Protein AF-A0A6A3CJZ8-F1 (afdb_monomer)

Secondary structure (DSSP, 8-state):
------------EEEEEEEESS---HHHHHHTTS---PPP------EEEEEEEEBTB-HHHHHHHHHHHHHHHSPPPEEEEEEEEEEETTTEEEEEEEEEEEPPPEEEEEEEEES-S--S--SHHHHHHHHH--SS--------SS-GGGGG--EEE-TTS--SS--HHHHT-TT--EEE--SS--S---GGGTT--SEEE--SS--S---GGGGG-TT--EEE-TTS--S-----GGG-TT--EEE-TT---SS----TT-TT--EEEETTEEEEE-TTSSSEEEEE---TT-TTTT-SSTTHHHHHHHTTTTGGGSHHHHHHHHHHHHH-HHHHHHHHH-HHHHHHHHHHHT-S-HHHHHHHHHHHHHHTTSHHHHHHHHHTTTHHHHHHHTT-S-HHHHHHHHHHHHHHHHH-HHHHHHH--HHHHHHHHHHTT-SSHHHHHHHHHHHHHHTTSHHHHHHHHH-HHHHHHHHHHTSSS-HHHHHHHHHHHHHTT-HHHHHHHTT-----S----EEEE---GGGHHHHHHHHHHHHHHHTS-HHHH-SEEEESHHHHHHHHHHHTS---HHHHHHHHHHHHHHHHSS------

Nearest PDB structures (foldseek):
  7sqc-assembly1_D2  TM=8.679E-01  e=6.577E-05  Chlamydomonas reinhardtii
  5mfd-assembly2_C  TM=6.183E-01  e=1.817E-06  synthetic construct
  9cpc-assembly1_1A  TM=7.786E-01  e=1.263E-04  Sus scrofa
  7sqc-assembly1_J2  TM=6.124E-01  e=2.426E-04  Chlamydomonas reinhardtii
  4r11-assembly3_E  TM=5.123E-01  e=3.457E-03  Caenorhabditis elegans

Radius of gyration: 38.57 Å; Cα contacts (8 Å, |Δi|>4): 1019; chains: 1; bounding box: 85×96×121 Å

Foldseek 3Di:
DDDDPDPPAFWWKKKKKWKFFDDDDPVVVVCVVPDDDDDDDDDTPMDMDMDMDTPPPDLLVSLVVRLVVCLVPFDFFDFDKDWDWDDDPPPDIDIDIDTDRHDGAGAEMAMEIDDHPDLDDLSVSSVQSNQCDASDPDPDPDPDSGHPRQLNYQYYHSEHSQDQADDPSVLPNQNHAEYHQHHYAHQEHDLSVLRHAEYDAHEQYAHQEYHQSVLSNLRYQEDAHAQYAHADHQHDCLSNQNHQADHHENYNYPEDHQCQNNLNHAWYHDDQWTWGADRVNPDIDIDGHDDPDRPPVDDPDSCCVVLSHCLPPLSLLRLRNLSNLLVQLVPDVVVLVVLLPDLSSLLSLLVQCVHPDPSSVLSSLSSLLSSLLALSSLVSNVVSVSLVSLLVQLPDPDVSSLLSSLSNLLSNLQNDLVSLVSNDDPSLVVSLLVQCVDPDLSSVLSSLSSLQSSLLRPVSLVVQLVDPSNLVSLLVQLQDPDVSSNVSSLSSCVSSVVVVSSCVSPVHPPDPPDDQFEAEDEAPQLCCLVVLVVLVVVCVVVVDAPLVVGVAQDYPHLSRVVRCCCNVVVHRSVVSSVCSVVVSCVVVVPDPPPDD

Mean predicted aligned error: 15.35 Å

Structure (mmCIF, N/CA/C/O backbone):
data_AF-A0A6A3CJZ8-F1
#
_entry.id   AF-A0A6A3CJZ8-F1
#
loop_
_atom_site.group_PDB
_atom_site.id
_atom_site.type_symbol
_atom_site.label_atom_id
_atom_site.label_alt_id
_atom_site.label_comp_id
_atom_site.label_asym_id
_atom_site.label_entity_id
_atom_site.label_seq_id
_atom_site.pdbx_PDB_ins_code
_atom_site.Cartn_x
_atom_site.Cartn_y
_atom_site.Cartn_z
_atom_site.occupancy
_atom_site.B_iso_or_equiv
_atom_site.auth_seq_id
_atom_site.auth_comp_id
_atom_site.auth_asym_id
_atom_site.auth_atom_id
_atom_site.pdbx_PDB_model_num
ATOM 1 N N . MET A 1 1 ? -18.337 36.467 66.567 1.00 33.16 1 MET A N 1
ATOM 2 C CA . MET A 1 1 ? -18.665 36.620 65.134 1.00 33.16 1 MET A CA 1
ATOM 3 C C . MET A 1 1 ? -17.802 35.644 64.346 1.00 33.16 1 MET A C 1
ATOM 5 O O . MET A 1 1 ? -16.659 35.959 64.045 1.00 33.16 1 MET A O 1
ATOM 9 N N . SER A 1 2 ? -18.298 34.431 64.105 1.00 31.91 2 SER A N 1
ATOM 10 C CA . SER A 1 2 ? -17.677 33.464 63.196 1.00 31.91 2 SER A CA 1
ATOM 11 C C . SER A 1 2 ? -18.280 33.671 61.808 1.00 31.91 2 SER A C 1
ATOM 13 O O . SER A 1 2 ? -19.473 33.465 61.598 1.00 31.91 2 SER A O 1
ATOM 15 N N . TRP A 1 3 ? -17.469 34.139 60.865 1.00 37.47 3 TRP A N 1
ATOM 16 C CA . TRP A 1 3 ? -17.878 34.281 59.473 1.00 37.47 3 TRP A CA 1
ATOM 17 C C . TRP A 1 3 ? -17.841 32.907 58.801 1.00 37.47 3 TRP A C 1
ATOM 19 O O . TRP A 1 3 ? -16.782 32.406 58.433 1.00 37.47 3 TRP A O 1
ATOM 29 N N . GLY A 1 4 ? -19.013 32.285 58.674 1.00 41.06 4 GLY A N 1
ATOM 30 C CA . GLY A 1 4 ? -19.237 31.144 57.796 1.00 41.06 4 GLY A CA 1
ATOM 31 C C . GLY A 1 4 ? -19.351 31.616 56.350 1.00 41.06 4 GLY A C 1
ATOM 32 O O . GLY A 1 4 ? -20.422 32.017 55.909 1.00 41.06 4 GLY A O 1
ATOM 33 N N . LEU A 1 5 ? -18.248 31.563 55.605 1.00 39.88 5 LEU A N 1
ATOM 34 C CA . LEU A 1 5 ? -18.254 31.655 54.145 1.00 39.88 5 LEU A CA 1
ATOM 35 C C . LEU A 1 5 ? -18.298 30.231 53.587 1.00 39.88 5 LEU A C 1
ATOM 37 O O . LEU A 1 5 ? -17.276 29.571 53.412 1.00 39.88 5 LEU A O 1
ATOM 41 N N . GLY A 1 6 ? -19.518 29.746 53.356 1.00 38.91 6 GLY A N 1
ATOM 42 C CA . GLY A 1 6 ? -19.782 28.479 52.687 1.00 38.91 6 GLY A CA 1
ATOM 43 C C . GLY A 1 6 ? -19.407 28.557 51.212 1.00 38.91 6 GLY A C 1
ATOM 44 O O . GLY A 1 6 ? -20.241 28.881 50.371 1.00 38.91 6 GLY A O 1
ATOM 45 N N . TRP A 1 7 ? -18.162 28.218 50.887 1.00 41.66 7 TRP A N 1
ATOM 46 C CA . TRP A 1 7 ? -17.806 27.805 49.534 1.00 41.66 7 TRP A CA 1
ATOM 47 C C . TRP A 1 7 ? -18.438 26.427 49.312 1.00 41.66 7 TRP A C 1
ATOM 49 O O . TRP A 1 7 ? -17.850 25.403 49.661 1.00 41.66 7 TRP A O 1
ATOM 59 N N . LYS A 1 8 ? -19.672 26.381 48.787 1.00 43.38 8 LYS A N 1
ATOM 60 C CA . LYS A 1 8 ? -20.223 25.138 48.232 1.00 43.38 8 LYS A CA 1
ATOM 61 C C . LYS A 1 8 ? -19.286 24.716 47.106 1.00 43.38 8 LYS A C 1
ATOM 63 O O . LYS A 1 8 ? -19.250 25.361 46.060 1.00 43.38 8 LYS A O 1
ATOM 68 N N . ARG A 1 9 ? -18.486 23.674 47.350 1.00 50.28 9 ARG A N 1
ATOM 69 C CA . ARG A 1 9 ? -17.700 23.026 46.298 1.00 50.28 9 ARG A CA 1
ATOM 70 C C . ARG A 1 9 ? -18.677 22.634 45.183 1.00 50.28 9 ARG A C 1
ATOM 72 O O . ARG A 1 9 ? -19.746 22.122 45.518 1.00 50.28 9 ARG A O 1
ATOM 79 N N . PRO A 1 10 ? -18.367 22.895 43.904 1.00 53.16 10 PRO A N 1
ATOM 80 C CA . PRO A 1 10 ? -19.191 22.396 42.815 1.00 53.16 10 PRO A CA 1
ATOM 81 C C . PRO A 1 10 ? -19.225 20.873 42.932 1.00 53.16 10 PRO A C 1
ATOM 83 O O . PRO A 1 10 ? -18.200 20.206 42.815 1.00 53.16 10 PRO A O 1
ATOM 86 N N . SER A 1 11 ? -20.393 20.344 43.273 1.00 62.12 11 SER A N 1
ATOM 87 C CA . SER A 1 11 ? -20.648 18.913 43.345 1.00 62.12 11 SER A CA 1
ATOM 88 C C . SER A 1 11 ? -20.528 18.344 41.938 1.00 62.12 11 SER A C 1
ATOM 90 O O . SER A 1 11 ? -21.263 18.762 41.045 1.00 62.12 11 SER A O 1
ATOM 92 N N . GLU A 1 12 ? -19.586 17.426 41.734 1.00 77.25 12 GLU A N 1
ATOM 93 C CA . GLU A 1 12 ? -19.505 16.652 40.497 1.00 77.25 12 GLU A CA 1
ATOM 94 C C . GLU A 1 12 ? -20.768 15.780 40.414 1.00 77.25 12 GLU A C 1
ATOM 96 O O . GLU A 1 12 ? -21.138 15.134 41.396 1.00 77.25 12 GLU A O 1
ATOM 101 N N . ILE A 1 13 ? -21.459 15.790 39.276 1.00 85.00 13 ILE A N 1
ATOM 102 C CA . ILE A 1 13 ? -22.679 15.003 39.063 1.00 85.00 13 ILE A CA 1
ATOM 103 C C . ILE A 1 13 ? -22.389 13.998 37.958 1.00 85.00 13 ILE A C 1
ATOM 105 O O . ILE A 1 13 ? -21.873 14.365 36.904 1.00 85.00 13 ILE A O 1
ATOM 109 N N . PHE A 1 14 ? -22.738 12.742 38.190 1.00 87.25 14 PHE A N 1
ATOM 110 C CA . PHE A 1 14 ? -22.731 11.709 37.168 1.00 87.25 14 PHE A CA 1
ATOM 111 C C . PHE A 1 14 ? -24.154 11.441 36.708 1.00 87.25 14 PHE A C 1
ATOM 113 O O . PHE A 1 14 ? -25.066 11.375 37.534 1.00 87.25 14 PHE A O 1
ATOM 120 N N . ARG A 1 15 ? -24.314 11.276 35.397 1.00 89.12 15 ARG A N 1
ATOM 121 C CA . ARG A 1 15 ? -25.565 10.908 34.742 1.00 89.12 15 ARG A CA 1
ATOM 122 C C . ARG A 1 15 ? -25.407 9.544 34.092 1.00 89.12 15 ARG A C 1
ATOM 124 O O . ARG A 1 15 ? -24.503 9.353 33.284 1.00 89.12 15 ARG A O 1
ATOM 131 N N . LEU A 1 16 ? -26.295 8.621 34.435 1.00 90.75 16 LEU A N 1
ATOM 132 C CA . LEU A 1 16 ? -26.407 7.286 33.859 1.00 90.75 16 LEU A CA 1
ATOM 133 C C . LEU A 1 16 ? -27.705 7.193 33.056 1.00 90.75 16 LEU A C 1
ATOM 135 O O . LEU A 1 16 ? -28.793 7.263 33.621 1.00 90.75 16 LEU A O 1
ATOM 139 N N . SER A 1 17 ? -27.576 7.002 31.751 1.00 90.25 17 SER A N 1
ATOM 140 C CA . SER A 1 17 ? -28.674 6.796 30.811 1.00 90.25 17 SER A CA 1
ATOM 141 C C . SER A 1 17 ? -28.779 5.316 30.445 1.00 90.25 17 SER A C 1
ATOM 143 O O . SER A 1 17 ? -27.799 4.704 30.022 1.00 90.25 17 SER A O 1
ATOM 145 N N . LEU A 1 18 ? -29.971 4.744 30.598 1.00 90.12 18 LEU A N 1
ATOM 146 C CA . LEU A 1 18 ? -30.297 3.352 30.294 1.00 90.12 18 LEU A CA 1
ATOM 147 C C . LEU A 1 18 ? -31.322 3.306 29.160 1.00 90.12 18 LEU A C 1
ATOM 149 O O . LEU A 1 18 ? -32.457 3.748 29.345 1.00 90.12 18 LEU A O 1
ATOM 153 N N . ASN A 1 19 ? -30.937 2.755 28.011 1.00 88.06 19 ASN A N 1
ATOM 154 C CA . ASN A 1 19 ? -31.778 2.676 26.819 1.00 88.06 19 ASN A CA 1
ATOM 155 C C . ASN A 1 19 ? -32.250 1.238 26.580 1.00 88.06 19 ASN A C 1
ATOM 157 O O . ASN A 1 19 ? -31.451 0.316 26.378 1.00 88.06 19 ASN A O 1
ATOM 161 N N . TYR A 1 20 ? -33.567 1.066 26.572 1.00 85.31 20 TYR A N 1
ATOM 162 C CA . TYR A 1 20 ? -34.257 -0.195 26.331 1.00 85.31 20 TYR A CA 1
ATOM 163 C C . TYR A 1 20 ? -34.852 -0.198 24.927 1.00 85.31 20 TYR A C 1
ATOM 165 O O . TYR A 1 20 ? -35.325 0.839 24.466 1.00 85.31 20 TYR A O 1
ATOM 173 N N . GLY A 1 21 ? -34.861 -1.353 24.261 1.00 77.31 21 GLY A N 1
ATOM 174 C CA . GLY A 1 21 ? -35.442 -1.477 22.918 1.00 77.31 21 GLY A CA 1
ATOM 175 C C . GLY A 1 21 ? -34.418 -1.305 21.791 1.00 77.31 21 GLY A C 1
ATOM 176 O O . GLY A 1 21 ? -33.401 -1.991 21.805 1.00 77.31 21 GLY A O 1
ATOM 177 N N . CYS A 1 22 ? -34.711 -0.491 20.769 1.00 56.94 22 CYS A N 1
ATOM 178 C CA . CYS A 1 22 ? -33.875 -0.379 19.560 1.00 56.94 22 CYS A CA 1
ATOM 179 C C . CYS A 1 22 ? -32.528 0.324 19.829 1.00 56.94 22 CYS A C 1
ATOM 181 O O . CYS A 1 22 ? -32.466 1.275 20.610 1.00 56.94 22 CYS A O 1
ATOM 183 N N . GLU A 1 23 ? -31.453 -0.139 19.181 1.00 51.59 23 GLU A N 1
ATOM 184 C CA . GLU A 1 23 ? -30.135 0.506 19.240 1.00 51.59 23 GLU A CA 1
ATOM 185 C C . GLU A 1 23 ? -30.174 1.847 18.496 1.00 51.59 23 GLU A C 1
ATOM 187 O O . GLU A 1 23 ? -30.148 1.878 17.270 1.00 51.59 23 GLU A O 1
ATOM 192 N N . GLN A 1 24 ? -30.206 2.958 19.231 1.00 49.50 24 GLN A N 1
ATOM 193 C CA . GLN A 1 24 ? -29.818 4.257 18.674 1.00 49.50 24 GLN A CA 1
ATOM 194 C C . GLN A 1 24 ? -28.288 4.314 18.576 1.00 49.50 24 GLN A C 1
ATOM 196 O O . GLN A 1 24 ? -27.587 3.811 19.462 1.00 49.50 24 GLN A O 1
ATOM 201 N N . SER A 1 25 ? -27.763 4.870 17.482 1.00 44.75 25 SER A N 1
ATOM 202 C CA . SER A 1 25 ? -26.320 4.940 17.249 1.00 44.75 25 SER A CA 1
ATOM 203 C C . SER A 1 25 ? -25.648 5.879 18.267 1.00 44.75 25 SER A C 1
ATOM 205 O O . SER A 1 25 ? -26.261 6.821 18.765 1.00 44.75 25 SER A O 1
ATOM 207 N N . ALA A 1 26 ? -24.388 5.613 18.628 1.00 42.31 26 ALA A N 1
ATOM 208 C CA . ALA A 1 26 ? -23.654 6.459 19.576 1.00 42.31 26 ALA A CA 1
ATOM 209 C C . ALA A 1 26 ? -23.321 7.850 19.002 1.00 42.31 26 ALA A C 1
ATOM 211 O O . ALA A 1 26 ? -23.178 8.796 19.774 1.00 42.31 26 ALA A O 1
ATOM 212 N N . GLU A 1 27 ? -23.234 7.978 17.673 1.00 42.53 27 GLU A N 1
ATOM 213 C CA . GLU A 1 27 ? -23.014 9.260 16.988 1.00 42.53 27 GLU A CA 1
ATOM 214 C C . GLU A 1 27 ? -24.219 10.199 17.178 1.00 42.53 27 GLU A C 1
ATOM 216 O O . GLU A 1 27 ? -24.030 11.366 17.516 1.00 42.53 27 GLU A O 1
ATOM 221 N N . ASP A 1 28 ? -25.448 9.666 17.155 1.00 40.47 28 ASP A N 1
ATOM 222 C CA . ASP A 1 28 ? -26.671 10.439 17.431 1.00 40.47 28 ASP A CA 1
ATOM 223 C C . ASP A 1 28 ? -26.756 10.950 18.889 1.00 40.47 28 ASP A C 1
ATOM 225 O O . ASP A 1 28 ? -27.463 11.915 19.188 1.00 40.47 28 ASP A O 1
ATOM 229 N N . LEU A 1 29 ? -26.042 10.317 19.831 1.00 45.62 29 LEU A N 1
ATOM 230 C CA . LEU A 1 29 ? -26.099 10.658 21.259 1.00 45.62 29 LEU A CA 1
ATOM 231 C C . LEU A 1 29 ? -25.176 11.822 21.651 1.00 45.62 29 LEU A C 1
ATOM 233 O O . LEU A 1 29 ? -25.459 12.486 22.651 1.00 45.62 29 LEU A O 1
ATOM 237 N N . ASN A 1 30 ? -24.116 12.089 20.880 1.00 39.41 30 ASN A N 1
ATOM 238 C CA . ASN A 1 30 ? -23.230 13.236 21.111 1.00 39.41 30 ASN A CA 1
ATOM 239 C C . ASN A 1 30 ? -23.788 14.534 20.496 1.00 39.41 30 ASN A C 1
ATOM 241 O O . ASN A 1 30 ? -23.649 15.593 21.111 1.00 39.41 30 ASN A O 1
ATOM 245 N N . ASP A 1 31 ? -24.496 14.458 19.363 1.00 32.66 31 ASP A N 1
ATOM 246 C CA . ASP A 1 31 ? -25.123 15.626 18.719 1.00 32.66 31 ASP A CA 1
ATOM 247 C C . ASP A 1 31 ? -26.432 16.073 19.400 1.00 32.66 31 ASP A C 1
ATOM 249 O O . ASP A 1 31 ? -26.780 17.257 19.397 1.00 32.66 31 ASP A O 1
ATOM 253 N N . ALA A 1 32 ? -27.124 15.173 20.108 1.00 31.31 32 ALA A N 1
ATOM 254 C CA . ALA A 1 32 ? -28.346 15.502 20.850 1.00 31.31 32 ALA A CA 1
ATOM 255 C C . ALA A 1 32 ? -28.133 16.461 22.045 1.00 31.31 32 ALA A C 1
ATOM 257 O O . ALA A 1 32 ? -29.104 16.946 22.630 1.00 31.31 32 ALA A O 1
ATOM 258 N N . ALA A 1 33 ? -26.886 16.768 22.421 1.00 35.00 33 ALA A N 1
ATOM 259 C CA . ALA A 1 33 ? -26.591 17.807 23.408 1.00 35.00 33 ALA A CA 1
ATOM 260 C C . ALA A 1 33 ? -26.733 19.240 22.843 1.00 35.00 33 ALA A C 1
ATOM 262 O O . ALA A 1 33 ? -26.733 20.193 23.627 1.00 35.00 33 ALA A O 1
ATOM 263 N N . ALA A 1 34 ? -26.867 19.404 21.518 1.00 30.28 34 ALA A N 1
ATOM 264 C CA . ALA A 1 34 ? -26.824 20.704 20.846 1.00 30.28 34 ALA A CA 1
ATOM 265 C C . ALA A 1 34 ? -28.138 21.168 20.183 1.00 30.28 34 ALA A C 1
ATOM 267 O O . ALA A 1 34 ? -28.216 22.337 19.805 1.00 30.28 34 ALA A O 1
ATOM 268 N N . GLU A 1 35 ? -29.190 20.346 20.081 1.00 24.23 35 GLU A N 1
ATOM 269 C CA . GLU A 1 35 ? -30.402 20.733 19.338 1.00 24.23 35 GLU A CA 1
ATOM 270 C C . GLU A 1 35 ? -31.694 20.750 20.167 1.00 24.23 35 GLU A C 1
ATOM 272 O O . GLU A 1 35 ? -32.096 19.785 20.814 1.00 24.23 35 GLU A O 1
ATOM 277 N N . SER A 1 36 ? -32.386 21.890 20.102 1.00 29.42 36 SER A N 1
ATOM 278 C CA . SER A 1 36 ? -33.694 22.158 20.694 1.00 29.42 36 SER A CA 1
ATOM 279 C C . SER A 1 36 ? -34.799 22.102 19.632 1.00 29.42 36 SER A C 1
ATOM 281 O O . SER A 1 36 ? -35.391 23.119 19.278 1.00 29.42 36 SER A O 1
ATOM 283 N N . SER A 1 37 ? -35.128 20.916 19.114 1.00 27.66 37 SER A N 1
ATOM 284 C CA . SER A 1 37 ? -36.400 20.732 18.395 1.00 27.66 37 SER A CA 1
ATOM 285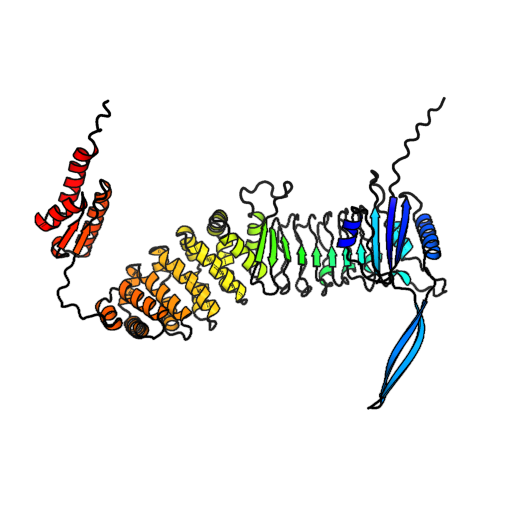 C C . SER A 1 37 ? -36.909 19.282 18.448 1.00 27.66 37 SER A C 1
ATOM 287 O O . SER A 1 37 ? -36.101 18.359 18.512 1.00 27.66 37 SER A O 1
ATOM 289 N N . PRO A 1 38 ? -38.238 19.048 18.487 1.00 30.30 38 PRO A N 1
ATOM 290 C CA . PRO A 1 38 ? -38.787 17.702 18.627 1.00 30.30 38 PRO A CA 1
ATOM 291 C C . PRO A 1 38 ? -38.918 17.018 17.255 1.00 30.30 38 PRO A C 1
ATOM 293 O O . PRO A 1 38 ? -39.427 17.647 16.322 1.00 30.30 38 PRO A O 1
ATOM 296 N N . PRO A 1 39 ? -38.570 15.726 17.109 1.00 33.97 39 PRO A N 1
ATOM 297 C CA . PRO A 1 39 ? -38.882 15.001 15.891 1.00 33.97 39 PRO A CA 1
ATOM 298 C C . PRO A 1 39 ? -40.336 14.512 15.929 1.00 33.97 39 PRO A C 1
ATOM 300 O O . PRO A 1 39 ? -40.821 13.961 16.921 1.00 33.97 39 PRO A O 1
ATOM 303 N N . GLN A 1 40 ? -41.046 14.732 14.824 1.00 31.36 40 GLN A N 1
ATOM 304 C CA . GLN A 1 40 ? -42.351 14.139 14.558 1.00 31.36 40 GLN A CA 1
ATOM 305 C C . GLN A 1 40 ? -42.212 12.739 13.941 1.00 31.36 40 GLN A C 1
ATOM 307 O O . GLN A 1 40 ? -41.362 12.503 13.089 1.00 31.36 40 GLN A O 1
ATOM 312 N N . ASN A 1 41 ? -43.198 11.906 14.289 1.00 28.92 41 ASN A N 1
ATOM 313 C CA . ASN A 1 41 ? -43.678 10.670 13.660 1.00 28.92 41 ASN A CA 1
ATOM 314 C C . ASN A 1 41 ? -43.140 9.309 14.141 1.00 28.92 41 ASN A C 1
ATOM 316 O O . ASN A 1 41 ? -41.970 8.961 14.072 1.00 28.92 41 ASN A O 1
ATOM 320 N N . HIS A 1 42 ? -44.119 8.521 14.595 1.00 34.66 42 HIS A N 1
ATOM 321 C CA . HIS A 1 42 ? -44.055 7.200 15.199 1.00 34.66 42 HIS A CA 1
ATOM 322 C C . HIS A 1 42 ? -43.414 6.118 14.321 1.00 34.66 42 HIS A C 1
ATOM 324 O O . HIS A 1 42 ? -43.975 5.743 13.291 1.00 34.66 42 HIS A O 1
ATOM 330 N N . LYS A 1 43 ? -42.361 5.494 14.852 1.00 38.06 43 LYS A N 1
ATOM 331 C CA . LYS A 1 43 ? -42.253 4.046 15.117 1.00 38.06 43 LYS A CA 1
ATOM 332 C C . LYS A 1 43 ? -40.875 3.783 15.719 1.00 38.06 43 LYS A C 1
ATOM 334 O O . LYS A 1 43 ? -39.918 3.774 14.972 1.00 38.06 43 LYS A O 1
ATOM 339 N N . GLU A 1 44 ? -40.798 3.520 17.022 1.00 42.09 44 GLU A N 1
ATOM 340 C CA . GLU A 1 44 ? -39.805 2.599 17.594 1.00 42.09 44 GLU A CA 1
ATOM 341 C C . GLU A 1 44 ? -40.125 2.349 19.071 1.00 42.09 44 GLU A C 1
ATOM 343 O O . GLU A 1 44 ? -40.302 3.272 19.861 1.00 42.09 44 GLU A O 1
ATOM 348 N N . ARG A 1 45 ? -40.314 1.074 19.420 1.00 53.25 45 ARG A N 1
ATOM 349 C CA . ARG A 1 45 ? -40.592 0.624 20.785 1.00 53.25 45 ARG A CA 1
ATOM 350 C C . ARG A 1 45 ? -39.263 0.533 21.541 1.00 53.25 45 ARG A C 1
ATOM 352 O O . ARG A 1 45 ? -38.530 -0.443 21.397 1.00 53.25 45 ARG A O 1
ATOM 359 N N . GLY A 1 46 ? -38.943 1.611 22.242 1.00 66.31 46 GLY A N 1
ATOM 360 C CA . GLY A 1 46 ? -37.839 1.720 23.184 1.00 66.31 46 GLY A CA 1
ATOM 361 C C . GLY A 1 46 ? -38.114 2.843 24.180 1.00 66.31 46 GLY A C 1
ATOM 362 O O . GLY A 1 46 ? -38.905 3.747 23.898 1.00 66.31 46 GLY A O 1
ATOM 363 N N . PHE A 1 47 ? -37.499 2.791 25.358 1.00 82.12 47 PHE A N 1
ATOM 364 C CA . PHE A 1 47 ? -37.605 3.846 26.370 1.00 82.12 47 PHE A CA 1
ATOM 365 C C . PHE A 1 47 ? -36.253 4.106 27.040 1.00 82.12 47 PHE A C 1
ATOM 367 O O . PHE A 1 47 ? -35.404 3.219 27.123 1.00 82.12 47 PHE A O 1
ATOM 374 N N . ARG A 1 48 ? -36.061 5.336 27.528 1.00 86.44 48 ARG A N 1
ATOM 375 C CA . ARG A 1 48 ? -34.830 5.806 28.176 1.00 86.44 48 ARG A CA 1
ATOM 376 C C . ARG A 1 48 ? -35.088 6.144 29.640 1.00 86.44 48 ARG A C 1
ATOM 378 O O . ARG A 1 48 ? -36.086 6.789 29.956 1.00 86.44 48 ARG A O 1
ATOM 385 N N . ILE A 1 49 ? -34.188 5.723 30.525 1.00 87.56 49 ILE A N 1
ATOM 386 C CA . ILE A 1 49 ? -34.185 6.087 31.947 1.00 87.56 49 ILE A CA 1
ATOM 387 C C . ILE A 1 49 ? -32.881 6.813 32.256 1.00 87.56 49 ILE A C 1
ATOM 389 O O . ILE A 1 49 ? -31.813 6.244 32.056 1.00 87.56 49 ILE A O 1
ATOM 393 N N . ASP A 1 50 ? -32.972 8.025 32.796 1.00 89.31 50 ASP A N 1
ATOM 394 C CA . ASP A 1 50 ? -31.816 8.798 33.246 1.00 89.31 50 ASP A CA 1
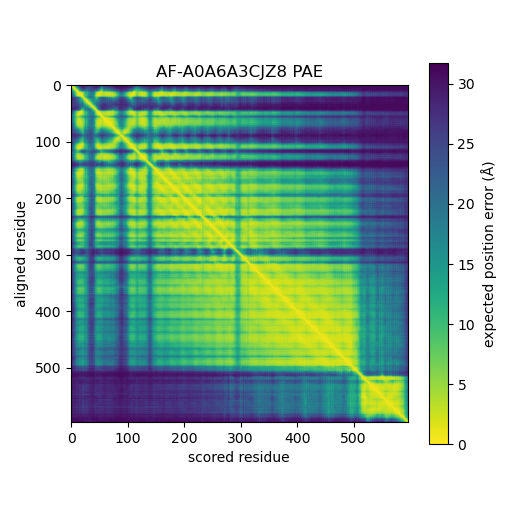ATOM 395 C C . ASP A 1 50 ? -31.761 8.839 34.779 1.00 89.31 50 ASP A C 1
ATOM 397 O O . ASP A 1 50 ? -32.759 9.093 35.461 1.00 89.31 50 ASP A O 1
ATOM 401 N N . LEU A 1 51 ? -30.582 8.568 35.328 1.00 89.88 51 LEU A N 1
ATOM 402 C CA . LEU A 1 51 ? -30.318 8.494 36.755 1.00 89.88 51 LEU A CA 1
ATOM 403 C C . LEU A 1 51 ? -29.093 9.345 37.093 1.00 89.88 51 LEU A C 1
ATOM 405 O O . LEU A 1 51 ? -28.013 9.104 36.566 1.00 89.88 51 LEU A O 1
ATOM 409 N N . ASP A 1 52 ? -29.248 10.284 38.024 1.00 90.00 52 ASP A N 1
ATOM 410 C CA . ASP A 1 52 ? -28.163 11.178 38.437 1.00 90.00 52 ASP A CA 1
ATOM 411 C C . ASP A 1 52 ? -27.738 10.906 39.895 1.00 90.00 52 ASP A C 1
ATOM 413 O O . ASP A 1 52 ? -28.589 10.685 40.772 1.00 90.00 52 ASP A O 1
ATOM 417 N N . TRP A 1 53 ? -26.432 10.968 40.174 1.00 89.12 53 TRP A N 1
ATOM 418 C CA . TRP A 1 53 ? -25.875 10.984 41.535 1.00 89.12 53 TRP A CA 1
ATOM 419 C C . TRP A 1 53 ? -24.717 11.974 41.667 1.00 89.12 53 TRP A C 1
ATOM 421 O O . TRP A 1 53 ? -24.099 12.377 40.685 1.00 89.12 53 TRP A O 1
ATOM 431 N N . VAL A 1 54 ? -24.440 12.384 42.905 1.00 84.31 54 VAL A N 1
ATOM 432 C CA . VAL A 1 54 ? -23.366 13.323 43.236 1.00 84.31 54 VAL A CA 1
ATOM 433 C C . VAL A 1 54 ? -22.120 12.550 43.657 1.00 84.31 54 VAL A C 1
ATOM 435 O O . VAL A 1 54 ? -22.207 11.585 44.418 1.00 84.31 54 VAL A O 1
ATOM 438 N N . ALA A 1 55 ? -20.954 12.981 43.185 1.00 72.25 55 ALA A N 1
ATOM 439 C CA . ALA A 1 55 ? -19.683 12.416 43.600 1.00 72.25 55 ALA A CA 1
ATOM 440 C C . ALA A 1 55 ? -19.378 12.753 45.068 1.00 72.25 55 ALA A C 1
ATOM 442 O O . ALA A 1 55 ? -19.473 13.911 45.481 1.00 72.25 55 ALA A O 1
ATOM 443 N N . GLY A 1 56 ? -18.982 11.741 45.842 1.00 68.25 56 GLY A N 1
ATOM 444 C CA . GLY A 1 56 ? -18.669 11.864 47.270 1.00 68.25 56 GLY A CA 1
ATOM 445 C C . GLY A 1 56 ? -19.764 11.363 48.213 1.00 68.25 56 GLY A C 1
ATOM 446 O O . GLY A 1 56 ? -19.499 11.242 49.408 1.00 68.25 56 GLY A O 1
ATOM 447 N N . ASP A 1 57 ? -20.954 11.031 47.700 1.00 68.00 57 ASP A N 1
ATOM 448 C CA . ASP A 1 57 ? -21.891 10.183 48.441 1.00 68.00 57 ASP A CA 1
ATOM 449 C C . ASP A 1 57 ? -21.276 8.784 48.628 1.00 68.00 57 ASP A C 1
ATOM 451 O O . ASP A 1 57 ? -20.527 8.307 47.772 1.00 68.00 57 ASP A O 1
ATOM 455 N N . ASP A 1 58 ? -21.602 8.125 49.743 1.00 82.25 58 ASP A N 1
ATOM 456 C CA . ASP A 1 58 ? -21.244 6.723 49.977 1.00 82.25 58 ASP A CA 1
ATOM 457 C C . ASP A 1 58 ? -21.704 5.875 48.777 1.00 82.25 58 ASP A C 1
ATOM 459 O O . ASP A 1 58 ? -22.876 5.922 48.382 1.00 82.25 58 ASP A O 1
ATOM 463 N N . GLU A 1 59 ? -20.768 5.143 48.165 1.00 83.62 59 GLU A N 1
ATOM 464 C CA . GLU A 1 59 ? -21.008 4.424 46.913 1.00 83.62 59 GLU A CA 1
ATOM 465 C C . GLU A 1 59 ? -22.120 3.376 47.053 1.00 83.62 59 GLU A C 1
ATOM 467 O O . GLU A 1 59 ? -22.897 3.175 46.115 1.00 83.62 59 GLU A O 1
ATOM 472 N N . ASP A 1 60 ? -22.231 2.744 48.226 1.00 81.81 60 ASP A N 1
ATOM 473 C CA . ASP A 1 60 ? -23.267 1.759 48.529 1.00 81.81 60 ASP A CA 1
ATOM 474 C C . ASP A 1 60 ? -24.630 2.446 48.660 1.00 81.81 60 ASP A C 1
ATOM 476 O O . ASP A 1 60 ? -25.620 2.014 48.062 1.00 81.81 60 ASP A O 1
ATOM 480 N N . GLN A 1 61 ? -24.692 3.579 49.365 1.00 84.81 61 GLN A N 1
ATOM 481 C CA . GLN A 1 61 ? -25.937 4.344 49.499 1.00 84.81 61 GLN A CA 1
ATOM 482 C C . GLN A 1 61 ? -26.393 4.955 48.170 1.00 84.81 61 GLN A C 1
ATOM 484 O O . GLN A 1 61 ? -27.593 5.014 47.879 1.00 84.81 61 GLN A O 1
ATOM 489 N N . ALA A 1 62 ? -25.462 5.432 47.345 1.00 85.06 62 ALA A N 1
ATOM 490 C CA . ALA A 1 62 ? -25.759 5.916 46.006 1.00 85.06 62 ALA A CA 1
ATOM 491 C C . ALA A 1 62 ? -26.300 4.788 45.121 1.00 85.06 62 ALA A C 1
ATOM 493 O O . ALA A 1 62 ? -27.375 4.956 44.542 1.00 85.06 62 ALA A O 1
ATOM 494 N N . ALA A 1 63 ? -25.641 3.627 45.099 1.00 85.12 63 ALA A N 1
ATOM 495 C CA . ALA A 1 63 ? -26.092 2.474 44.328 1.00 85.12 63 ALA A CA 1
ATOM 496 C C . ALA A 1 63 ? -27.498 2.012 44.752 1.00 85.12 63 ALA A C 1
ATOM 498 O O . ALA A 1 63 ? -28.364 1.860 43.893 1.00 85.12 63 ALA A O 1
ATOM 499 N N . ILE A 1 64 ? -27.779 1.893 46.057 1.00 85.25 64 ILE A N 1
ATOM 500 C CA . ILE A 1 64 ? -29.102 1.483 46.572 1.00 85.25 64 ILE A CA 1
ATOM 501 C C . ILE A 1 64 ? -30.195 2.501 46.208 1.00 85.25 64 ILE A C 1
ATOM 503 O O . ILE A 1 64 ? -31.309 2.120 45.828 1.00 85.25 64 ILE A O 1
ATOM 507 N N . ARG A 1 65 ? -29.904 3.807 46.290 1.00 87.75 65 ARG A N 1
ATOM 508 C CA . ARG A 1 65 ? -30.857 4.857 45.883 1.00 87.75 65 ARG A CA 1
ATOM 509 C C . ARG A 1 65 ? -31.157 4.790 44.388 1.00 87.75 65 ARG A C 1
ATOM 511 O O . ARG A 1 65 ? -32.322 4.890 44.005 1.00 87.75 65 ARG A O 1
ATOM 518 N N . LEU A 1 66 ? -30.132 4.623 43.551 1.00 86.56 66 LEU A N 1
ATOM 519 C CA . LEU A 1 66 ? -30.293 4.499 42.099 1.00 86.56 66 LEU A CA 1
ATOM 520 C C . LEU A 1 66 ? -31.051 3.218 41.739 1.00 86.56 66 LEU A C 1
ATOM 522 O O . LEU A 1 66 ? -31.967 3.274 40.926 1.00 86.56 66 LEU A O 1
ATOM 526 N N . GLN A 1 67 ? -30.751 2.102 42.407 1.00 84.94 67 GLN A N 1
ATOM 527 C CA . GLN A 1 67 ? -31.471 0.839 42.258 1.00 84.94 67 GLN A CA 1
ATOM 528 C C . GLN A 1 67 ? -32.957 1.007 42.600 1.00 84.94 67 GLN A C 1
ATOM 530 O O . GLN A 1 67 ? -33.821 0.600 41.826 1.00 84.94 67 GLN A O 1
ATOM 535 N N . SER A 1 68 ? -33.268 1.669 43.717 1.00 85.56 68 SER A N 1
ATOM 536 C CA . SER A 1 68 ? -34.651 1.930 44.136 1.00 85.56 68 SER A CA 1
ATOM 537 C C . SER A 1 68 ? -35.393 2.808 43.123 1.00 85.56 68 SER A C 1
ATOM 539 O O . SER A 1 68 ? -36.520 2.494 42.746 1.00 85.56 68 SER A O 1
ATOM 541 N N . LYS A 1 69 ? -34.751 3.875 42.621 1.00 86.44 69 LYS A N 1
ATOM 542 C CA . LYS A 1 69 ? -35.311 4.719 41.551 1.00 86.44 69 LYS A CA 1
ATOM 543 C C . LYS A 1 69 ? -35.560 3.915 40.278 1.00 86.44 69 LYS A C 1
ATOM 545 O O . LYS A 1 69 ? -36.634 4.020 39.694 1.00 86.44 69 LYS A O 1
ATOM 550 N N . LEU A 1 70 ? -34.601 3.084 39.877 1.00 85.50 70 LEU A N 1
ATOM 551 C CA . LEU A 1 70 ? -34.718 2.241 38.694 1.00 85.50 70 LEU A CA 1
ATOM 552 C C . LEU A 1 70 ? -35.898 1.268 38.816 1.00 85.50 70 LEU A C 1
ATOM 554 O O . LEU A 1 70 ? -36.684 1.148 37.883 1.00 85.50 70 LEU A O 1
ATOM 558 N N . MET A 1 71 ? -36.085 0.632 39.976 1.00 82.44 71 MET A N 1
ATOM 559 C CA . MET A 1 71 ? -37.218 -0.271 40.217 1.00 82.44 71 MET A CA 1
ATOM 560 C C . MET A 1 71 ? -38.583 0.425 40.138 1.00 82.44 71 MET A C 1
ATOM 562 O O . MET A 1 71 ? -39.553 -0.216 39.742 1.00 82.44 71 MET A O 1
ATOM 566 N N . VAL A 1 72 ? -38.661 1.712 40.490 1.00 83.12 72 VAL A N 1
ATOM 567 C CA . VAL A 1 72 ? -39.897 2.509 40.399 1.00 83.12 72 VAL A CA 1
ATOM 568 C C . VAL A 1 72 ? -40.192 2.934 38.960 1.00 83.12 72 VAL A C 1
ATOM 570 O O . VAL A 1 72 ? -41.351 2.955 38.556 1.00 83.12 72 VAL A O 1
ATOM 573 N N . VAL A 1 73 ? -39.159 3.281 38.189 1.00 82.50 73 VAL A N 1
ATOM 574 C CA . VAL A 1 73 ? -39.308 3.804 36.819 1.00 82.50 73 VAL A CA 1
ATOM 575 C C . VAL A 1 73 ? -39.447 2.680 35.782 1.00 82.50 73 VAL A C 1
ATOM 577 O O . VAL A 1 73 ? -40.001 2.898 34.707 1.00 82.50 73 VAL A O 1
ATOM 580 N N . LEU A 1 74 ? -38.982 1.466 36.094 1.00 81.06 74 LEU A N 1
ATOM 581 C CA . LEU A 1 74 ? -39.067 0.316 35.194 1.00 81.06 74 LEU A CA 1
ATOM 582 C C . LEU A 1 74 ? -40.526 -0.065 34.872 1.00 81.06 74 LEU A C 1
ATOM 584 O O . LEU A 1 74 ? -41.283 -0.416 35.782 1.00 81.06 74 LEU A O 1
ATOM 588 N N . PRO A 1 75 ? -40.912 -0.118 33.582 1.00 72.75 75 PRO A N 1
ATOM 589 C CA . PRO A 1 75 ? -42.240 -0.560 33.178 1.00 72.75 75 PRO A CA 1
ATOM 590 C C . PRO A 1 75 ? -42.567 -1.987 33.640 1.00 72.75 75 PRO A C 1
ATOM 592 O O . PRO A 1 75 ? -41.698 -2.861 33.801 1.00 72.75 75 PRO A O 1
ATOM 595 N N . VAL A 1 76 ? -43.862 -2.247 33.823 1.00 70.19 76 VAL A N 1
ATOM 596 C CA . VAL A 1 76 ? -44.379 -3.590 34.112 1.00 70.19 76 VAL A CA 1
ATOM 597 C C . VAL A 1 76 ? -44.059 -4.511 32.918 1.00 70.19 76 VAL A C 1
ATOM 599 O O . VAL A 1 76 ? -44.195 -4.067 31.776 1.00 70.19 76 VAL A O 1
ATOM 602 N N . PRO A 1 77 ? -43.608 -5.764 33.138 1.00 72.31 77 PRO A N 1
ATOM 603 C CA . PRO A 1 77 ? -43.373 -6.713 32.049 1.00 72.31 77 PRO A CA 1
ATOM 604 C C . PRO A 1 77 ? -44.632 -6.877 31.192 1.00 72.31 77 PRO A C 1
ATOM 606 O O . PRO A 1 77 ? -45.725 -7.006 31.745 1.00 72.31 77 PRO A O 1
ATOM 609 N N . GLN A 1 78 ? -44.480 -6.880 29.868 1.00 69.50 78 GLN A N 1
ATOM 610 C CA . GLN A 1 78 ? -45.598 -7.085 28.948 1.00 69.50 78 GLN A CA 1
ATOM 611 C C . GLN A 1 78 ? -45.739 -8.572 28.617 1.00 69.50 78 GLN A C 1
ATOM 613 O O . GLN A 1 78 ? -44.750 -9.309 28.593 1.00 69.50 78 GLN A O 1
ATOM 618 N N . ASP A 1 79 ? -46.970 -9.004 28.353 1.00 75.06 79 ASP A N 1
ATOM 619 C CA . ASP A 1 79 ? -47.237 -10.347 27.848 1.00 75.06 79 ASP A CA 1
ATOM 620 C C . ASP A 1 79 ? -46.776 -10.418 26.382 1.00 75.06 79 ASP A C 1
ATOM 622 O O . ASP A 1 79 ? -47.310 -9.749 25.497 1.00 75.06 79 ASP A O 1
ATOM 626 N N . THR A 1 80 ? -45.745 -11.216 26.132 1.00 66.44 80 THR A N 1
ATOM 627 C CA . THR A 1 80 ? -45.172 -11.491 24.811 1.00 66.44 80 THR A CA 1
ATOM 628 C C . THR A 1 80 ? -45.386 -12.955 24.465 1.00 66.44 80 THR A C 1
ATOM 630 O O . THR A 1 80 ? -45.183 -13.822 25.304 1.00 66.44 80 THR A O 1
ATOM 633 N N . VAL A 1 81 ? -45.800 -13.261 23.238 1.00 72.69 81 VAL A N 1
ATOM 634 C CA . VAL A 1 81 ? -45.992 -14.652 22.808 1.00 72.69 81 VAL A CA 1
ATOM 635 C C . VAL A 1 81 ? -44.690 -15.152 22.181 1.00 72.69 81 VAL A C 1
ATOM 637 O O . VAL A 1 81 ? -44.294 -14.656 21.128 1.00 72.69 81 VAL A O 1
ATOM 640 N N . SER A 1 82 ? -44.009 -16.100 22.827 1.00 72.75 82 SER A N 1
ATOM 641 C CA . SER A 1 82 ? -42.926 -16.871 22.218 1.00 72.75 82 SER A CA 1
ATOM 642 C C . SER A 1 82 ? -43.530 -17.992 21.370 1.00 72.75 82 SER A C 1
ATOM 644 O O . SER A 1 82 ? -44.481 -18.659 21.779 1.00 72.75 82 SER A O 1
ATOM 646 N N . VAL A 1 83 ? -43.019 -18.163 20.152 1.00 74.75 83 VAL A N 1
ATOM 647 C CA . VAL A 1 83 ? -43.459 -19.207 19.221 1.00 74.75 83 VAL A CA 1
ATOM 648 C C . VAL A 1 83 ? -42.243 -20.062 18.884 1.00 74.75 83 VAL A C 1
ATOM 650 O O . VAL A 1 83 ? -41.340 -19.600 18.190 1.00 74.75 83 VAL A O 1
ATOM 653 N N . GLU A 1 84 ? -42.202 -21.287 19.399 1.00 77.44 84 GLU A N 1
ATOM 654 C CA . GLU A 1 84 ? -41.193 -22.286 19.047 1.00 77.44 84 GLU A CA 1
ATOM 655 C C . GLU A 1 84 ? -41.735 -23.189 17.939 1.00 77.44 84 GLU A C 1
ATOM 657 O O . GLU A 1 84 ? -42.807 -23.784 18.060 1.00 77.44 84 GLU A O 1
ATOM 662 N N . LEU A 1 85 ? -40.980 -23.301 16.849 1.00 77.94 85 LEU A N 1
ATOM 663 C CA . LEU A 1 85 ? -41.261 -24.240 15.770 1.00 77.94 85 LEU A CA 1
ATOM 664 C C . LEU A 1 85 ? -40.467 -25.522 16.042 1.00 77.94 85 LEU A C 1
ATOM 666 O O . LEU A 1 85 ? -39.240 -25.484 16.109 1.00 77.94 85 LEU A O 1
ATOM 670 N N . ARG A 1 86 ? -41.159 -26.648 16.211 1.00 75.88 86 ARG A N 1
ATOM 671 C CA . ARG A 1 86 ? -40.565 -27.988 16.284 1.00 75.88 86 ARG A CA 1
ATOM 672 C C . ARG A 1 86 ? -40.868 -28.739 14.996 1.00 75.88 86 ARG A C 1
ATOM 674 O O . ARG A 1 86 ? -42.002 -28.727 14.525 1.00 75.88 86 ARG A O 1
ATOM 681 N N . GLU A 1 87 ? -39.870 -29.409 14.434 1.00 63.53 87 GLU A N 1
ATOM 682 C CA . GLU A 1 87 ? -40.103 -30.344 13.331 1.00 63.53 87 GLU A CA 1
ATOM 683 C C . GLU A 1 87 ? -40.964 -31.510 13.836 1.00 63.53 87 GLU A C 1
ATOM 685 O O . GLU A 1 87 ? -40.644 -32.127 14.853 1.00 63.53 87 GLU A O 1
ATOM 690 N N . ALA A 1 88 ? -42.084 -31.773 13.162 1.00 60.91 88 ALA A N 1
ATOM 691 C CA . ALA A 1 88 ? -43.002 -32.853 13.499 1.00 60.91 88 ALA A CA 1
ATOM 692 C C . ALA A 1 88 ? -43.281 -33.693 12.243 1.00 60.91 88 ALA A C 1
ATOM 694 O O . ALA A 1 88 ? -44.130 -33.335 11.437 1.00 60.91 88 ALA A O 1
ATOM 695 N N . ASP A 1 89 ? -42.585 -34.821 12.095 1.00 65.00 89 ASP A N 1
ATOM 696 C CA . ASP A 1 89 ? -42.636 -35.739 10.941 1.00 65.00 89 ASP A CA 1
ATOM 697 C C . ASP A 1 89 ? -42.463 -35.074 9.550 1.00 65.00 89 ASP A C 1
ATOM 699 O O . ASP A 1 89 ? -42.482 -33.856 9.390 1.00 65.00 89 ASP A O 1
ATOM 703 N N . GLU A 1 90 ? -42.254 -35.884 8.504 1.00 61.66 90 GLU A N 1
ATOM 704 C CA . GLU A 1 90 ? -41.745 -35.453 7.182 1.00 61.66 90 GLU A CA 1
ATOM 705 C C . GLU A 1 90 ? -42.583 -34.384 6.439 1.00 61.66 90 GLU A C 1
ATOM 707 O O . GLU A 1 90 ? -42.153 -33.911 5.392 1.00 61.66 90 GLU A O 1
ATOM 712 N N . ASN A 1 91 ? -43.752 -33.969 6.948 1.00 60.19 91 ASN A N 1
ATOM 713 C CA . ASN A 1 91 ? -44.607 -32.948 6.327 1.00 60.19 91 ASN A CA 1
ATOM 714 C C . ASN A 1 91 ? -45.378 -32.040 7.312 1.00 60.19 91 ASN A C 1
ATOM 716 O O . ASN A 1 91 ? -46.345 -31.394 6.897 1.00 60.19 91 ASN A O 1
ATOM 720 N N . SER A 1 92 ? -45.001 -31.947 8.596 1.00 58.94 92 SER A N 1
ATOM 721 C CA . SER A 1 92 ? -45.640 -30.975 9.498 1.00 58.94 92 SER A CA 1
ATOM 722 C C . SER A 1 92 ? -44.667 -30.231 10.416 1.00 58.94 92 SER A C 1
ATOM 724 O O . SER A 1 92 ? -43.626 -30.728 10.830 1.00 58.94 92 SER A O 1
ATOM 726 N N . VAL A 1 93 ? -44.987 -28.972 10.713 1.00 72.06 93 VAL A N 1
ATOM 727 C CA . VAL A 1 93 ? -44.238 -28.161 11.678 1.00 72.06 93 VAL A CA 1
ATOM 728 C C . VAL A 1 93 ? -45.140 -27.972 12.885 1.00 72.06 93 VAL A C 1
ATOM 730 O O . VAL A 1 93 ? -46.199 -27.350 12.788 1.00 72.06 93 VAL A O 1
ATOM 733 N N . GLY A 1 94 ? -44.738 -28.541 14.017 1.00 74.81 94 GLY A N 1
ATOM 734 C CA . GLY A 1 94 ? -45.384 -28.307 15.298 1.00 74.81 94 GLY A CA 1
ATOM 735 C C . GLY A 1 94 ? -45.083 -26.888 15.765 1.00 74.81 94 GLY A C 1
ATOM 736 O O . GLY A 1 94 ? -43.926 -26.489 15.850 1.00 74.81 94 GLY A O 1
ATOM 737 N N . VAL A 1 95 ? -46.119 -26.114 16.069 1.00 78.06 95 VAL A N 1
ATOM 738 C CA . VAL A 1 95 ? -45.978 -24.745 16.573 1.00 78.06 95 VAL A CA 1
ATOM 739 C C . VAL A 1 95 ? -46.365 -24.737 18.049 1.00 78.06 95 VAL A C 1
ATOM 741 O O . VAL A 1 95 ? -47.540 -24.885 18.378 1.00 78.06 95 VAL A O 1
ATOM 744 N N . GLU A 1 96 ? -45.394 -24.577 18.947 1.00 79.75 96 GLU A N 1
ATOM 745 C CA . GLU A 1 96 ? -45.649 -24.367 20.374 1.00 79.75 96 GLU A CA 1
ATOM 746 C C . GLU A 1 96 ? -45.679 -22.859 20.647 1.00 79.75 96 GLU A C 1
ATOM 748 O O . GLU A 1 96 ? -44.689 -22.159 20.449 1.00 79.75 96 GLU A O 1
ATOM 753 N N . MET A 1 97 ? -46.830 -22.340 21.081 1.00 79.62 97 MET A N 1
ATOM 754 C CA . MET A 1 97 ? -46.986 -20.935 21.464 1.00 79.62 97 MET A CA 1
ATOM 755 C C . MET A 1 97 ? -47.067 -20.818 22.985 1.00 79.62 97 MET A C 1
ATOM 757 O O . MET A 1 97 ? -47.934 -21.430 23.612 1.00 79.62 97 MET A O 1
ATOM 761 N N . LYS A 1 98 ? -46.198 -20.001 23.582 1.00 80.81 98 LYS A N 1
ATOM 762 C CA . LYS A 1 98 ? -46.155 -19.727 25.021 1.00 80.81 98 LYS A CA 1
ATOM 763 C C . LYS A 1 98 ? -46.301 -18.234 25.271 1.00 80.81 98 LYS A C 1
ATOM 765 O O . LYS A 1 98 ? -45.643 -17.421 24.638 1.00 80.81 98 LYS A O 1
ATOM 770 N N . VAL A 1 99 ? -47.164 -17.854 26.209 1.00 73.50 99 VAL A N 1
ATOM 771 C CA . VAL A 1 99 ? -47.252 -16.460 26.663 1.00 73.50 99 VAL A CA 1
ATOM 772 C C . VAL A 1 99 ? -46.216 -16.262 27.767 1.00 73.50 99 VAL A C 1
ATOM 774 O O . VAL A 1 99 ? -46.337 -16.820 28.855 1.00 73.50 99 VAL A O 1
ATOM 777 N N . GLU A 1 100 ? -45.182 -15.484 27.478 1.00 71.69 100 GLU A N 1
ATOM 778 C CA . GLU A 1 100 ? -44.103 -15.126 28.389 1.00 71.69 100 GLU A CA 1
ATOM 779 C C . GLU A 1 100 ? -44.184 -13.651 28.769 1.00 71.69 100 GLU A C 1
ATOM 781 O O . GLU A 1 100 ? -44.335 -12.775 27.920 1.00 71.69 100 GLU A O 1
ATOM 786 N N . LYS A 1 101 ? -43.996 -13.347 30.051 1.00 66.75 101 LYS A N 1
ATOM 787 C CA . LYS A 1 101 ? -43.832 -11.966 30.508 1.00 66.75 101 LYS A CA 1
ATOM 788 C C . LYS A 1 101 ? -42.398 -11.517 30.268 1.00 66.75 101 LYS A C 1
ATOM 790 O O . LYS A 1 101 ? -41.506 -11.922 31.013 1.00 66.75 101 LYS A O 1
ATOM 795 N N . ARG A 1 102 ? -42.165 -10.665 29.267 1.00 66.06 102 ARG A N 1
ATOM 796 C CA . ARG A 1 102 ? -40.838 -10.089 28.995 1.00 66.06 102 ARG A CA 1
ATOM 797 C C . ARG A 1 102 ? -40.868 -8.566 29.061 1.00 66.06 102 ARG A C 1
ATOM 799 O O . ARG A 1 102 ? -41.837 -7.910 28.684 1.00 66.06 102 ARG A O 1
ATOM 806 N N . ARG A 1 103 ? -39.780 -7.999 29.580 1.00 74.00 103 ARG A N 1
ATOM 807 C CA . ARG A 1 103 ? -39.461 -6.576 29.426 1.00 74.00 103 ARG A CA 1
ATOM 808 C C . ARG A 1 103 ? -38.640 -6.400 28.156 1.00 74.00 103 ARG A C 1
ATOM 810 O O . ARG A 1 103 ? -37.939 -7.328 27.749 1.00 74.00 103 ARG A O 1
ATOM 817 N N . GLU A 1 104 ? -38.703 -5.213 27.566 1.00 78.00 104 GLU A N 1
ATOM 818 C CA . GLU A 1 104 ? -37.731 -4.849 26.539 1.00 78.00 104 GLU A CA 1
ATOM 819 C C . GLU A 1 104 ? -36.316 -4.962 27.126 1.00 78.00 104 GLU A C 1
ATOM 821 O O . GLU A 1 104 ? -36.100 -4.564 28.277 1.00 78.00 104 GLU A O 1
ATOM 826 N N . PRO A 1 105 ? -35.367 -5.563 26.393 1.00 81.75 105 PRO A N 1
ATOM 827 C CA . PRO A 1 105 ? -34.010 -5.735 26.882 1.00 81.75 105 PRO A CA 1
ATOM 828 C C . PRO A 1 105 ? -33.307 -4.380 26.979 1.00 81.75 105 PRO A C 1
ATOM 830 O O . PRO A 1 105 ? -33.470 -3.521 26.109 1.00 81.75 105 PRO A O 1
ATOM 833 N N . LEU A 1 106 ? -32.489 -4.214 28.019 1.00 85.81 106 LEU A N 1
ATOM 834 C CA . LEU A 1 106 ? -31.544 -3.106 28.114 1.00 85.81 106 LEU A CA 1
ATOM 835 C C . LEU A 1 106 ? -30.469 -3.314 27.046 1.00 85.81 106 LEU A C 1
ATOM 837 O O . LEU A 1 106 ? -29.787 -4.338 27.090 1.00 85.81 106 LEU A O 1
ATOM 841 N N . ARG A 1 107 ? -30.333 -2.388 26.094 1.00 88.31 107 ARG A N 1
ATOM 842 C CA . ARG A 1 107 ? -29.347 -2.494 25.005 1.00 88.31 107 ARG A CA 1
ATOM 843 C C . ARG A 1 107 ? -28.146 -1.595 25.215 1.00 88.31 107 ARG A C 1
ATOM 845 O O . ARG A 1 107 ? -27.023 -2.064 25.077 1.00 88.31 107 ARG A O 1
ATOM 852 N N . ALA A 1 108 ? -28.376 -0.337 25.578 1.00 89.81 108 ALA A N 1
ATOM 853 C CA . ALA A 1 108 ? -27.307 0.643 25.706 1.00 89.81 108 ALA A CA 1
ATOM 854 C C . ALA A 1 108 ? -27.280 1.277 27.099 1.00 89.81 108 ALA A C 1
ATOM 856 O O . ALA A 1 108 ? -28.320 1.637 27.657 1.00 89.81 108 ALA A O 1
ATOM 857 N N . VAL A 1 109 ? -26.073 1.417 27.641 1.00 91.75 109 VAL A N 1
ATOM 858 C CA . VAL A 1 109 ? -25.794 2.096 28.906 1.00 91.75 109 VAL A CA 1
ATOM 859 C C . VAL A 1 109 ? -24.745 3.167 28.661 1.00 91.75 109 VAL A C 1
ATOM 861 O O . VAL A 1 109 ? -23.654 2.866 28.180 1.00 91.75 109 VAL A O 1
ATOM 864 N N . THR A 1 110 ? -25.065 4.405 29.026 1.00 91.06 110 THR A N 1
ATOM 865 C CA . THR A 1 110 ? -24.158 5.544 28.878 1.00 91.06 110 THR A CA 1
ATOM 866 C C . THR A 1 110 ? -23.983 6.231 30.221 1.00 91.06 110 THR A C 1
ATOM 868 O O . THR A 1 110 ? -24.964 6.653 30.829 1.00 91.06 110 THR A O 1
ATOM 871 N N . MET A 1 111 ? -22.743 6.369 30.677 1.00 90.38 111 MET A N 1
ATOM 872 C CA . MET A 1 111 ? -22.386 7.176 31.839 1.00 90.38 111 MET A CA 1
ATOM 873 C C . MET A 1 111 ? -21.601 8.396 31.372 1.00 90.38 111 MET A C 1
ATOM 875 O O . MET A 1 111 ? -20.626 8.257 30.640 1.00 90.38 111 MET A O 1
ATOM 879 N N . VAL A 1 112 ? -22.015 9.585 31.809 1.00 87.62 112 VAL A N 1
ATOM 880 C CA . VAL A 1 112 ? -21.303 10.838 31.536 1.00 87.62 112 VAL A CA 1
ATOM 881 C C . VAL A 1 112 ? -21.115 11.599 32.837 1.00 87.62 112 VAL A C 1
ATOM 883 O O . VAL A 1 112 ? -22.028 11.710 33.662 1.00 87.62 112 VAL A O 1
ATOM 886 N N . LYS A 1 113 ? -19.926 12.168 33.009 1.00 85.56 113 LYS A N 1
ATOM 887 C CA . LYS A 1 113 ? -19.641 13.115 34.082 1.00 85.56 113 LYS A CA 1
ATOM 888 C C . LYS A 1 113 ? -20.047 14.521 33.640 1.00 85.56 113 LYS A C 1
ATOM 890 O O . LYS A 1 113 ? -19.500 15.058 32.680 1.00 85.56 113 LYS A O 1
ATOM 895 N N . ALA A 1 114 ? -21.002 15.136 34.333 1.00 79.38 114 ALA A N 1
ATOM 896 C CA . ALA A 1 114 ? -21.378 16.522 34.080 1.00 79.38 114 ALA A CA 1
ATOM 897 C C . ALA A 1 114 ? -20.224 17.461 34.474 1.00 79.38 114 ALA A C 1
ATOM 899 O O . ALA A 1 114 ? -19.574 17.263 35.503 1.00 79.38 114 ALA A O 1
ATOM 900 N N . ALA A 1 115 ? -19.975 18.489 33.657 1.00 59.91 115 ALA A N 1
ATOM 901 C CA . ALA A 1 115 ? -18.849 19.402 33.831 1.00 59.91 115 ALA A CA 1
ATOM 902 C C . ALA A 1 115 ? -18.857 20.073 35.222 1.00 59.91 115 ALA A C 1
ATOM 904 O O . ALA A 1 115 ? -19.700 20.915 35.530 1.00 59.91 115 ALA A O 1
ATOM 905 N N . GLY A 1 116 ? -17.879 19.705 36.051 1.00 56.53 116 GLY A N 1
ATOM 906 C CA . GLY A 1 116 ? -17.592 20.277 37.364 1.00 56.53 116 GLY A CA 1
ATOM 907 C C . GLY A 1 116 ? -16.092 20.170 37.648 1.00 56.53 116 GLY A C 1
ATOM 908 O O . GLY A 1 116 ? -15.449 19.207 37.245 1.00 56.53 116 GLY A O 1
ATOM 909 N N . SER A 1 117 ? -15.507 21.172 38.308 1.00 49.00 117 SER A N 1
ATOM 910 C CA . SER A 1 117 ? -14.048 21.341 38.462 1.00 49.00 117 SER A CA 1
ATOM 911 C C . SER A 1 117 ? -13.364 20.370 39.437 1.00 49.00 117 SER A C 1
ATOM 913 O O . SER A 1 117 ? -12.179 20.528 39.737 1.00 49.00 117 SER A O 1
ATOM 915 N N . GLY A 1 118 ? -14.088 19.379 39.954 1.00 54.91 118 GLY A N 1
ATOM 916 C CA . GLY A 1 118 ? -13.549 18.392 40.875 1.00 54.91 118 GLY A CA 1
ATOM 917 C C . GLY A 1 118 ? -12.932 17.192 40.139 1.00 54.91 118 GLY A C 1
ATOM 918 O O . GLY A 1 118 ? -13.491 16.641 39.188 1.00 54.91 118 GLY A O 1
ATOM 919 N N . GLN A 1 119 ? -11.731 16.806 40.567 1.00 55.00 119 GLN A N 1
ATOM 920 C CA . GLN A 1 119 ? -10.928 15.728 39.980 1.00 55.00 119 GLN A CA 1
ATOM 921 C C . GLN A 1 119 ? -10.882 14.463 40.857 1.00 55.00 119 GLN A C 1
ATOM 923 O O . GLN A 1 119 ? -9.975 13.655 40.670 1.00 55.00 119 GLN A O 1
ATOM 928 N N . GLN A 1 120 ? -11.788 14.284 41.829 1.00 61.81 120 GLN A N 1
ATOM 929 C CA . GLN A 1 120 ? -11.567 13.283 42.889 1.00 61.81 120 GLN A CA 1
ATOM 930 C C . GLN A 1 120 ? -12.285 11.938 42.721 1.00 61.81 120 GLN A C 1
ATOM 932 O O . GLN A 1 120 ? -11.814 10.967 43.304 1.00 61.81 120 GLN A O 1
ATOM 937 N N . SER A 1 121 ? -13.364 11.835 41.941 1.00 72.69 121 SER A N 1
ATOM 938 C CA . SER A 1 121 ? -14.094 10.569 41.757 1.00 72.69 121 SER A CA 1
ATOM 939 C C . SER A 1 121 ? -14.391 10.301 40.281 1.00 72.69 121 SER A C 1
ATOM 941 O O . SER A 1 121 ? -14.625 11.235 39.506 1.00 72.69 121 SER A O 1
ATOM 943 N N . ASP A 1 122 ? -14.364 9.023 39.902 1.00 74.06 122 ASP A N 1
ATOM 944 C CA . ASP A 1 122 ? -14.677 8.519 38.561 1.00 74.06 122 ASP A CA 1
ATOM 945 C C . ASP A 1 122 ? -16.089 7.900 38.466 1.00 74.06 122 ASP A C 1
ATOM 947 O O . ASP A 1 122 ? -16.526 7.520 37.383 1.00 74.06 122 ASP A O 1
ATOM 951 N N . GLY A 1 123 ? -16.834 7.834 39.581 1.00 78.62 123 GLY A N 1
ATOM 952 C CA . GLY A 1 123 ? -18.226 7.358 39.637 1.00 78.62 123 GLY A CA 1
ATOM 953 C C . GLY A 1 123 ? -18.405 5.853 39.400 1.00 78.62 123 GLY A C 1
ATOM 954 O O . GLY A 1 123 ? -19.500 5.315 39.581 1.00 78.62 123 GLY A O 1
ATOM 955 N N . VAL A 1 124 ? -17.331 5.147 39.056 1.00 81.62 124 VAL A N 1
ATOM 956 C CA . VAL A 1 124 ? -17.354 3.751 38.615 1.00 81.62 124 VAL A CA 1
ATOM 957 C C . VAL A 1 124 ? -17.769 2.805 39.725 1.00 81.62 124 VAL A C 1
ATOM 959 O O . VAL A 1 124 ? -18.495 1.847 39.473 1.00 81.62 124 VAL A O 1
ATOM 962 N N . GLY A 1 125 ? -17.352 3.072 40.965 1.00 82.69 125 GLY A N 1
ATOM 963 C CA . GLY A 1 125 ? -17.688 2.227 42.110 1.00 82.69 125 GLY A CA 1
ATOM 964 C C . GLY A 1 125 ? -19.197 2.117 42.346 1.00 82.69 125 GLY A C 1
ATOM 965 O O . GLY A 1 125 ? -19.684 1.044 42.714 1.00 82.69 125 GLY A O 1
ATOM 966 N N . VAL A 1 126 ? -19.952 3.186 42.067 1.00 84.69 126 VAL A N 1
ATOM 967 C CA . VAL A 1 126 ? -21.425 3.186 42.110 1.00 84.69 126 VAL A CA 1
ATOM 968 C C . VAL A 1 126 ? -21.992 2.333 40.977 1.00 84.69 126 VAL A C 1
ATOM 970 O O . VAL A 1 126 ? -22.881 1.513 41.208 1.00 84.69 126 VAL A O 1
ATOM 973 N N . MET A 1 127 ? -21.447 2.470 39.766 1.00 84.94 127 MET A N 1
ATOM 974 C CA . MET A 1 127 ? -21.874 1.692 38.603 1.00 84.94 127 MET A CA 1
ATOM 975 C C . MET A 1 127 ? -21.601 0.192 38.768 1.00 84.94 127 MET A C 1
ATOM 977 O O . MET A 1 127 ? -22.498 -0.615 38.540 1.00 84.94 127 MET A O 1
ATOM 981 N N . VAL A 1 128 ? -20.405 -0.203 39.212 1.00 84.56 128 VAL A N 1
ATOM 982 C CA . VAL A 1 128 ? -20.049 -1.614 39.447 1.00 84.56 128 VAL A CA 1
ATOM 983 C C . VAL A 1 128 ? -20.972 -2.238 40.494 1.00 84.56 128 VAL A C 1
ATOM 985 O O . VAL A 1 128 ? -21.455 -3.356 40.311 1.00 84.56 128 VAL A O 1
ATOM 988 N N . ARG A 1 129 ? -21.293 -1.511 41.571 1.00 84.94 129 ARG A N 1
ATOM 989 C CA . ARG A 1 129 ? -22.268 -1.970 42.575 1.00 84.94 129 ARG A CA 1
ATOM 990 C C . ARG A 1 129 ? -23.673 -2.107 42.002 1.00 84.94 129 ARG A C 1
ATOM 992 O O . ARG A 1 129 ? -24.350 -3.094 42.282 1.00 84.94 129 ARG A O 1
ATOM 999 N N . LEU A 1 130 ? -24.094 -1.160 41.167 1.00 83.69 130 LEU A N 1
ATOM 1000 C CA . LEU A 1 130 ? -25.381 -1.220 40.483 1.00 83.69 130 LEU A CA 1
ATOM 1001 C C . LEU A 1 130 ? -25.458 -2.431 39.531 1.00 83.69 130 LEU A C 1
ATOM 1003 O O . LEU A 1 130 ? -26.473 -3.128 39.520 1.00 83.69 130 LEU A O 1
ATOM 1007 N N . LEU A 1 131 ? -24.374 -2.747 38.818 1.00 81.44 131 LEU A N 1
ATOM 1008 C CA . LEU A 1 131 ? -24.268 -3.920 37.940 1.00 81.44 131 LEU A CA 1
ATOM 1009 C C . LEU A 1 131 ? -24.300 -5.249 38.705 1.00 81.44 131 LEU A C 1
ATOM 1011 O O . LEU A 1 131 ? -24.882 -6.222 38.223 1.00 81.44 131 LEU A O 1
ATOM 1015 N N . ARG A 1 132 ? -23.724 -5.297 39.913 1.00 77.75 132 ARG A N 1
ATOM 1016 C CA . ARG A 1 132 ? -23.817 -6.465 40.809 1.00 77.75 132 ARG A CA 1
ATOM 1017 C C . ARG A 1 132 ? -25.223 -6.655 41.385 1.00 77.75 132 ARG A C 1
ATOM 1019 O O . ARG A 1 132 ? -25.573 -7.760 41.794 1.00 77.75 132 ARG A O 1
ATOM 1026 N N . SER A 1 133 ? -26.037 -5.601 41.438 1.00 71.38 133 SER A N 1
ATOM 1027 C CA . SER A 1 133 ? -27.375 -5.675 42.022 1.00 71.38 133 SER A CA 1
ATOM 1028 C C . SER A 1 133 ? -28.356 -6.446 41.122 1.00 71.38 133 SER A C 1
ATOM 1030 O O . SER A 1 133 ? -28.526 -6.155 39.935 1.00 71.38 133 SER A O 1
ATOM 1032 N N . ASN A 1 134 ? -29.036 -7.442 41.697 1.00 61.47 134 ASN A N 1
ATOM 1033 C CA . ASN A 1 134 ? -30.158 -8.118 41.051 1.00 61.47 134 ASN A CA 1
ATOM 1034 C C . ASN A 1 134 ? -31.436 -7.301 41.288 1.00 61.47 134 ASN A C 1
ATOM 1036 O O . ASN A 1 134 ? -31.929 -7.199 42.407 1.00 61.47 134 ASN A O 1
ATOM 1040 N N . LEU A 1 135 ? -32.000 -6.730 40.222 1.00 58.34 135 LEU A N 1
ATOM 1041 C CA . LEU A 1 135 ? -33.256 -5.960 40.245 1.00 58.34 135 LEU A CA 1
ATOM 1042 C C . LEU A 1 135 ? -34.518 -6.843 40.386 1.00 58.34 135 LEU A C 1
ATOM 1044 O O . LEU A 1 135 ? -35.636 -6.342 40.260 1.00 58.34 135 LEU A O 1
ATOM 1048 N N . VAL A 1 136 ? -34.354 -8.154 40.611 1.00 47.94 136 VAL A N 1
ATOM 1049 C CA . VAL A 1 136 ? -35.436 -9.140 40.759 1.00 47.94 136 VAL A CA 1
ATOM 1050 C C . VAL A 1 136 ? -35.335 -9.802 42.139 1.00 47.94 136 VAL A C 1
ATOM 1052 O O . VAL A 1 136 ? -34.270 -10.326 42.471 1.00 47.94 136 VAL A O 1
ATOM 1055 N N . PRO A 1 137 ? -36.419 -9.841 42.936 1.00 39.16 137 PRO A N 1
ATOM 1056 C CA . PRO A 1 137 ? -36.467 -10.629 44.156 1.00 39.16 137 PRO A CA 1
ATOM 1057 C C . PRO A 1 137 ? -36.789 -12.081 43.785 1.00 39.16 137 PRO A C 1
ATOM 1059 O O . PRO A 1 137 ? -37.942 -12.502 43.788 1.00 39.16 137 PRO A O 1
ATOM 1062 N N . SER A 1 138 ? -35.778 -12.859 43.421 1.00 37.94 138 SER A N 1
ATOM 1063 C CA . SER A 1 138 ? -35.910 -14.312 43.286 1.00 37.94 138 SER A CA 1
ATOM 1064 C C . SER A 1 138 ? -34.711 -14.960 43.956 1.00 37.94 138 SER A C 1
ATOM 1066 O O . SER A 1 138 ? -33.574 -14.656 43.603 1.00 37.94 138 SER A O 1
ATOM 1068 N N . GLY A 1 139 ? -34.987 -15.789 44.964 1.00 38.12 139 GLY A N 1
ATOM 1069 C CA . GLY A 1 139 ? -34.034 -16.339 45.929 1.00 38.12 139 GLY A CA 1
ATOM 1070 C C . GLY A 1 139 ? -33.056 -17.378 45.388 1.00 38.12 139 GLY A C 1
ATOM 1071 O O . GLY A 1 139 ? -32.831 -18.377 46.062 1.00 38.12 139 GLY A O 1
ATOM 1072 N N . ASP A 1 140 ? -32.465 -17.148 44.219 1.00 35.50 140 ASP A N 1
ATOM 1073 C CA . ASP A 1 140 ? -31.345 -17.954 43.750 1.00 35.50 140 ASP A CA 1
ATOM 1074 C C . ASP A 1 140 ? -30.034 -17.212 44.030 1.00 35.50 140 ASP A C 1
ATOM 1076 O O . ASP A 1 140 ? -29.579 -16.341 43.284 1.00 35.50 140 ASP A O 1
ATOM 1080 N N . SER A 1 141 ? -29.475 -17.514 45.200 1.00 37.22 141 SER A N 1
ATOM 1081 C CA . SER A 1 141 ? -28.168 -17.051 45.653 1.00 37.22 141 SER A CA 1
ATOM 1082 C C . SER A 1 141 ? -27.070 -17.853 44.945 1.00 37.22 141 SER A C 1
ATOM 1084 O O . SER A 1 141 ? -26.371 -18.648 45.570 1.00 37.22 141 SER A O 1
ATOM 1086 N N . GLY A 1 142 ? -26.920 -17.657 43.636 1.00 35.81 142 GLY A N 1
ATOM 1087 C CA . GLY A 1 142 ? -25.773 -18.134 42.865 1.00 35.81 142 GLY A CA 1
ATOM 1088 C C . GLY A 1 142 ? -24.784 -17.000 42.592 1.00 35.81 142 GLY A C 1
ATOM 1089 O O . GLY A 1 142 ? -25.194 -15.897 42.240 1.00 35.81 142 GLY A O 1
ATOM 1090 N N . LEU A 1 143 ? -23.486 -17.279 42.748 1.00 38.69 143 LEU A N 1
ATOM 1091 C CA . LEU A 1 143 ? -22.332 -16.416 42.445 1.00 38.69 143 LEU A CA 1
ATOM 1092 C C . LEU A 1 143 ? -22.330 -15.928 40.984 1.00 38.69 143 LEU A C 1
ATOM 1094 O O . LEU A 1 143 ? -21.598 -16.438 40.140 1.00 38.69 143 LEU A O 1
ATOM 1098 N N . VAL A 1 144 ? -23.149 -14.931 40.668 1.00 45.19 144 VAL A N 1
ATOM 1099 C CA . VAL A 1 144 ? -23.144 -14.261 39.371 1.00 45.19 144 VAL A CA 1
ATOM 1100 C C . VAL A 1 144 ? -22.614 -12.845 39.565 1.00 45.19 144 VAL A C 1
ATOM 1102 O O . VAL A 1 144 ? -23.214 -12.052 40.282 1.00 45.19 144 VAL A O 1
ATOM 1105 N N . ALA A 1 145 ? -21.506 -12.517 38.898 1.00 53.78 145 ALA A N 1
ATOM 1106 C CA . ALA A 1 145 ? -20.855 -11.210 38.998 1.00 53.78 145 ALA A CA 1
ATOM 1107 C C . ALA A 1 145 ? -21.686 -10.036 38.430 1.00 53.78 145 ALA A C 1
ATOM 1109 O O . ALA A 1 145 ? -21.474 -8.894 38.833 1.00 53.78 145 ALA A O 1
ATOM 1110 N N . CYS A 1 146 ? -22.646 -10.298 37.533 1.00 58.62 146 CYS A N 1
ATOM 1111 C CA . CYS A 1 146 ? -23.498 -9.286 36.903 1.00 58.62 146 CYS A CA 1
ATOM 1112 C C . CYS A 1 146 ? -24.982 -9.690 36.933 1.00 58.62 146 CYS A C 1
ATOM 1114 O O . CYS A 1 146 ? -25.348 -10.791 36.500 1.00 58.62 146 CYS A O 1
ATOM 1116 N N . GLY A 1 147 ? -25.845 -8.807 37.441 1.00 65.38 147 GLY A N 1
ATOM 1117 C CA . GLY A 1 147 ? -27.267 -9.092 37.611 1.00 65.38 147 GLY A CA 1
ATOM 1118 C C . GLY A 1 147 ? -27.987 -9.362 36.285 1.00 65.38 147 GLY A C 1
ATOM 1119 O O . GLY A 1 147 ? -27.630 -8.806 35.248 1.00 65.38 147 GLY A O 1
ATOM 1120 N N . VAL A 1 148 ? -29.029 -10.206 36.303 1.00 72.19 148 VAL A N 1
ATOM 1121 C CA . VAL A 1 148 ? -29.719 -10.713 35.087 1.00 72.19 148 VAL A CA 1
ATOM 1122 C C . VAL A 1 148 ? -30.156 -9.593 34.133 1.00 72.19 148 VAL A C 1
ATOM 1124 O O . VAL A 1 148 ? -30.107 -9.756 32.918 1.00 72.19 148 VAL A O 1
ATOM 1127 N N . HIS A 1 149 ? -30.539 -8.445 34.686 1.00 77.69 149 HIS A N 1
ATOM 1128 C CA . HIS A 1 149 ? -30.962 -7.262 33.943 1.00 77.69 149 HIS A CA 1
ATOM 1129 C C . HIS A 1 149 ? -29.890 -6.684 33.006 1.00 77.69 149 HIS A C 1
ATOM 1131 O O . HIS A 1 149 ? -30.205 -6.230 31.912 1.00 77.69 149 HIS A O 1
ATOM 1137 N N . TRP A 1 150 ? -28.628 -6.718 33.429 1.00 81.69 150 TRP A N 1
ATOM 1138 C CA . TRP A 1 150 ? -27.504 -6.089 32.735 1.00 81.69 150 TRP A CA 1
ATOM 1139 C C . TRP A 1 150 ? -26.879 -7.011 31.679 1.00 81.69 150 TRP A C 1
ATOM 1141 O O . TRP A 1 150 ? -26.064 -6.583 30.870 1.00 81.69 150 TRP A O 1
ATOM 1151 N N . ARG A 1 151 ? -27.287 -8.285 31.634 1.00 82.44 151 ARG A N 1
ATOM 1152 C CA . ARG A 1 151 ? -26.735 -9.278 30.701 1.00 82.44 151 ARG A CA 1
ATOM 1153 C C . ARG A 1 151 ? -27.125 -9.058 29.240 1.00 82.44 151 ARG A C 1
ATOM 1155 O O . ARG A 1 151 ? -26.567 -9.734 28.386 1.00 82.44 151 ARG A O 1
ATOM 1162 N N . SER A 1 152 ? -28.089 -8.183 28.946 1.00 86.00 152 SER A N 1
ATOM 1163 C CA . SER A 1 152 ? -28.539 -7.903 27.575 1.00 86.00 152 SER A CA 1
ATOM 1164 C C . SER A 1 152 ? -27.847 -6.706 26.913 1.00 86.00 152 SER A C 1
ATOM 1166 O O . SER A 1 152 ? -28.169 -6.408 25.762 1.00 86.00 152 SER A O 1
ATOM 1168 N N . ILE A 1 153 ? -26.938 -6.027 27.628 1.00 88.62 153 ILE A N 1
ATOM 1169 C CA . ILE A 1 153 ? -26.251 -4.821 27.148 1.00 88.62 153 ILE A CA 1
ATOM 1170 C C . ILE A 1 153 ? -25.365 -5.171 25.956 1.00 88.62 153 ILE A C 1
ATOM 1172 O O . ILE A 1 153 ? -24.467 -6.003 26.070 1.00 88.62 153 ILE A O 1
ATOM 1176 N N . THR A 1 154 ? -25.597 -4.487 24.842 1.00 88.75 154 THR A N 1
ATOM 1177 C CA . THR A 1 154 ? -24.793 -4.565 23.619 1.00 88.75 154 THR A CA 1
ATOM 1178 C C . THR A 1 154 ? -23.872 -3.356 23.465 1.00 88.75 154 THR A C 1
ATOM 1180 O O . THR A 1 154 ? -22.803 -3.485 22.873 1.00 88.75 154 THR A O 1
ATOM 1183 N N . LEU A 1 155 ? -24.224 -2.201 24.045 1.00 90.88 155 LEU A N 1
ATOM 1184 C CA . LEU A 1 155 ? -23.430 -0.971 23.990 1.00 90.88 155 LEU A CA 1
ATOM 1185 C C . LEU A 1 155 ? -23.171 -0.407 25.388 1.00 90.88 155 LEU A C 1
ATOM 1187 O O . LEU A 1 155 ? -24.106 -0.132 26.142 1.00 90.88 155 LEU A O 1
ATOM 1191 N N . LEU A 1 156 ? -21.901 -0.162 25.703 1.00 91.62 156 LEU A N 1
ATOM 1192 C CA . LEU A 1 156 ? -21.477 0.530 26.916 1.00 91.62 156 LEU A CA 1
ATOM 1193 C C . LEU A 1 156 ? -20.620 1.752 26.556 1.00 91.62 156 LEU A C 1
ATOM 1195 O O . LEU A 1 156 ? -19.598 1.620 25.888 1.00 91.62 156 LEU A O 1
ATOM 1199 N N . SER A 1 157 ? -21.029 2.936 27.007 1.00 92.62 157 SER A N 1
ATOM 1200 C CA . SER A 1 157 ? -20.286 4.188 26.842 1.00 92.62 157 SER A CA 1
ATOM 1201 C C . SER A 1 157 ? -19.950 4.791 28.203 1.00 92.62 157 SER A C 1
ATOM 1203 O O . SER A 1 157 ? -20.847 5.056 29.002 1.00 92.62 157 SER A O 1
ATOM 1205 N N . LEU A 1 158 ? -18.659 4.993 28.470 1.00 91.06 158 LEU A N 1
ATOM 1206 C CA . LEU A 1 158 ? -18.128 5.621 29.686 1.00 91.06 158 LEU A CA 1
ATOM 1207 C C . LEU A 1 158 ? -17.188 6.788 29.344 1.00 91.06 158 LEU A C 1
ATOM 1209 O O . LEU A 1 158 ? -16.166 6.997 30.007 1.00 91.06 158 LEU A O 1
ATOM 1213 N N . CYS A 1 159 ? -17.488 7.523 28.274 1.00 90.06 159 CYS A N 1
ATOM 1214 C CA . CYS A 1 159 ? -16.635 8.612 27.810 1.00 90.06 159 CYS A CA 1
ATOM 1215 C C . CYS A 1 159 ? -16.593 9.776 28.816 1.00 90.06 159 CYS A C 1
ATOM 1217 O O . CYS A 1 159 ? -17.590 10.088 29.474 1.00 90.06 159 CYS A O 1
ATOM 1219 N N . GLY A 1 160 ? -15.437 10.428 28.955 1.00 86.94 160 GLY A N 1
ATOM 1220 C CA . GLY A 1 160 ? -15.305 11.644 29.768 1.00 86.94 160 GLY A CA 1
ATOM 1221 C C . GLY A 1 160 ? -15.512 11.453 31.277 1.00 86.94 160 GLY A C 1
ATOM 1222 O O . GLY A 1 160 ? -15.713 12.428 32.002 1.00 86.94 160 GLY A O 1
ATOM 1223 N N . CYS A 1 161 ? -15.487 10.217 31.784 1.00 86.75 161 CYS A N 1
ATOM 1224 C CA . CYS A 1 161 ? -15.745 9.919 33.197 1.00 86.75 161 CYS A CA 1
ATOM 1225 C C . CYS A 1 161 ? -14.512 10.109 34.098 1.00 86.75 161 CYS A C 1
ATOM 1227 O O . CYS A 1 161 ? -14.622 10.084 35.324 1.00 86.75 161 CYS A O 1
ATOM 1229 N N . GLY A 1 162 ? -13.338 10.348 33.507 1.00 85.56 162 GLY A N 1
ATOM 1230 C CA . GLY A 1 162 ? -12.077 10.483 34.233 1.00 85.56 162 GLY A CA 1
ATOM 1231 C C . GLY A 1 162 ? -11.548 9.155 34.779 1.00 85.56 162 GLY A C 1
ATOM 1232 O O . GLY A 1 162 ? -10.795 9.173 35.753 1.00 85.56 162 GLY A O 1
ATOM 1233 N N . LEU A 1 163 ? -11.930 8.033 34.158 1.00 87.50 163 LEU A N 1
ATOM 1234 C CA . LEU A 1 163 ? -11.545 6.678 34.559 1.00 87.50 163 LEU A CA 1
ATOM 1235 C C . LEU A 1 163 ? -10.025 6.534 34.606 1.00 87.50 163 LEU A C 1
ATOM 1237 O O . LEU A 1 163 ? -9.347 6.864 33.635 1.00 87.50 163 LEU A O 1
ATOM 1241 N N . THR A 1 164 ? -9.493 5.996 35.701 1.00 88.62 164 THR A N 1
ATOM 1242 C CA . THR A 1 164 ? -8.064 5.630 35.794 1.00 88.62 164 THR A CA 1
ATOM 1243 C C . THR A 1 164 ? -7.823 4.153 35.497 1.00 88.62 164 THR A C 1
ATOM 1245 O O . THR A 1 164 ? -6.771 3.788 34.975 1.00 88.62 164 THR A O 1
ATOM 1248 N N . THR A 1 165 ? -8.816 3.310 35.783 1.00 87.50 165 THR A N 1
ATOM 1249 C CA . THR A 1 165 ? -8.823 1.874 35.496 1.00 87.50 165 THR A CA 1
ATOM 1250 C C . THR A 1 165 ? -10.204 1.461 34.993 1.00 87.50 165 THR A C 1
ATOM 1252 O O . THR A 1 165 ? -11.206 2.081 35.353 1.00 87.50 165 THR A O 1
ATOM 1255 N N . LEU A 1 166 ? -10.259 0.432 34.144 1.00 87.94 166 LEU A N 1
ATOM 1256 C CA . LEU A 1 166 ? -11.514 -0.200 33.742 1.00 87.94 166 LEU A CA 1
ATOM 1257 C C . LEU A 1 166 ? -11.765 -1.416 34.656 1.00 87.94 166 LEU A C 1
ATOM 1259 O O . LEU A 1 166 ? -10.917 -2.311 34.683 1.00 87.94 166 LEU A O 1
ATOM 1263 N N . PRO A 1 167 ? -12.884 -1.476 35.399 1.00 84.25 167 PRO A N 1
ATOM 1264 C CA . PRO A 1 167 ? -13.222 -2.628 36.231 1.00 84.25 167 PRO A CA 1
ATOM 1265 C C . PRO A 1 167 ? -13.375 -3.901 35.407 1.00 84.25 167 PRO A C 1
ATOM 1267 O O . PRO A 1 167 ? -14.044 -3.900 34.371 1.00 84.25 167 PRO A O 1
ATOM 1270 N N . VAL A 1 168 ? -12.837 -5.004 35.924 1.00 81.06 168 VAL A N 1
ATOM 1271 C CA . VAL A 1 168 ? -12.947 -6.329 35.297 1.00 81.06 168 VAL A CA 1
ATOM 1272 C C . VAL A 1 168 ? -14.400 -6.808 35.208 1.00 81.06 168 VAL A C 1
ATOM 1274 O O . VAL A 1 168 ? -14.765 -7.565 34.321 1.00 81.06 168 VAL A O 1
ATOM 1277 N N . GLU A 1 169 ? -15.288 -6.336 36.081 1.00 80.75 169 GLU A N 1
ATOM 1278 C CA . GLU A 1 169 ? -16.707 -6.692 36.036 1.00 80.75 169 GLU A CA 1
ATOM 1279 C C . GLU A 1 169 ? -17.401 -6.193 34.762 1.00 80.75 169 GLU A C 1
ATOM 1281 O O . GLU A 1 169 ? -18.370 -6.805 34.316 1.00 80.75 169 GLU A O 1
ATOM 1286 N N . LEU A 1 170 ? -16.908 -5.105 34.157 1.00 80.38 170 LEU A N 1
ATOM 1287 C CA . LEU A 1 170 ? -17.467 -4.561 32.917 1.00 80.38 170 LEU A CA 1
ATOM 1288 C C . LEU A 1 170 ? -17.100 -5.397 31.692 1.00 80.38 170 LEU A C 1
ATOM 1290 O O . LEU A 1 170 ? -17.827 -5.369 30.700 1.00 80.38 170 LEU A O 1
ATOM 1294 N N . THR A 1 171 ? -16.004 -6.155 31.758 1.00 75.94 171 THR A N 1
ATOM 1295 C CA . THR A 1 171 ? -15.584 -7.035 30.662 1.00 75.94 171 THR A CA 1
ATOM 1296 C C . THR A 1 171 ? -16.349 -8.359 30.650 1.00 75.94 171 THR A C 1
ATOM 1298 O O . THR A 1 171 ? -16.316 -9.066 29.653 1.00 75.94 171 THR A O 1
ATOM 1301 N N . GLN A 1 172 ? -17.094 -8.678 31.716 1.00 77.31 172 GLN A N 1
ATOM 1302 C CA . GLN A 1 172 ? -17.890 -9.909 31.843 1.00 77.31 172 GLN A CA 1
ATOM 1303 C C . GLN A 1 172 ? -19.321 -9.786 31.284 1.00 77.31 172 GLN A C 1
ATOM 1305 O O . GLN A 1 172 ? -20.172 -10.643 31.541 1.00 77.31 172 GLN A O 1
ATOM 1310 N N . LEU A 1 173 ? -19.626 -8.715 30.545 1.00 83.12 173 LEU A N 1
ATOM 1311 C CA . LEU A 1 173 ? -20.920 -8.534 29.888 1.00 83.12 173 LEU A CA 1
ATOM 1312 C C . LEU A 1 173 ? -21.008 -9.451 28.646 1.00 83.12 173 LEU A C 1
ATOM 1314 O O . LEU A 1 173 ? -20.331 -9.200 27.652 1.00 83.12 173 LEU A O 1
ATOM 1318 N N . PRO A 1 174 ? -21.863 -10.494 28.652 1.00 79.19 174 PRO A N 1
ATOM 1319 C CA . PRO A 1 174 ? -21.748 -11.638 27.731 1.00 79.19 174 PRO A CA 1
ATOM 1320 C C . PRO A 1 174 ? -22.114 -11.332 26.270 1.00 79.19 174 PRO A C 1
ATOM 1322 O O . PRO A 1 174 ? -21.811 -12.106 25.356 1.00 79.19 174 PRO A O 1
ATOM 1325 N N . VAL A 1 175 ? -22.829 -10.233 26.038 1.00 85.75 175 VAL A N 1
ATOM 1326 C CA . VAL A 1 175 ? -23.295 -9.816 24.708 1.00 85.75 175 VAL A CA 1
ATOM 1327 C C . VAL A 1 175 ? -22.826 -8.410 24.351 1.00 85.75 175 VAL A C 1
ATOM 1329 O O . VAL A 1 175 ? -23.372 -7.819 23.427 1.00 85.75 175 VAL A O 1
ATOM 1332 N N . LEU A 1 176 ? -21.820 -7.885 25.059 1.00 87.62 176 LEU A N 1
ATOM 1333 C CA . LEU A 1 176 ? -21.275 -6.569 24.758 1.00 87.62 176 LEU A CA 1
ATOM 1334 C C . LEU A 1 176 ? -20.607 -6.587 23.380 1.00 87.62 176 LEU A C 1
ATOM 1336 O O . LEU A 1 176 ? -19.730 -7.400 23.084 1.00 87.62 176 LEU A O 1
ATOM 1340 N N . GLU A 1 177 ? -21.053 -5.677 22.529 1.00 88.62 177 GLU A N 1
ATOM 1341 C CA . GLU A 1 177 ? -20.606 -5.541 21.150 1.00 88.62 177 GLU A CA 1
ATOM 1342 C C . GLU A 1 177 ? -19.744 -4.284 20.997 1.00 88.62 177 GLU A C 1
ATOM 1344 O O . GLU A 1 177 ? -18.630 -4.364 20.476 1.00 88.62 177 GLU A O 1
ATOM 1349 N N . LYS A 1 178 ? -20.233 -3.151 21.519 1.00 90.62 178 LYS A N 1
ATOM 1350 C CA . LYS A 1 178 ? -19.636 -1.818 21.374 1.00 90.62 178 LYS A CA 1
ATOM 1351 C C . LYS A 1 178 ? -19.215 -1.264 22.736 1.00 90.62 178 LYS A C 1
ATOM 1353 O O . LYS A 1 178 ? -20.054 -1.121 23.628 1.00 90.62 178 LYS A O 1
ATOM 1358 N N . LEU A 1 179 ? -17.942 -0.903 22.881 1.00 92.81 179 LEU A N 1
ATOM 1359 C CA . LEU A 1 179 ? -17.400 -0.280 24.090 1.00 92.81 179 LEU A CA 1
ATOM 1360 C C . LEU A 1 179 ? -16.697 1.044 23.763 1.00 92.81 179 LEU A C 1
ATOM 1362 O O . LEU A 1 179 ? -15.714 1.056 23.024 1.00 92.81 179 LEU A O 1
ATOM 1366 N N . TYR A 1 180 ? -17.182 2.137 24.356 1.00 93.19 180 TYR A N 1
ATOM 1367 C CA . TYR A 1 180 ? -16.614 3.481 24.221 1.00 93.19 180 TYR A CA 1
ATOM 1368 C C . TYR A 1 180 ? -16.035 3.962 25.554 1.00 93.19 180 TYR A C 1
ATOM 1370 O O . TYR A 1 180 ? -16.741 4.024 26.563 1.00 93.19 180 TYR A O 1
ATOM 1378 N N . LEU A 1 181 ? -14.748 4.305 25.557 1.00 93.25 181 LEU A N 1
ATOM 1379 C CA . LEU A 1 181 ? -13.965 4.711 26.730 1.00 93.25 181 LEU A CA 1
ATOM 1380 C C . LEU A 1 181 ? -13.173 6.002 26.477 1.00 93.25 181 LEU A C 1
ATOM 1382 O O . LEU A 1 181 ? -12.167 6.251 27.150 1.00 93.25 181 LEU A O 1
ATOM 1386 N N . ASP A 1 182 ? -13.605 6.813 25.517 1.00 93.31 182 ASP A N 1
ATOM 1387 C CA . ASP A 1 182 ? -12.873 8.004 25.087 1.00 93.31 182 ASP A CA 1
ATOM 1388 C C . ASP A 1 182 ? -12.757 9.060 26.198 1.00 93.31 182 ASP A C 1
ATOM 1390 O O . ASP A 1 182 ? -13.578 9.118 27.118 1.00 93.31 182 ASP A O 1
ATOM 1394 N N . ASP A 1 183 ? -11.741 9.918 26.109 1.00 92.19 183 ASP A N 1
ATOM 1395 C CA . ASP A 1 183 ? -11.544 11.069 27.007 1.00 92.19 183 ASP A CA 1
ATOM 1396 C C . ASP A 1 183 ? -11.460 10.678 28.493 1.00 92.19 183 ASP A C 1
ATOM 1398 O O . ASP A 1 183 ? -12.038 11.306 29.386 1.00 92.19 183 ASP A O 1
ATOM 1402 N N . ASN A 1 184 ? -10.719 9.609 28.774 1.00 92.12 184 ASN A N 1
ATOM 1403 C CA . ASN A 1 184 ? -10.457 9.128 30.125 1.00 92.12 184 ASN A CA 1
ATOM 1404 C C . ASN A 1 184 ? -8.959 9.230 30.469 1.00 92.12 184 ASN A C 1
ATOM 1406 O O . ASN A 1 184 ? -8.167 9.876 29.787 1.00 92.12 184 ASN A O 1
ATOM 1410 N N . LYS A 1 185 ? -8.556 8.659 31.606 1.00 91.88 185 LYS A N 1
ATOM 1411 C CA . LYS A 1 185 ? -7.166 8.642 32.090 1.00 91.88 185 LYS A CA 1
ATOM 1412 C C . LYS A 1 185 ? -6.644 7.209 32.216 1.00 91.88 185 LYS A C 1
ATOM 1414 O O . LYS A 1 185 ? -5.796 6.942 33.068 1.00 91.88 185 LYS A O 1
ATOM 1419 N N . LEU A 1 186 ? -7.162 6.291 31.398 1.00 92.44 186 LEU A N 1
ATOM 1420 C CA . LEU A 1 186 ? -6.791 4.881 31.442 1.00 92.44 186 LEU A CA 1
ATOM 1421 C C . LEU A 1 186 ? -5.319 4.731 31.065 1.00 92.44 186 LEU A C 1
ATOM 1423 O O . LEU A 1 186 ? -4.882 5.224 30.025 1.00 92.44 186 LEU A O 1
ATOM 1427 N N . SER A 1 187 ? -4.558 4.047 31.914 1.00 90.88 187 SER A N 1
ATOM 1428 C CA . SER A 1 187 ? -3.153 3.708 31.655 1.00 90.88 187 SER A CA 1
ATOM 1429 C C . SER A 1 187 ? -2.975 2.281 31.131 1.00 90.88 187 SER A C 1
ATOM 1431 O O . SER A 1 187 ? -1.994 2.000 30.440 1.00 90.88 187 SER A O 1
ATOM 1433 N N . VAL A 1 188 ? -3.933 1.395 31.429 1.00 89.38 188 VAL A N 1
ATOM 1434 C CA . VAL A 1 188 ? -3.949 -0.023 31.049 1.00 89.38 188 VAL A CA 1
ATOM 1435 C C . VAL A 1 188 ? -5.390 -0.456 30.751 1.00 89.38 188 VAL A C 1
ATOM 1437 O O . VAL A 1 188 ? -6.326 0.016 31.398 1.00 89.38 188 VAL A O 1
ATOM 1440 N N . LEU A 1 189 ? -5.559 -1.373 29.794 1.00 89.12 189 LEU A N 1
ATOM 1441 C CA . LEU A 1 189 ? -6.808 -2.107 29.569 1.00 89.12 189 LEU A CA 1
ATOM 1442 C C . LEU A 1 189 ? -6.724 -3.507 30.208 1.00 89.12 189 LEU A C 1
ATOM 1444 O O . LEU A 1 189 ? -5.662 -4.130 30.130 1.00 89.12 189 LEU A O 1
ATOM 1448 N N . PRO A 1 190 ? -7.808 -4.013 30.820 1.00 87.00 190 PRO A N 1
ATOM 1449 C CA . PRO A 1 190 ? -7.829 -5.334 31.445 1.00 87.00 190 PRO A CA 1
ATOM 1450 C C . PRO A 1 190 ? -7.655 -6.458 30.404 1.00 87.00 190 PRO A C 1
ATOM 1452 O O . PRO A 1 190 ? -8.196 -6.348 29.299 1.00 87.00 190 PRO A O 1
ATOM 1455 N N . PRO A 1 191 ? -6.928 -7.545 30.729 1.00 83.25 191 PRO A N 1
ATOM 1456 C CA . PRO A 1 191 ? -6.733 -8.677 29.820 1.00 83.25 191 PRO A CA 1
ATOM 1457 C C . PRO A 1 191 ? -8.039 -9.422 29.499 1.00 83.25 191 PRO A C 1
ATOM 1459 O O . PRO A 1 191 ? -8.168 -10.029 28.442 1.00 83.25 191 PRO A O 1
ATOM 1462 N N . GLU A 1 192 ? -9.053 -9.329 30.357 1.00 82.31 192 GLU A N 1
ATOM 1463 C CA . GLU A 1 192 ? -10.358 -9.976 30.188 1.00 82.31 192 GLU A CA 1
ATOM 1464 C C . GLU A 1 192 ? -11.234 -9.333 29.095 1.00 82.31 192 GLU A C 1
ATOM 1466 O O . GLU A 1 192 ? -12.363 -9.764 28.881 1.00 82.31 192 GLU A O 1
ATOM 1471 N N . LEU A 1 193 ? -10.741 -8.313 28.382 1.00 80.56 193 LEU A N 1
ATOM 1472 C CA . LEU A 1 193 ? -11.460 -7.652 27.286 1.00 80.56 193 LEU A CA 1
ATOM 1473 C C . LEU A 1 193 ? -11.578 -8.517 26.010 1.00 80.56 193 LEU A C 1
ATOM 1475 O O . LEU A 1 193 ? -12.255 -8.124 25.061 1.00 80.56 193 LEU A O 1
ATOM 1479 N N . GLY A 1 194 ? -10.936 -9.690 25.991 1.00 67.81 194 GLY A N 1
ATOM 1480 C CA . GLY A 1 194 ? -10.784 -10.591 24.842 1.00 67.81 194 GLY A CA 1
ATOM 1481 C C . GLY A 1 194 ? -12.064 -11.160 24.204 1.00 67.81 194 GLY A C 1
ATOM 1482 O O . GLY A 1 194 ? -11.955 -11.918 23.246 1.00 67.81 194 GLY A O 1
ATOM 1483 N N . GLU A 1 195 ? -13.263 -10.822 24.688 1.00 73.06 195 GLU A N 1
ATOM 1484 C CA . GLU A 1 195 ? -14.544 -11.332 24.162 1.00 73.06 195 GLU A CA 1
ATOM 1485 C C . GLU A 1 195 ? -15.378 -10.296 23.382 1.00 73.06 195 GLU A C 1
ATOM 1487 O O . GLU A 1 195 ? -16.468 -10.618 22.897 1.00 73.06 195 GLU A O 1
ATOM 1492 N N . LEU A 1 196 ? -14.885 -9.060 23.220 1.00 80.31 196 LEU A N 1
ATOM 1493 C CA . LEU A 1 196 ? -15.592 -8.014 22.472 1.00 80.31 196 LEU A CA 1
ATOM 1494 C C . LEU A 1 196 ? -15.756 -8.371 20.991 1.00 80.31 196 LEU A C 1
ATOM 1496 O O . LEU A 1 196 ? -14.830 -8.845 20.326 1.00 80.31 196 LEU A O 1
ATOM 1500 N N . LYS A 1 197 ? -16.957 -8.108 20.464 1.00 77.50 197 LYS A N 1
ATOM 1501 C CA . LYS A 1 197 ? -17.364 -8.625 19.153 1.00 77.50 197 LYS A CA 1
ATOM 1502 C C . LYS A 1 197 ? -17.336 -7.631 18.009 1.00 77.50 197 LYS A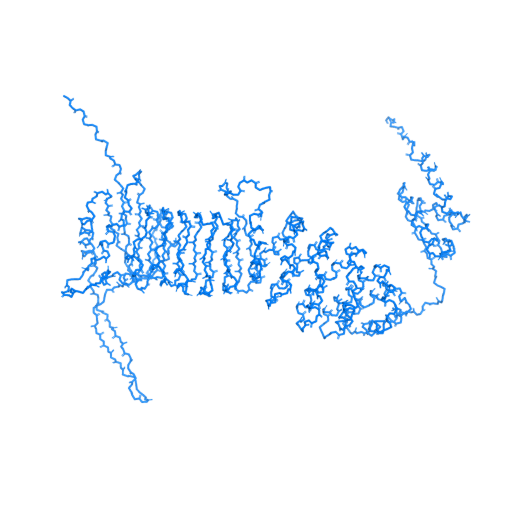 C 1
ATOM 1504 O O . LYS A 1 197 ? -17.198 -8.112 16.897 1.00 77.50 197 LYS A O 1
ATOM 1509 N N . THR A 1 198 ? -17.516 -6.324 18.210 1.00 83.50 198 THR A N 1
ATOM 1510 C CA . THR A 1 198 ? -17.651 -5.405 17.062 1.00 83.50 198 THR A CA 1
ATOM 1511 C C . THR A 1 198 ? -16.791 -4.157 17.167 1.00 83.50 198 THR A C 1
ATOM 1513 O O . THR A 1 198 ? -16.028 -3.911 16.235 1.00 83.50 198 THR A O 1
ATOM 1516 N N . LEU A 1 199 ? -16.855 -3.396 18.263 1.00 89.50 199 LEU A N 1
ATOM 1517 C CA . LEU A 1 199 ? -16.187 -2.093 18.336 1.00 89.50 199 LEU A CA 1
ATOM 1518 C C . LEU A 1 199 ? -15.570 -1.808 19.705 1.00 89.50 199 LEU A C 1
ATOM 1520 O O . LEU A 1 199 ? -16.222 -1.955 20.741 1.00 89.50 199 LEU A O 1
ATOM 1524 N N . LEU A 1 200 ? -14.334 -1.308 19.686 1.00 92.44 200 LEU A N 1
ATOM 1525 C CA . LEU A 1 200 ? -13.648 -0.767 20.853 1.00 92.44 200 LEU A CA 1
ATOM 1526 C C . LEU A 1 200 ? -13.035 0.606 20.538 1.00 92.44 200 LEU A C 1
ATOM 1528 O O . LEU A 1 200 ? -12.123 0.707 19.715 1.00 92.44 200 LEU A O 1
ATOM 1532 N N . ARG A 1 201 ? -13.501 1.647 21.237 1.00 94.12 201 ARG A N 1
ATOM 1533 C CA . ARG A 1 201 ? -12.973 3.020 21.165 1.00 94.12 201 ARG A CA 1
ATOM 1534 C C . ARG A 1 201 ? -12.365 3.416 22.507 1.00 94.12 201 ARG A C 1
ATOM 1536 O O . ARG A 1 201 ? -13.054 3.377 23.526 1.00 94.12 201 ARG A O 1
ATOM 1543 N N . VAL A 1 202 ? -11.075 3.742 22.521 1.00 93.38 202 VAL A N 1
ATOM 1544 C CA . VAL A 1 202 ? -10.335 4.175 23.720 1.00 93.38 202 VAL A CA 1
ATOM 1545 C C . VAL A 1 202 ? -9.444 5.370 23.371 1.00 93.38 202 VAL A C 1
ATOM 1547 O O . VAL A 1 202 ? -8.252 5.406 23.691 1.00 93.38 202 VAL A O 1
ATOM 1550 N N . ASP A 1 203 ? -10.008 6.345 22.665 1.00 93.50 203 ASP A N 1
ATOM 1551 C CA . ASP A 1 203 ? -9.270 7.523 22.216 1.00 93.50 203 ASP A CA 1
ATOM 1552 C C . ASP A 1 203 ? -8.998 8.482 23.391 1.00 93.50 203 ASP A C 1
ATOM 1554 O O . ASP A 1 203 ? -9.679 8.439 24.418 1.00 93.50 203 ASP A O 1
ATOM 1558 N N . ASN A 1 204 ? -7.994 9.357 23.267 1.00 92.81 204 ASN A N 1
ATOM 1559 C CA . ASN A 1 204 ? -7.664 10.391 24.264 1.00 92.81 204 ASN A CA 1
ATOM 1560 C C . ASN A 1 204 ? -7.478 9.831 25.687 1.00 92.81 204 ASN A C 1
ATOM 1562 O O . ASN A 1 204 ? -8.086 10.295 26.653 1.00 92.81 204 ASN A O 1
ATOM 1566 N N . ASN A 1 205 ? -6.635 8.809 25.812 1.00 94.31 205 ASN A N 1
ATOM 1567 C CA . ASN A 1 205 ? -6.287 8.172 27.080 1.00 94.31 205 ASN A CA 1
ATOM 1568 C C . ASN A 1 205 ? -4.760 8.201 27.303 1.00 94.31 205 ASN A C 1
ATOM 1570 O O . ASN A 1 205 ? -4.007 8.875 26.597 1.00 94.31 205 ASN A O 1
ATOM 1574 N N . MET A 1 206 ? -4.273 7.505 28.332 1.00 93.12 206 MET A N 1
ATOM 1575 C CA . MET A 1 206 ? -2.854 7.461 28.705 1.00 93.12 206 MET A CA 1
ATOM 1576 C C . MET A 1 206 ? -2.252 6.061 28.516 1.00 93.12 206 MET A C 1
ATOM 1578 O O . MET A 1 206 ? -1.291 5.708 29.204 1.00 93.12 206 MET A O 1
ATOM 1582 N N . LEU A 1 207 ? -2.802 5.257 27.595 1.00 91.44 207 LEU A N 1
ATOM 1583 C CA . LEU A 1 207 ? -2.367 3.877 27.380 1.00 91.44 207 LEU A CA 1
ATOM 1584 C C . LEU A 1 207 ? -0.929 3.831 26.862 1.00 91.44 207 LEU A C 1
ATOM 1586 O O . LEU A 1 207 ? -0.610 4.433 25.837 1.00 91.44 207 LEU A O 1
ATOM 1590 N N . VAL A 1 208 ? -0.070 3.080 27.552 1.00 89.06 208 VAL A N 1
ATOM 1591 C CA . VAL A 1 208 ? 1.325 2.837 27.130 1.00 89.06 208 VAL A CA 1
ATOM 1592 C C . VAL A 1 208 ? 1.442 1.544 26.313 1.00 89.06 208 VAL A C 1
ATOM 1594 O O . VAL A 1 208 ? 2.294 1.428 25.429 1.00 89.06 208 VAL A O 1
ATOM 1597 N N . SER A 1 209 ? 0.552 0.586 26.572 1.00 86.62 209 SER A N 1
ATOM 1598 C CA . SER A 1 209 ? 0.434 -0.683 25.857 1.00 86.62 209 SER A CA 1
ATOM 1599 C C . SER A 1 209 ? -1.019 -1.165 25.835 1.00 86.62 209 SER A C 1
ATOM 1601 O O . SER A 1 209 ? -1.875 -0.652 26.554 1.00 86.62 209 SER A O 1
ATOM 1603 N N . VAL A 1 210 ? -1.280 -2.171 25.002 1.00 86.31 210 VAL A N 1
ATOM 1604 C CA . VAL A 1 210 ? -2.561 -2.883 24.906 1.00 86.31 210 VAL A CA 1
ATOM 1605 C C . VAL A 1 210 ? -2.329 -4.328 25.376 1.00 86.31 210 VAL A C 1
ATOM 1607 O O . VAL A 1 210 ? -1.256 -4.865 25.079 1.00 86.31 210 VAL A O 1
ATOM 1610 N N . PRO A 1 211 ? -3.255 -4.958 26.126 1.00 85.69 211 PRO A N 1
ATOM 1611 C CA . PRO A 1 211 ? -3.114 -6.346 26.569 1.00 85.69 211 PRO A CA 1
ATOM 1612 C C . PRO A 1 211 ? -3.008 -7.311 25.382 1.00 85.69 211 PRO A C 1
ATOM 1614 O O . PRO A 1 211 ? -3.668 -7.131 24.356 1.00 85.69 211 PRO A O 1
ATOM 1617 N N . ALA A 1 212 ? -2.191 -8.358 25.527 1.00 83.06 212 ALA A N 1
ATOM 1618 C CA . ALA A 1 212 ? -1.972 -9.351 24.472 1.00 83.06 212 ALA A CA 1
ATOM 1619 C C . ALA A 1 212 ? -3.248 -10.151 24.164 1.00 83.06 212 ALA A C 1
ATOM 1621 O O . ALA A 1 212 ? -3.435 -10.645 23.055 1.00 83.06 212 ALA A O 1
ATOM 1622 N N . GLU A 1 213 ? -4.135 -10.259 25.146 1.00 85.56 213 GLU A N 1
ATOM 1623 C CA . GLU A 1 213 ? -5.424 -10.932 25.102 1.00 85.56 213 GLU A CA 1
ATOM 1624 C C . GLU A 1 213 ? -6.413 -10.257 24.151 1.00 85.56 213 GLU A C 1
ATOM 1626 O O . GLU A 1 213 ? -7.319 -10.927 23.670 1.00 85.56 213 GLU A O 1
ATOM 1631 N N . LEU A 1 214 ? -6.203 -8.991 23.768 1.00 84.56 214 LEU A N 1
ATOM 1632 C CA . LEU A 1 214 ? -7.065 -8.313 22.793 1.00 84.56 214 LEU A CA 1
ATOM 1633 C C . LEU A 1 214 ? -7.042 -8.995 21.409 1.00 84.56 214 LEU A C 1
ATOM 1635 O O . LEU A 1 214 ? -7.985 -8.861 20.637 1.00 84.56 214 LEU A O 1
ATOM 1639 N N . ARG A 1 215 ? -6.034 -9.840 21.133 1.00 80.62 215 ARG A N 1
ATOM 1640 C CA . ARG A 1 215 ? -6.023 -10.758 19.978 1.00 80.62 215 ARG A CA 1
ATOM 1641 C C . ARG A 1 215 ? -7.184 -11.763 19.965 1.00 80.62 215 ARG A C 1
ATOM 1643 O O . ARG A 1 215 ? -7.458 -12.349 18.925 1.00 80.62 215 ARG A O 1
ATOM 1650 N N . GLN A 1 216 ? -7.826 -12.014 21.107 1.00 83.62 216 GLN A N 1
ATOM 1651 C CA . GLN A 1 216 ? -8.973 -12.921 21.226 1.00 83.62 216 GLN A CA 1
ATOM 1652 C C . GLN A 1 216 ? -10.269 -12.298 20.690 1.00 83.62 216 GLN A C 1
ATOM 1654 O O . GLN A 1 216 ? -11.203 -13.037 20.377 1.00 83.62 216 GLN A O 1
ATOM 1659 N N . CYS A 1 217 ? -10.305 -10.976 20.478 1.00 84.88 217 CYS A N 1
ATOM 1660 C CA . CYS A 1 217 ? -11.417 -10.265 19.851 1.00 84.88 217 CYS A CA 1
ATOM 1661 C C . CYS A 1 217 ? -11.453 -10.519 18.329 1.00 84.88 217 CYS A C 1
ATOM 1663 O O . CYS A 1 217 ? -11.369 -9.600 17.520 1.00 84.88 217 CYS A O 1
ATOM 1665 N N . VAL A 1 218 ? -11.571 -11.785 17.916 1.00 85.00 218 VAL A N 1
ATOM 1666 C CA . VAL A 1 218 ? -11.479 -12.252 16.516 1.00 85.00 218 VAL A CA 1
ATOM 1667 C C . VAL A 1 218 ? -12.523 -11.600 15.602 1.00 85.00 218 VAL A C 1
ATOM 1669 O O . VAL A 1 218 ? -12.319 -11.497 14.395 1.00 85.00 218 VAL A O 1
ATOM 1672 N N . ARG A 1 219 ? -13.651 -11.163 16.173 1.00 86.75 219 ARG A N 1
ATOM 1673 C CA . ARG A 1 219 ? -14.766 -10.547 15.439 1.00 86.75 219 ARG A CA 1
ATOM 1674 C C . ARG A 1 219 ? -14.703 -9.021 15.381 1.00 86.75 219 ARG A C 1
ATOM 1676 O O . ARG A 1 219 ? -15.550 -8.434 14.717 1.00 86.75 219 ARG A O 1
ATOM 1683 N N . LEU A 1 220 ? -13.743 -8.398 16.068 1.00 90.38 220 LEU A N 1
ATOM 1684 C CA . LEU A 1 220 ? -13.640 -6.946 16.158 1.00 90.38 220 LEU A CA 1
ATOM 1685 C C . LEU A 1 220 ? -13.502 -6.334 14.758 1.00 90.38 220 LEU A C 1
ATOM 1687 O O . LEU A 1 220 ? -12.602 -6.702 14.008 1.00 90.38 220 LEU A O 1
ATOM 1691 N N . VAL A 1 221 ? -14.391 -5.395 14.438 1.00 92.69 221 VAL A N 1
ATOM 1692 C CA . VAL A 1 221 ? -14.444 -4.684 13.152 1.00 92.69 221 VAL A CA 1
ATOM 1693 C C . VAL A 1 221 ? -13.731 -3.339 13.261 1.00 92.69 221 VAL A C 1
ATOM 1695 O O . VAL A 1 221 ? -13.018 -2.934 12.342 1.00 92.69 221 VAL A O 1
ATOM 1698 N N . GLU A 1 222 ? -13.868 -2.669 14.407 1.00 93.81 222 GLU A N 1
ATOM 1699 C CA . GLU A 1 222 ? -13.281 -1.356 14.656 1.00 93.81 222 GLU A CA 1
ATOM 1700 C C . GLU A 1 222 ? -12.498 -1.308 15.973 1.00 93.81 222 GLU A C 1
ATOM 1702 O O . GLU A 1 222 ? -13.022 -1.608 17.049 1.00 93.81 222 GLU A O 1
ATOM 1707 N N . LEU A 1 223 ? -11.240 -0.874 15.874 1.00 93.19 223 LEU A N 1
ATOM 1708 C CA . LEU A 1 223 ? -10.359 -0.583 16.999 1.00 93.19 223 LEU A CA 1
ATOM 1709 C C . LEU A 1 223 ? -9.814 0.840 16.872 1.00 93.19 223 LEU A C 1
ATOM 1711 O O . LEU A 1 223 ? -9.045 1.139 15.956 1.00 93.19 223 LEU A O 1
ATOM 1715 N N . SER A 1 224 ? -10.165 1.700 17.824 1.00 93.62 224 SER A N 1
ATOM 1716 C CA . SER A 1 224 ? -9.660 3.070 17.911 1.00 93.62 224 SER A CA 1
ATOM 1717 C C . SER A 1 224 ? -8.882 3.277 19.203 1.00 93.62 224 SER A C 1
ATOM 1719 O O . SER A 1 224 ? -9.391 3.019 20.294 1.00 93.62 224 SER A O 1
ATOM 1721 N N . LEU A 1 225 ? -7.629 3.702 19.063 1.00 92.38 225 LEU A N 1
ATOM 1722 C CA . LEU A 1 225 ? -6.692 3.986 20.149 1.00 92.38 225 LEU A CA 1
ATOM 1723 C C . LEU A 1 225 ? -5.986 5.331 19.902 1.00 92.38 225 LEU A C 1
ATOM 1725 O O . LEU A 1 225 ? -4.805 5.484 20.230 1.00 92.38 225 LEU A O 1
ATOM 1729 N N . GLU A 1 226 ? -6.662 6.298 19.276 1.00 91.06 226 GLU A N 1
ATOM 1730 C CA . GLU A 1 226 ? -6.065 7.592 18.929 1.00 91.06 226 GLU A CA 1
ATOM 1731 C C . GLU A 1 226 ? -5.642 8.369 20.188 1.00 91.06 226 GLU A C 1
ATOM 1733 O O . GLU A 1 226 ? -6.210 8.209 21.267 1.00 91.06 226 GLU A O 1
ATOM 1738 N N . HIS A 1 227 ? -4.607 9.203 20.065 1.00 90.19 227 HIS A N 1
ATOM 1739 C CA . HIS A 1 227 ? -4.117 10.086 21.132 1.00 90.19 227 HIS A CA 1
ATOM 1740 C C . HIS A 1 227 ? -3.808 9.384 22.464 1.00 90.19 227 HIS A C 1
ATOM 1742 O O . HIS A 1 227 ? -4.128 9.883 23.542 1.00 90.19 227 HIS A O 1
ATOM 1748 N N . ASN A 1 228 ? -3.135 8.238 22.390 1.00 91.38 228 ASN A N 1
ATOM 1749 C CA . ASN A 1 228 ? -2.585 7.536 23.547 1.00 91.38 228 ASN A CA 1
ATOM 1750 C C . ASN A 1 228 ? -1.051 7.712 23.627 1.00 91.38 228 ASN A C 1
ATOM 1752 O O . ASN A 1 228 ? -0.456 8.586 22.988 1.00 91.38 228 ASN A O 1
ATOM 1756 N N . LYS A 1 229 ? -0.379 6.914 24.463 1.00 90.12 229 LYS A N 1
ATOM 1757 C CA . LYS A 1 229 ? 1.085 6.899 24.642 1.00 90.12 229 LYS A CA 1
ATOM 1758 C C . LYS A 1 229 ? 1.703 5.589 24.145 1.00 90.12 229 LYS A C 1
ATOM 1760 O O . LYS A 1 229 ? 2.722 5.147 24.676 1.00 90.12 229 LYS A O 1
ATOM 1765 N N . LEU A 1 230 ? 1.106 4.975 23.121 1.00 87.44 230 LEU A N 1
ATOM 1766 C CA . LEU A 1 230 ? 1.569 3.704 22.570 1.00 87.44 230 LEU A CA 1
ATOM 1767 C C . LEU A 1 230 ? 2.907 3.896 21.844 1.00 87.44 230 LEU A C 1
ATOM 1769 O O . LEU A 1 230 ? 2.989 4.638 20.867 1.00 87.44 230 LEU A O 1
ATOM 1773 N N . VAL A 1 231 ? 3.948 3.203 22.312 1.00 82.69 231 VAL A N 1
ATOM 1774 C CA . VAL A 1 231 ? 5.288 3.209 21.686 1.00 82.69 231 VAL A CA 1
ATOM 1775 C C . VAL A 1 231 ? 5.519 1.940 20.866 1.00 82.69 231 VAL A C 1
ATOM 1777 O O . VAL A 1 231 ? 6.006 1.988 19.736 1.00 82.69 231 VAL A O 1
ATOM 1780 N N . ARG A 1 232 ? 5.140 0.790 21.436 1.00 73.62 232 ARG A N 1
ATOM 1781 C CA . ARG A 1 232 ? 5.192 -0.534 20.807 1.00 73.62 232 ARG A CA 1
ATOM 1782 C C . ARG A 1 232 ? 3.842 -1.214 21.002 1.00 73.62 232 ARG A C 1
ATOM 1784 O O . ARG A 1 232 ? 3.662 -1.881 22.022 1.00 73.62 232 ARG A O 1
ATOM 1791 N N . PRO A 1 233 ? 2.884 -1.051 20.078 1.00 60.38 233 PRO A N 1
ATOM 1792 C CA . PRO A 1 233 ? 1.684 -1.867 20.097 1.00 60.38 233 PRO A CA 1
ATOM 1793 C C . PRO A 1 233 ? 2.111 -3.291 19.722 1.00 60.38 233 PRO A C 1
ATOM 1795 O O . PRO A 1 233 ? 2.124 -3.661 18.553 1.00 60.38 233 PRO A O 1
ATOM 1798 N N . LEU A 1 234 ? 2.539 -4.079 20.713 1.00 58.94 234 LEU A N 1
ATOM 1799 C CA . LEU A 1 234 ? 2.835 -5.508 20.578 1.00 58.94 234 LEU A CA 1
ATOM 1800 C C . LEU A 1 234 ? 1.522 -6.290 20.455 1.00 58.94 234 LEU A C 1
ATOM 1802 O O . LEU A 1 234 ? 1.238 -7.184 21.247 1.00 58.94 234 LEU A O 1
ATOM 1806 N N . LEU A 1 235 ? 0.695 -5.899 19.490 1.00 66.62 235 LEU A N 1
ATOM 1807 C CA . LEU A 1 235 ? -0.554 -6.563 19.197 1.00 66.62 235 LEU A CA 1
ATOM 1808 C C . LEU A 1 235 ? -0.356 -7.428 17.957 1.00 66.62 235 LEU A C 1
ATOM 1810 O O . LEU A 1 235 ? -0.045 -6.926 16.877 1.00 66.62 235 LEU A O 1
ATOM 1814 N N . ASP A 1 236 ? -0.502 -8.736 18.141 1.00 69.56 236 ASP A N 1
ATOM 1815 C CA . ASP A 1 236 ? -0.540 -9.685 17.037 1.00 69.56 236 ASP A CA 1
ATOM 1816 C C . ASP A 1 236 ? -1.938 -9.641 16.410 1.00 69.56 236 ASP A C 1
ATOM 1818 O O . ASP A 1 236 ? -2.909 -10.164 16.962 1.00 69.56 236 ASP A O 1
ATOM 1822 N N . PHE A 1 237 ? -2.040 -8.973 15.262 1.00 76.62 237 PHE A N 1
ATOM 1823 C CA . PHE A 1 237 ? -3.284 -8.812 14.515 1.00 76.62 237 PHE A CA 1
ATOM 1824 C C . PHE A 1 237 ? -3.663 -10.047 13.688 1.00 76.62 237 PHE A C 1
ATOM 1826 O O . PHE A 1 237 ? -4.727 -10.056 13.072 1.00 76.62 237 PHE A O 1
ATOM 1833 N N . ARG A 1 238 ? -2.862 -11.124 13.699 1.00 77.81 238 ARG A N 1
ATOM 1834 C CA . ARG A 1 238 ? -3.138 -12.351 12.930 1.00 77.81 238 ARG A CA 1
ATOM 1835 C C . ARG A 1 238 ? -4.505 -12.965 13.224 1.00 77.81 238 ARG A C 1
ATOM 1837 O O . ARG A 1 238 ? -5.111 -13.549 12.333 1.00 77.81 238 ARG A O 1
ATOM 1844 N N . ALA A 1 239 ? -4.983 -12.842 14.460 1.00 79.25 239 ALA A N 1
ATOM 1845 C CA . ALA A 1 239 ? -6.272 -13.381 14.884 1.00 79.25 239 ALA A CA 1
ATOM 1846 C C . ALA A 1 239 ? -7.463 -12.437 14.611 1.00 79.25 239 ALA A C 1
ATOM 1848 O O . ALA A 1 239 ? -8.603 -12.879 14.677 1.00 79.25 239 ALA A O 1
ATOM 1849 N N . MET A 1 240 ? -7.227 -11.166 14.272 1.00 85.19 240 MET A N 1
ATOM 1850 C CA . MET A 1 240 ? -8.261 -10.136 14.084 1.00 85.19 240 MET A CA 1
ATOM 1851 C C . MET A 1 240 ? -8.619 -9.955 12.600 1.00 85.19 240 MET A C 1
ATOM 1853 O O . MET A 1 240 ? -8.598 -8.850 12.069 1.00 85.19 240 MET A O 1
ATOM 1857 N N . ALA A 1 241 ? -8.930 -11.052 11.904 1.00 84.50 241 ALA A N 1
ATOM 1858 C CA . ALA A 1 241 ? -9.150 -11.051 10.451 1.00 84.50 241 ALA A CA 1
ATOM 1859 C C . ALA A 1 241 ? -10.350 -10.196 9.986 1.00 84.50 241 ALA A C 1
ATOM 1861 O O . ALA A 1 241 ? -10.415 -9.819 8.815 1.00 84.50 241 ALA A O 1
ATOM 1862 N N . GLU A 1 242 ? -11.285 -9.893 10.891 1.00 90.25 242 GLU A N 1
ATOM 1863 C CA . GLU A 1 242 ? -12.479 -9.080 10.630 1.00 90.25 242 GLU A CA 1
ATOM 1864 C C . GLU A 1 242 ? -12.248 -7.569 10.786 1.00 90.25 242 GLU A C 1
ATOM 1866 O O . GLU A 1 242 ? -13.159 -6.793 10.514 1.00 90.25 242 GLU A O 1
ATOM 1871 N N . LEU A 1 243 ? -11.046 -7.135 11.187 1.00 91.81 243 LEU A N 1
ATOM 1872 C CA . LEU A 1 243 ? -10.775 -5.723 11.443 1.00 91.81 243 LEU A CA 1
ATOM 1873 C C . LEU A 1 243 ? -10.772 -4.911 10.138 1.00 91.81 243 LEU A C 1
ATOM 1875 O O . LEU A 1 243 ? -9.923 -5.099 9.263 1.00 91.81 243 LEU A O 1
ATOM 1879 N N . GLU A 1 244 ? -11.700 -3.965 10.038 1.00 93.25 244 GLU A N 1
ATOM 1880 C CA . GLU A 1 244 ? -11.859 -3.053 8.902 1.00 93.25 244 GLU A CA 1
ATOM 1881 C C . GLU A 1 244 ? -11.296 -1.660 9.205 1.00 93.25 244 GLU A C 1
ATOM 1883 O O . GLU A 1 244 ? -10.806 -0.971 8.300 1.00 93.25 244 GLU A O 1
ATOM 1888 N N . ILE A 1 245 ? -11.332 -1.257 10.479 1.00 93.56 245 ILE A N 1
ATOM 1889 C CA . ILE A 1 245 ? -10.953 0.077 10.943 1.00 93.56 245 ILE A CA 1
ATOM 1890 C C . ILE A 1 245 ? -9.943 -0.039 12.086 1.00 93.56 245 ILE A C 1
ATOM 1892 O O . ILE A 1 245 ? -10.259 -0.538 13.164 1.00 93.56 245 ILE A O 1
ATOM 1896 N N . LEU A 1 246 ? -8.732 0.475 11.862 1.00 92.81 246 LEU A N 1
ATOM 1897 C CA . LEU A 1 246 ? -7.683 0.588 12.874 1.00 92.81 246 LEU A CA 1
ATOM 1898 C C . LEU A 1 246 ? -7.220 2.038 12.982 1.00 92.81 246 LEU A C 1
ATOM 1900 O O . LEU A 1 246 ? -6.597 2.573 12.064 1.00 92.81 246 LEU A O 1
ATOM 1904 N N . ARG A 1 247 ? -7.482 2.679 14.118 1.00 92.00 247 ARG A N 1
ATOM 1905 C CA . ARG A 1 247 ? -7.078 4.065 14.351 1.00 92.00 247 ARG A CA 1
ATOM 1906 C C . ARG A 1 247 ? -6.017 4.172 15.442 1.00 92.00 247 ARG A C 1
ATOM 1908 O O . ARG A 1 247 ? -6.246 3.779 16.580 1.00 92.00 247 ARG A O 1
ATOM 1915 N N . LEU A 1 248 ? -4.841 4.687 15.084 1.00 89.81 248 LEU A N 1
ATOM 1916 C CA . LEU A 1 248 ? -3.653 4.819 15.940 1.00 89.81 248 LEU A CA 1
ATOM 1917 C C . LEU A 1 248 ? -3.021 6.222 15.870 1.00 89.81 248 LEU A C 1
ATOM 1919 O O . LEU A 1 248 ? -1.912 6.427 16.374 1.00 89.81 248 LEU A O 1
ATOM 1923 N N . PHE A 1 249 ? -3.681 7.189 15.229 1.00 87.75 249 PHE A N 1
ATOM 1924 C CA . PHE A 1 249 ? -3.217 8.578 15.138 1.00 87.75 249 PHE A CA 1
ATOM 1925 C C . PHE A 1 249 ? -2.891 9.177 16.519 1.00 87.75 249 PHE A C 1
ATOM 1927 O O . PHE A 1 249 ? -3.454 8.780 17.534 1.00 87.75 249 PHE A O 1
ATOM 1934 N N . GLY A 1 250 ? -1.925 10.098 16.585 1.00 83.69 250 GLY A N 1
ATOM 1935 C CA . GLY A 1 250 ? -1.570 10.775 17.841 1.00 83.69 250 GLY A CA 1
ATOM 1936 C C . GLY A 1 250 ? -0.767 9.939 18.851 1.00 83.69 250 GLY A C 1
ATOM 1937 O O . GLY A 1 250 ? -0.528 10.408 19.962 1.00 83.69 250 GLY A O 1
ATOM 1938 N N . ASN A 1 251 ? -0.309 8.737 18.480 1.00 86.00 251 ASN A N 1
ATOM 1939 C CA . ASN A 1 251 ? 0.563 7.900 19.312 1.00 86.00 251 ASN A CA 1
ATOM 1940 C C . ASN A 1 251 ? 2.055 8.059 18.951 1.00 86.00 251 ASN A C 1
ATOM 1942 O O . ASN A 1 251 ? 2.389 8.140 17.764 1.00 86.00 251 ASN A O 1
ATOM 1946 N N . PRO A 1 252 ? 2.978 8.036 19.934 1.00 84.38 252 PRO A N 1
ATOM 1947 C CA . PRO A 1 252 ? 4.426 8.070 19.708 1.00 84.38 252 PRO A CA 1
ATOM 1948 C C . PRO A 1 252 ? 4.974 6.698 19.267 1.00 84.38 252 PRO A C 1
ATOM 1950 O O . PRO A 1 252 ? 5.903 6.164 19.871 1.00 84.38 252 PRO A O 1
ATOM 1953 N N . LEU A 1 253 ? 4.387 6.119 18.215 1.00 82.94 253 LEU A N 1
ATOM 1954 C CA . LEU A 1 253 ? 4.767 4.808 17.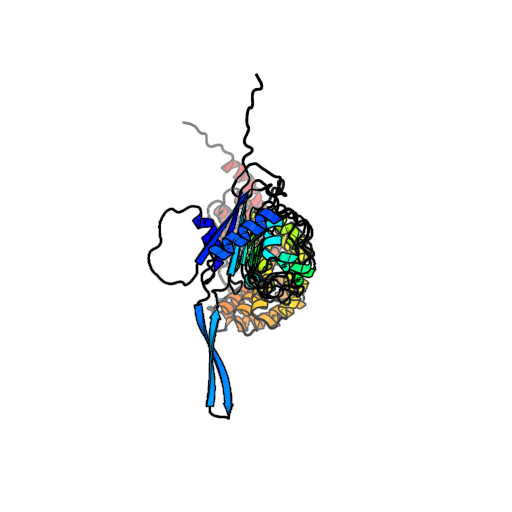695 1.00 82.94 253 LEU A CA 1
ATOM 1955 C C . LEU A 1 253 ? 6.224 4.826 17.216 1.00 82.94 253 LEU A C 1
ATOM 1957 O O . LEU A 1 253 ? 6.598 5.637 16.371 1.00 82.94 253 LEU A O 1
ATOM 1961 N N . GLU A 1 254 ? 7.033 3.894 17.716 1.00 79.50 254 GLU A N 1
ATOM 1962 C CA . GLU A 1 254 ? 8.364 3.603 17.165 1.00 79.50 254 GLU A CA 1
ATOM 1963 C C . GLU A 1 254 ? 8.297 2.527 16.067 1.00 79.50 254 GLU A C 1
ATOM 1965 O O . GLU A 1 254 ? 9.176 2.454 15.206 1.00 79.50 254 GLU A O 1
ATOM 1970 N N . PHE A 1 255 ? 7.260 1.684 16.108 1.00 77.50 255 PHE A N 1
ATOM 1971 C CA . PHE A 1 255 ? 7.071 0.539 15.221 1.00 77.50 255 PHE A CA 1
ATOM 1972 C C . PHE A 1 255 ? 5.607 0.440 14.798 1.00 77.50 255 PHE A C 1
ATOM 1974 O O . PHE A 1 255 ? 4.702 0.647 15.611 1.00 77.50 255 PHE A O 1
ATOM 1981 N N . LEU A 1 256 ? 5.384 0.091 13.532 1.00 78.44 256 LEU A N 1
ATOM 1982 C CA . LEU A 1 256 ? 4.058 -0.270 13.054 1.00 78.44 256 LEU A CA 1
ATOM 1983 C C . LEU A 1 256 ? 3.723 -1.703 13.505 1.00 78.44 256 LEU A C 1
ATOM 1985 O O . LEU A 1 256 ? 4.600 -2.567 13.417 1.00 78.44 256 LEU A O 1
ATOM 1989 N N . PRO A 1 257 ? 2.488 -1.984 13.955 1.00 77.38 257 PRO A N 1
ATOM 1990 C CA . PRO A 1 257 ? 2.070 -3.361 14.185 1.00 77.38 257 PRO A CA 1
ATOM 1991 C C . PRO A 1 257 ? 2.061 -4.202 12.896 1.00 77.38 257 PRO A C 1
ATOM 1993 O O . PRO A 1 257 ? 1.988 -3.671 11.784 1.00 77.38 257 PRO A O 1
ATOM 1996 N N . GLU A 1 258 ? 2.109 -5.530 13.041 1.00 80.00 258 GLU A N 1
ATOM 1997 C CA . GLU A 1 258 ? 2.032 -6.469 11.915 1.00 80.00 258 GLU A CA 1
ATOM 1998 C C . GLU A 1 258 ? 0.606 -6.503 11.348 1.00 80.00 258 GLU A C 1
ATOM 2000 O O . GLU A 1 258 ? -0.223 -7.311 11.749 1.00 80.00 258 GLU A O 1
ATOM 2005 N N . ILE A 1 259 ? 0.312 -5.602 10.409 1.00 84.94 259 ILE A N 1
ATOM 2006 C CA . ILE A 1 259 ? -1.009 -5.505 9.771 1.00 84.94 259 ILE A CA 1
ATOM 2007 C C . ILE A 1 259 ? -1.165 -6.405 8.539 1.00 84.94 259 ILE A C 1
ATOM 2009 O O . ILE A 1 259 ? -2.240 -6.442 7.958 1.00 84.94 259 ILE A O 1
ATOM 2013 N N . LEU A 1 260 ? -0.117 -7.124 8.113 1.00 83.62 260 LEU A N 1
ATOM 2014 C CA . LEU A 1 260 ? -0.165 -7.994 6.925 1.00 83.62 260 LEU A CA 1
ATOM 2015 C C . LEU A 1 260 ? -1.336 -8.997 6.920 1.00 83.62 260 LEU A C 1
ATOM 2017 O O . LEU A 1 260 ? -1.919 -9.184 5.853 1.00 83.62 260 LEU A O 1
ATOM 2021 N N . PRO A 1 261 ? -1.729 -9.601 8.060 1.00 84.56 261 PRO A N 1
ATOM 2022 C CA . PRO A 1 261 ? -2.876 -10.510 8.107 1.00 84.56 261 PRO A CA 1
ATOM 2023 C C . PRO A 1 261 ? -4.252 -9.833 7.958 1.00 84.56 261 PRO A C 1
ATOM 2025 O O . PRO A 1 261 ? -5.257 -10.525 7.803 1.00 84.56 261 PRO A O 1
ATOM 2028 N N . LEU A 1 262 ? -4.336 -8.501 8.039 1.00 87.00 262 LEU A N 1
ATOM 2029 C CA . LEU A 1 262 ? -5.599 -7.759 8.080 1.00 87.00 262 LEU A CA 1
ATOM 2030 C C . LEU A 1 262 ? -6.169 -7.491 6.679 1.00 87.00 262 LEU A C 1
ATOM 2032 O O . LEU A 1 262 ? -6.288 -6.352 6.236 1.00 87.00 262 LEU A O 1
ATOM 2036 N N . HIS A 1 263 ? -6.577 -8.544 5.975 1.00 86.06 263 HIS A N 1
ATOM 2037 C CA . HIS A 1 263 ? -7.039 -8.446 4.582 1.00 86.06 263 HIS A CA 1
ATOM 2038 C C . HIS A 1 263 ? -8.300 -7.584 4.373 1.00 86.06 263 HIS A C 1
ATOM 2040 O O . HIS A 1 263 ? -8.554 -7.131 3.254 1.00 86.06 263 HIS A O 1
ATOM 2046 N N . LYS A 1 264 ? -9.093 -7.356 5.428 1.00 90.31 264 LYS A N 1
ATOM 2047 C CA . LYS A 1 264 ? -10.301 -6.519 5.396 1.00 90.31 264 LYS A CA 1
ATOM 2048 C C . LYS A 1 264 ? -10.049 -5.057 5.766 1.00 90.31 264 LYS A C 1
ATOM 2050 O O . LYS A 1 264 ? -10.961 -4.252 5.615 1.00 90.31 264 LYS A O 1
ATOM 2055 N N . LEU A 1 265 ? -8.835 -4.685 6.175 1.00 91.56 265 LEU A N 1
ATOM 2056 C CA . LEU A 1 265 ? -8.533 -3.335 6.645 1.00 91.56 265 LEU A CA 1
ATOM 2057 C C . LEU A 1 265 ? -8.707 -2.294 5.529 1.00 91.56 265 LEU A C 1
ATOM 2059 O O . LEU A 1 265 ? -8.014 -2.333 4.508 1.00 91.56 265 LEU A O 1
ATOM 2063 N N . ARG A 1 266 ? -9.605 -1.327 5.747 1.00 92.44 266 ARG A N 1
ATOM 2064 C CA . ARG A 1 266 ? -9.908 -0.227 4.810 1.00 92.44 266 ARG A CA 1
ATOM 2065 C C . ARG A 1 266 ? -9.588 1.144 5.377 1.00 92.44 266 ARG A C 1
ATOM 2067 O O . ARG A 1 266 ? -9.223 2.039 4.616 1.00 92.44 266 ARG A O 1
ATOM 2074 N N . HIS A 1 267 ? -9.696 1.299 6.692 1.00 93.56 267 HIS A N 1
ATOM 2075 C CA . HIS A 1 267 ? -9.429 2.554 7.379 1.00 93.56 267 HIS A CA 1
ATOM 2076 C C . HIS A 1 267 ? -8.244 2.373 8.316 1.00 93.56 267 HIS A C 1
ATOM 2078 O O . HIS A 1 267 ? -8.277 1.548 9.227 1.00 93.56 267 HIS A O 1
ATOM 2084 N N . LEU A 1 268 ? -7.197 3.159 8.092 1.00 92.19 268 LEU A N 1
ATOM 2085 C CA . LEU A 1 268 ? -5.995 3.126 8.906 1.00 92.19 268 LEU A CA 1
ATOM 2086 C C . LEU A 1 268 ? -5.551 4.547 9.236 1.00 92.19 268 LEU A C 1
ATOM 2088 O O . LEU A 1 268 ? -5.211 5.310 8.331 1.00 92.19 268 LEU A O 1
ATOM 2092 N N . SER A 1 269 ? -5.522 4.900 10.520 1.00 89.62 269 SER A N 1
ATOM 2093 C CA . SER A 1 269 ? -4.887 6.139 10.980 1.00 89.62 269 SER A CA 1
ATOM 2094 C C . SER A 1 269 ? -3.589 5.821 11.715 1.00 89.62 269 SER A C 1
ATOM 2096 O O . SER A 1 269 ? -3.560 4.969 12.598 1.00 89.62 269 SER A O 1
ATOM 2098 N N . LEU A 1 270 ? -2.484 6.460 11.330 1.00 85.81 270 LEU A N 1
ATOM 2099 C CA . LEU A 1 270 ? -1.190 6.285 11.993 1.00 85.81 270 LEU A CA 1
ATOM 2100 C C . LEU A 1 270 ? -0.299 7.510 11.807 1.00 85.81 270 LEU A C 1
ATOM 2102 O O . LEU A 1 270 ? -0.334 8.168 10.766 1.00 85.81 270 LEU A O 1
ATOM 2106 N N . ALA A 1 271 ? 0.530 7.789 12.816 1.00 79.38 271 ALA A N 1
ATOM 2107 C CA . ALA A 1 271 ? 1.343 9.000 12.900 1.00 79.38 271 ALA A CA 1
ATOM 2108 C C . ALA A 1 271 ? 0.492 10.260 12.681 1.00 79.38 271 ALA A C 1
ATOM 2110 O O . ALA A 1 271 ? -0.216 10.667 13.597 1.00 79.38 271 ALA A O 1
ATOM 2111 N N . ASN A 1 272 ? 0.549 10.844 11.482 1.00 78.81 272 ASN A N 1
ATOM 2112 C CA . ASN A 1 272 ? -0.225 12.012 11.085 1.00 78.81 272 ASN A CA 1
ATOM 2113 C C . ASN A 1 272 ? -1.024 11.827 9.784 1.00 78.81 272 ASN A C 1
ATOM 2115 O O . ASN A 1 272 ? -1.333 12.799 9.092 1.00 78.81 272 ASN A O 1
ATOM 2119 N N . ILE A 1 273 ? -1.311 10.577 9.424 1.00 84.62 273 ILE A N 1
ATOM 2120 C CA . ILE A 1 273 ? -1.999 10.230 8.185 1.00 84.62 273 ILE A CA 1
ATOM 2121 C C . ILE A 1 273 ? -3.234 9.397 8.489 1.00 84.62 273 ILE A C 1
ATOM 2123 O O . ILE A 1 273 ? -3.175 8.440 9.262 1.00 84.62 273 ILE A O 1
ATOM 2127 N N . ARG A 1 274 ? -4.329 9.731 7.808 1.00 88.31 274 ARG A N 1
ATOM 2128 C CA . ARG A 1 274 ? -5.524 8.899 7.689 1.00 88.31 274 ARG A CA 1
ATOM 2129 C C . ARG A 1 274 ? -5.609 8.342 6.275 1.00 88.31 274 ARG A C 1
ATOM 2131 O O . ARG A 1 274 ? -5.573 9.086 5.294 1.00 88.31 274 ARG A O 1
ATOM 2138 N N . ILE A 1 275 ? -5.690 7.024 6.184 1.00 91.62 275 ILE A N 1
ATOM 2139 C CA . ILE A 1 275 ? -5.797 6.271 4.941 1.00 91.62 275 ILE A CA 1
ATOM 2140 C C . ILE A 1 275 ? -7.184 5.648 4.912 1.00 91.62 275 ILE A C 1
ATOM 2142 O O . ILE A 1 275 ? -7.563 4.937 5.841 1.00 91.62 275 ILE A O 1
ATOM 2146 N N . VAL A 1 276 ? -7.924 5.913 3.842 1.00 91.75 276 VAL A N 1
ATOM 2147 C CA . VAL A 1 276 ? -9.249 5.337 3.609 1.00 91.75 276 VAL A CA 1
ATOM 2148 C C . VAL A 1 276 ? -9.278 4.737 2.215 1.00 91.75 276 VAL A C 1
ATOM 2150 O O . VAL A 1 276 ? -8.985 5.429 1.238 1.00 91.75 276 VAL A O 1
ATOM 2153 N N . ALA A 1 277 ? -9.620 3.458 2.122 1.00 91.44 277 ALA A N 1
ATOM 2154 C CA . ALA A 1 277 ? -9.784 2.740 0.866 1.00 91.44 277 ALA A CA 1
ATOM 2155 C C . ALA A 1 277 ? -11.233 2.305 0.641 1.00 91.44 277 ALA A C 1
ATOM 2157 O O . ALA A 1 277 ? -11.997 2.130 1.585 1.00 91.44 277 ALA A O 1
ATOM 2158 N N . ASP A 1 278 ? -11.591 2.100 -0.624 1.00 88.38 278 ASP A N 1
ATOM 2159 C CA . ASP A 1 278 ? -12.821 1.405 -1.001 1.00 88.38 278 ASP A CA 1
ATOM 2160 C C . ASP A 1 278 ? -12.716 -0.111 -0.736 1.00 88.38 278 ASP A C 1
ATOM 2162 O O . ASP A 1 278 ? -11.637 -0.648 -0.467 1.00 88.38 278 ASP A O 1
ATOM 2166 N N . GLU A 1 279 ? -13.837 -0.827 -0.877 1.00 81.00 279 GLU A N 1
ATOM 2167 C CA . GLU A 1 279 ? -13.938 -2.278 -0.636 1.00 81.00 279 GLU A CA 1
ATOM 2168 C C . GLU A 1 279 ? -12.915 -3.118 -1.422 1.00 81.00 279 GLU A C 1
ATOM 2170 O O . GLU A 1 279 ? -12.568 -4.221 -1.009 1.00 81.00 279 GLU A O 1
ATOM 2175 N N . ASN A 1 280 ? -12.403 -2.609 -2.547 1.00 80.12 280 ASN A N 1
ATOM 2176 C CA . ASN A 1 280 ? -11.449 -3.319 -3.399 1.00 80.12 280 ASN A CA 1
ATOM 2177 C C . ASN A 1 280 ? -10.035 -2.706 -3.402 1.00 80.12 280 ASN A C 1
ATOM 2179 O O . ASN A 1 280 ? -9.207 -3.147 -4.197 1.00 80.12 280 ASN A O 1
ATOM 2183 N N . ILE A 1 281 ? -9.747 -1.693 -2.571 1.00 83.38 281 ILE A N 1
ATOM 2184 C CA . ILE A 1 281 ? -8.475 -0.927 -2.564 1.00 83.38 281 ILE A CA 1
ATOM 2185 C C . ILE A 1 281 ? -8.103 -0.409 -3.975 1.00 83.38 281 ILE A C 1
ATOM 2187 O O . ILE A 1 281 ? -6.941 -0.222 -4.329 1.00 83.38 281 ILE A O 1
ATOM 2191 N N . ARG A 1 282 ? -9.099 -0.127 -4.820 1.00 77.75 282 ARG A N 1
ATOM 2192 C CA . ARG A 1 282 ? -8.886 0.505 -6.132 1.00 77.75 282 ARG A CA 1
ATOM 2193 C C . ARG A 1 282 ? -8.665 2.000 -5.988 1.00 77.75 282 ARG A C 1
ATOM 2195 O O . ARG A 1 282 ? -7.910 2.591 -6.758 1.00 77.75 282 ARG A O 1
ATOM 2202 N N . SER A 1 283 ? -9.327 2.617 -5.014 1.00 82.75 283 SER A N 1
ATOM 2203 C CA . SER A 1 283 ? -9.167 4.030 -4.701 1.00 82.75 283 SER A CA 1
ATOM 2204 C C . SER A 1 283 ? -8.756 4.192 -3.251 1.00 82.75 283 SER A C 1
ATOM 2206 O O . SER A 1 283 ? -9.479 3.781 -2.348 1.00 82.75 283 SER A O 1
ATOM 2208 N N . VAL A 1 284 ? -7.612 4.839 -3.039 1.00 88.31 284 VAL A N 1
ATOM 2209 C CA . VAL A 1 284 ? -7.118 5.178 -1.706 1.00 88.31 284 VAL A CA 1
ATOM 2210 C C . VAL A 1 284 ? -7.045 6.689 -1.562 1.00 88.31 284 VAL A C 1
ATOM 2212 O O . VAL A 1 284 ? -6.407 7.384 -2.363 1.00 88.31 284 VAL A O 1
ATOM 2215 N N . ASN A 1 285 ? -7.724 7.188 -0.536 1.00 87.25 285 ASN A N 1
ATOM 2216 C CA . ASN A 1 285 ? -7.636 8.560 -0.084 1.00 87.25 285 ASN A CA 1
ATOM 2217 C C . ASN A 1 285 ? -6.644 8.640 1.076 1.00 87.25 285 ASN A C 1
ATOM 2219 O O . ASN A 1 285 ? -6.696 7.843 2.011 1.00 87.25 285 ASN A O 1
ATOM 2223 N N . VAL A 1 286 ? -5.737 9.605 0.992 1.00 86.94 286 VAL A N 1
ATOM 2224 C CA . VAL A 1 286 ? -4.713 9.851 2.002 1.00 86.94 286 VAL A CA 1
ATOM 2225 C C . VAL A 1 286 ? -4.877 11.290 2.456 1.00 86.94 286 VAL A C 1
ATOM 2227 O O . VAL A 1 286 ? -4.669 12.220 1.675 1.00 86.94 286 VAL A O 1
ATOM 2230 N N . GLN A 1 287 ? -5.268 11.462 3.712 1.00 84.19 287 GLN A N 1
ATOM 2231 C CA . GLN A 1 287 ? -5.412 12.758 4.358 1.00 84.19 287 GLN A CA 1
ATOM 2232 C C . GLN A 1 287 ? -4.271 12.939 5.354 1.00 84.19 287 GLN A C 1
ATOM 2234 O O . GLN A 1 287 ? -3.994 12.053 6.160 1.00 84.19 287 GLN A O 1
ATOM 2239 N N . ILE A 1 288 ? -3.590 14.081 5.276 1.00 79.75 288 ILE A N 1
ATOM 2240 C CA . ILE A 1 288 ? -2.518 14.441 6.205 1.00 79.75 288 ILE A CA 1
ATOM 2241 C C . ILE A 1 288 ? -3.112 15.408 7.218 1.00 79.75 288 ILE A C 1
ATOM 2243 O O . ILE A 1 288 ? -3.492 16.524 6.858 1.00 79.75 288 ILE A O 1
ATOM 2247 N N . GLU A 1 289 ? -3.172 14.990 8.475 1.00 70.94 289 GLU A N 1
ATOM 2248 C CA . GLU A 1 289 ? -3.663 15.833 9.556 1.00 70.94 289 GLU A CA 1
ATOM 2249 C C . GLU A 1 289 ? -2.509 16.638 10.146 1.00 70.94 289 GLU A C 1
ATOM 2251 O O . GLU A 1 289 ? -1.446 16.114 10.485 1.00 70.94 289 GLU A O 1
ATOM 2256 N N . MET A 1 290 ? -2.701 17.954 10.211 1.00 59.78 290 MET A N 1
ATOM 2257 C CA . MET A 1 290 ? -1.746 18.878 10.808 1.00 59.78 290 MET A CA 1
ATOM 2258 C C . MET A 1 290 ? -2.285 19.299 12.168 1.00 59.78 290 MET A C 1
ATOM 2260 O O . MET A 1 290 ? -3.017 20.278 12.270 1.00 59.78 290 MET A O 1
ATOM 2264 N N . GLU A 1 291 ? -1.914 18.567 13.212 1.00 54.06 291 GLU A N 1
ATOM 2265 C CA . GLU A 1 291 ? -2.077 19.064 14.573 1.00 54.06 291 GLU A CA 1
ATOM 2266 C C . GLU A 1 291 ? -0.845 19.850 15.023 1.00 54.06 291 GLU A C 1
ATOM 2268 O O . GLU A 1 291 ? 0.300 19.415 14.863 1.00 54.06 291 GLU A O 1
ATOM 2273 N N . ASN A 1 292 ? -1.097 20.992 15.667 1.00 45.28 292 ASN A N 1
ATOM 2274 C CA . ASN A 1 292 ? -0.083 21.854 16.284 1.00 45.28 292 ASN A CA 1
ATOM 2275 C C . ASN A 1 292 ? 0.667 21.174 17.453 1.00 45.28 292 ASN A C 1
ATOM 2277 O O . ASN A 1 292 ? 1.668 21.703 17.930 1.00 45.28 292 ASN A O 1
ATOM 2281 N N . SER A 1 293 ? 0.196 20.010 17.905 1.00 43.72 293 SER A N 1
ATOM 2282 C CA . SER A 1 293 ? 0.677 19.241 19.060 1.00 43.72 293 SER A CA 1
ATOM 2283 C C . SER A 1 293 ? 1.283 17.885 18.687 1.00 43.72 293 SER A C 1
ATOM 2285 O O . SER A 1 293 ? 1.335 16.982 19.522 1.00 43.72 293 SER A O 1
ATOM 2287 N N . SER A 1 294 ? 1.746 17.696 17.447 1.00 46.19 294 SER A N 1
ATOM 2288 C CA . SER A 1 294 ? 2.432 16.446 17.103 1.00 46.19 294 SER A CA 1
ATOM 2289 C C . SER A 1 294 ? 3.707 16.271 17.950 1.00 46.19 294 SER A C 1
ATOM 2291 O O . SER A 1 294 ? 4.542 17.173 18.042 1.00 46.19 294 SER A O 1
ATOM 2293 N N . TYR A 1 295 ? 3.897 15.081 18.532 1.00 47.41 295 TYR A N 1
ATOM 2294 C CA . TYR A 1 295 ? 5.150 14.674 19.199 1.00 47.41 295 TYR A CA 1
ATOM 2295 C C . TYR A 1 295 ? 6.381 14.795 18.280 1.00 47.41 295 TYR A C 1
ATOM 2297 O O . TYR A 1 295 ? 7.516 14.849 18.748 1.00 47.41 295 TYR A O 1
ATOM 2305 N N . PHE A 1 296 ? 6.156 14.867 16.966 1.00 47.97 296 PHE A N 1
ATOM 2306 C CA . PHE A 1 296 ? 7.162 15.004 15.917 1.00 47.97 296 PHE A CA 1
ATOM 2307 C C . PHE A 1 296 ? 7.385 16.469 15.494 1.00 47.97 296 PHE A C 1
ATOM 2309 O O . PHE A 1 296 ? 7.663 16.743 14.327 1.00 47.97 296 PHE A O 1
ATOM 2316 N N . GLY A 1 297 ? 7.289 17.414 16.435 1.00 42.59 297 GLY A N 1
ATOM 2317 C CA . GLY A 1 297 ? 7.364 18.869 16.225 1.00 42.59 297 GLY A CA 1
ATOM 2318 C C . GLY A 1 297 ? 8.688 19.450 15.697 1.00 42.59 297 GLY A C 1
ATOM 2319 O O . GLY A 1 297 ? 9.001 20.599 15.991 1.00 42.59 297 GLY A O 1
ATOM 2320 N N . ALA A 1 298 ? 9.486 18.710 14.924 1.00 40.53 298 ALA A N 1
ATOM 2321 C CA . ALA A 1 298 ? 10.758 19.207 14.394 1.00 40.53 298 ALA A CA 1
ATOM 2322 C C . ALA A 1 298 ? 11.149 18.682 13.001 1.00 40.53 298 ALA A C 1
ATOM 2324 O O . ALA A 1 298 ? 12.256 18.971 12.538 1.00 40.53 298 ALA A O 1
ATOM 2325 N N . SER A 1 299 ? 10.303 17.922 12.296 1.00 48.50 299 SER A N 1
ATOM 2326 C CA . SER A 1 299 ? 10.655 17.504 10.936 1.00 48.50 299 SER A CA 1
ATOM 2327 C C . SER A 1 299 ? 10.284 18.578 9.909 1.00 48.50 299 SER A C 1
ATOM 2329 O O . SER A 1 299 ? 9.137 18.997 9.787 1.00 48.50 299 SER A O 1
ATOM 2331 N N . ARG A 1 300 ? 11.259 18.996 9.087 1.00 47.94 300 ARG A N 1
ATOM 2332 C CA . ARG A 1 300 ? 11.019 19.856 7.904 1.00 47.94 300 ARG A CA 1
ATOM 2333 C C . ARG A 1 300 ? 10.037 19.245 6.892 1.00 47.94 300 ARG A C 1
ATOM 2335 O O . ARG A 1 300 ? 9.580 19.954 6.002 1.00 47.94 300 ARG A O 1
ATOM 2342 N N . TYR A 1 301 ? 9.739 17.951 7.008 1.00 59.53 301 TYR A N 1
ATOM 2343 C CA . TYR A 1 301 ? 8.903 17.202 6.078 1.00 59.53 301 TYR A CA 1
ATOM 2344 C C . TYR A 1 301 ? 7.706 16.600 6.808 1.00 59.53 301 TYR A C 1
ATOM 2346 O O . TYR A 1 301 ? 7.871 15.822 7.750 1.00 59.53 301 TYR A O 1
ATOM 2354 N N . LYS A 1 302 ? 6.503 16.922 6.318 1.00 64.75 302 LYS A N 1
ATOM 2355 C CA . LYS A 1 302 ? 5.210 16.531 6.905 1.00 64.75 302 LYS A CA 1
ATOM 2356 C C . LYS A 1 302 ? 5.000 15.015 6.988 1.00 64.75 302 LYS A C 1
ATOM 2358 O O . LYS A 1 302 ? 4.116 14.576 7.700 1.00 64.75 302 LYS A O 1
ATOM 2363 N N . LEU A 1 303 ? 5.788 14.217 6.269 1.00 70.88 303 LEU A N 1
ATOM 2364 C CA . LEU A 1 303 ? 5.601 12.769 6.123 1.00 70.88 303 LEU A CA 1
ATOM 2365 C C . LEU A 1 303 ? 6.741 11.937 6.715 1.00 70.88 303 LEU A C 1
ATOM 2367 O O . LEU A 1 303 ? 6.731 10.715 6.599 1.00 70.88 303 LEU A O 1
ATOM 2371 N N . SER A 1 304 ? 7.737 12.565 7.349 1.00 71.12 304 SER A N 1
ATOM 2372 C CA . SER A 1 304 ? 8.919 11.836 7.822 1.00 71.12 304 SER A CA 1
ATOM 2373 C C . SER A 1 304 ? 8.578 10.766 8.857 1.00 71.12 304 SER A C 1
ATOM 2375 O O . SER A 1 304 ? 9.163 9.692 8.808 1.00 71.12 304 SER A O 1
ATOM 2377 N N . ALA A 1 305 ? 7.624 11.031 9.757 1.00 72.31 305 ALA A N 1
ATOM 2378 C CA . ALA A 1 305 ? 7.191 10.060 10.760 1.00 72.31 305 ALA A CA 1
ATOM 2379 C C . ALA A 1 305 ? 6.580 8.816 10.092 1.00 72.31 305 ALA A C 1
ATOM 2381 O O . ALA A 1 305 ? 7.031 7.699 10.334 1.00 72.31 305 ALA A O 1
ATOM 2382 N N . PHE A 1 306 ? 5.644 9.017 9.163 1.00 80.88 306 PHE A N 1
ATOM 2383 C CA . PHE A 1 306 ? 5.019 7.944 8.390 1.00 80.88 306 PHE A CA 1
ATOM 2384 C C . PHE A 1 306 ? 6.031 7.118 7.582 1.00 80.88 306 PHE A C 1
ATOM 2386 O O . PHE A 1 306 ? 6.071 5.895 7.705 1.00 80.88 306 PHE A O 1
ATOM 2393 N N . LEU A 1 307 ? 6.890 7.779 6.796 1.00 78.56 307 LEU A N 1
ATOM 2394 C CA . LEU A 1 307 ? 7.900 7.093 5.983 1.00 78.56 307 LEU A CA 1
ATOM 2395 C C . LEU A 1 307 ? 8.898 6.329 6.867 1.00 78.56 307 LEU A C 1
ATOM 2397 O O . LEU A 1 307 ? 9.258 5.197 6.550 1.00 78.56 307 LEU A O 1
ATOM 2401 N N . SER A 1 308 ? 9.290 6.904 8.009 1.00 77.75 308 SER A N 1
ATOM 2402 C CA . SER A 1 308 ? 10.191 6.240 8.956 1.00 77.75 308 SER A CA 1
ATOM 2403 C C . SER A 1 308 ? 9.590 4.980 9.577 1.00 77.75 308 SER A C 1
ATOM 2405 O O . SER A 1 308 ? 10.323 4.023 9.811 1.00 77.75 308 SER A O 1
ATOM 2407 N N . LEU A 1 309 ? 8.272 4.955 9.806 1.00 78.25 309 LEU A N 1
ATOM 2408 C CA . LEU A 1 309 ? 7.573 3.787 10.341 1.00 78.25 309 LEU A CA 1
ATOM 2409 C C . LEU A 1 309 ? 7.491 2.667 9.305 1.00 78.25 309 LEU A C 1
ATOM 2411 O O . LEU A 1 309 ? 7.786 1.514 9.608 1.00 78.25 309 LEU A O 1
ATOM 2415 N N . ILE A 1 310 ? 7.123 3.012 8.074 1.00 80.56 310 ILE A N 1
ATOM 2416 C CA . ILE A 1 310 ? 6.837 2.027 7.029 1.00 80.56 310 ILE A CA 1
ATOM 2417 C C . ILE A 1 310 ? 8.112 1.383 6.477 1.00 80.56 310 ILE A C 1
ATOM 2419 O O . ILE A 1 310 ? 8.133 0.175 6.242 1.00 80.56 310 ILE A O 1
ATOM 2423 N N . PHE A 1 311 ? 9.202 2.141 6.332 1.00 76.75 311 PHE A N 1
ATOM 2424 C CA . PHE A 1 311 ? 10.430 1.624 5.719 1.00 76.75 311 PHE A CA 1
ATOM 2425 C C . PHE A 1 311 ? 11.361 0.848 6.658 1.00 76.75 311 PHE A C 1
ATOM 2427 O O . PHE A 1 311 ? 12.358 0.287 6.202 1.00 76.75 311 PHE A O 1
ATOM 2434 N N . ARG A 1 312 ? 11.065 0.782 7.961 1.00 71.00 312 ARG A N 1
ATOM 2435 C CA . ARG A 1 312 ? 11.974 0.174 8.943 1.00 71.00 312 ARG A CA 1
ATOM 2436 C C . ARG A 1 312 ? 11.893 -1.361 8.995 1.00 71.00 312 ARG A C 1
ATOM 2438 O O . ARG A 1 312 ? 12.909 -1.979 9.293 1.00 71.00 312 ARG A O 1
ATOM 2445 N N . PHE A 1 313 ? 10.737 -1.972 8.683 1.00 61.75 313 PHE A N 1
ATOM 2446 C CA . PHE A 1 313 ? 10.494 -3.420 8.878 1.00 61.75 313 PHE A CA 1
ATOM 2447 C C . PHE A 1 313 ? 9.540 -4.076 7.858 1.00 61.75 313 PHE A C 1
ATOM 2449 O O . PHE A 1 313 ? 8.739 -4.935 8.224 1.00 61.75 313 PHE A O 1
ATOM 2456 N N . SER A 1 314 ? 9.605 -3.724 6.568 1.00 61.59 314 SER A N 1
ATOM 2457 C CA . SER A 1 314 ? 8.831 -4.409 5.502 1.00 61.59 314 SER A CA 1
ATOM 2458 C C . SER A 1 314 ? 7.301 -4.394 5.660 1.00 61.59 314 SER A C 1
ATOM 2460 O O . SER A 1 314 ? 6.584 -5.157 5.017 1.00 61.59 314 SER A O 1
ATOM 2462 N N . SER A 1 315 ? 6.758 -3.457 6.437 1.00 67.56 315 SER A N 1
ATOM 2463 C CA . SER A 1 315 ? 5.308 -3.290 6.582 1.00 67.56 315 SER A CA 1
ATOM 2464 C C . SER A 1 315 ? 4.620 -2.804 5.295 1.00 67.56 315 SER A C 1
ATOM 2466 O O . SER A 1 315 ? 3.399 -2.868 5.185 1.00 67.56 315 SER A O 1
ATOM 2468 N N . CYS A 1 316 ? 5.388 -2.356 4.293 1.00 71.06 316 CYS A N 1
ATOM 2469 C CA . CYS A 1 316 ? 4.894 -1.897 2.990 1.00 71.06 316 CYS A CA 1
ATOM 2470 C C . CYS A 1 316 ? 4.161 -2.975 2.180 1.00 71.06 316 CYS A C 1
ATOM 2472 O O . CYS A 1 316 ? 3.481 -2.644 1.213 1.00 71.06 316 CYS A O 1
ATOM 2474 N N . HIS A 1 317 ? 4.320 -4.251 2.540 1.00 82.94 317 HIS A N 1
ATOM 2475 C CA . HIS A 1 317 ? 3.710 -5.366 1.818 1.00 82.94 317 HIS A CA 1
ATOM 2476 C C . HIS A 1 317 ? 2.188 -5.448 2.019 1.00 82.94 317 HIS A C 1
ATOM 2478 O O . HIS A 1 317 ? 1.531 -6.226 1.339 1.00 82.94 317 HIS A O 1
ATOM 2484 N N . HIS A 1 318 ? 1.599 -4.643 2.912 1.00 88.56 318 HIS A N 1
ATOM 2485 C CA . HIS A 1 318 ? 0.146 -4.576 3.033 1.00 88.56 318 HIS A CA 1
ATOM 2486 C C . HIS A 1 318 ? -0.459 -3.737 1.882 1.00 88.56 318 HIS A C 1
ATOM 2488 O O . HIS A 1 318 ? -0.060 -2.576 1.720 1.00 88.56 318 HIS A O 1
ATOM 2494 N N . PRO A 1 319 ? -1.463 -4.238 1.130 1.00 89.88 319 PRO A N 1
ATOM 2495 C CA . PRO A 1 319 ? -2.045 -3.549 -0.032 1.00 89.88 319 PRO A CA 1
ATOM 2496 C C . PRO A 1 319 ? -2.515 -2.110 0.236 1.00 89.88 319 PRO A C 1
ATOM 2498 O O . PRO A 1 319 ? -2.318 -1.218 -0.597 1.00 89.88 319 PRO A O 1
ATOM 2501 N N . LEU A 1 320 ? -3.085 -1.852 1.420 1.00 91.00 320 LEU A N 1
ATOM 2502 C CA . LEU A 1 320 ? -3.523 -0.511 1.834 1.00 91.00 320 LEU A CA 1
ATOM 2503 C C . LEU A 1 320 ? -2.345 0.471 1.946 1.00 91.00 320 LEU A C 1
ATOM 2505 O O . LEU A 1 320 ? -2.424 1.597 1.455 1.00 91.00 320 LEU A O 1
ATOM 2509 N N . LEU A 1 321 ? -1.235 0.035 2.554 1.00 89.81 321 LEU A N 1
ATOM 2510 C CA . LEU A 1 321 ? -0.043 0.867 2.728 1.00 89.81 321 LEU A CA 1
ATOM 2511 C C . LEU A 1 321 ? 0.702 1.064 1.413 1.00 89.81 321 LEU A C 1
ATOM 2513 O O . LEU A 1 321 ? 1.140 2.179 1.138 1.00 89.81 321 LEU A O 1
ATOM 2517 N N . ALA A 1 322 ? 0.797 0.020 0.586 1.00 90.38 322 ALA A N 1
ATOM 2518 C CA . ALA A 1 322 ? 1.373 0.107 -0.753 1.00 90.38 322 ALA A CA 1
ATOM 2519 C C . ALA A 1 322 ? 0.664 1.185 -1.591 1.00 90.38 322 ALA A C 1
ATOM 2521 O O . ALA A 1 322 ? 1.302 2.066 -2.168 1.00 90.38 322 ALA A O 1
ATOM 2522 N N . SER A 1 323 ? -0.669 1.168 -1.581 1.00 90.69 323 SER A N 1
ATOM 2523 C CA . SER A 1 323 ? -1.501 2.129 -2.312 1.00 90.69 323 SER A CA 1
ATOM 2524 C C . SER A 1 323 ? -1.383 3.549 -1.758 1.00 90.69 323 SER A C 1
ATOM 2526 O O . SER A 1 323 ? -1.264 4.514 -2.518 1.00 90.69 323 SER A O 1
ATOM 2528 N N . ALA A 1 324 ? -1.373 3.693 -0.429 1.00 89.25 324 ALA A N 1
ATOM 2529 C CA . ALA A 1 324 ? -1.175 4.985 0.218 1.00 89.25 324 ALA A CA 1
ATOM 2530 C C . ALA A 1 324 ? 0.204 5.577 -0.112 1.00 89.25 324 ALA A C 1
ATOM 2532 O O . ALA A 1 324 ? 0.308 6.761 -0.430 1.00 89.25 324 ALA A O 1
ATOM 2533 N N . LEU A 1 325 ? 1.252 4.749 -0.107 1.00 88.50 325 LEU A N 1
ATOM 2534 C CA . LEU A 1 325 ? 2.613 5.160 -0.440 1.00 88.50 325 LEU A CA 1
ATOM 2535 C C . LEU A 1 325 ? 2.712 5.683 -1.877 1.00 88.50 325 LEU A C 1
ATOM 2537 O O . LEU A 1 325 ? 3.256 6.766 -2.094 1.00 88.50 325 LEU A O 1
ATOM 2541 N N . VAL A 1 326 ? 2.141 4.969 -2.854 1.00 86.06 326 VAL A N 1
ATOM 2542 C CA . VAL A 1 326 ? 2.089 5.435 -4.252 1.00 86.06 326 VAL A CA 1
ATOM 2543 C C . VAL A 1 326 ? 1.364 6.768 -4.346 1.00 86.06 326 VAL A C 1
ATOM 2545 O O . VAL A 1 326 ? 1.864 7.696 -4.981 1.00 86.06 326 VAL A O 1
ATOM 2548 N N . LYS A 1 327 ? 0.214 6.905 -3.676 1.00 87.44 327 LYS A N 1
ATOM 2549 C CA . LYS A 1 327 ? -0.557 8.150 -3.685 1.00 87.44 327 LYS A CA 1
ATOM 2550 C C . LYS A 1 327 ? 0.267 9.328 -3.160 1.00 87.44 327 LYS A C 1
ATOM 2552 O O . LYS A 1 327 ? 0.289 10.379 -3.801 1.00 87.44 327 LYS A O 1
ATOM 2557 N N . ILE A 1 328 ? 0.996 9.126 -2.063 1.00 84.19 328 ILE A N 1
ATOM 2558 C CA . ILE A 1 328 ? 1.888 10.123 -1.456 1.00 84.19 328 ILE A CA 1
ATOM 2559 C C . ILE A 1 328 ? 3.033 10.514 -2.404 1.00 84.19 328 ILE A C 1
ATOM 2561 O O . ILE A 1 328 ? 3.340 11.700 -2.542 1.00 84.19 328 ILE A O 1
ATOM 2565 N N . ILE A 1 329 ? 3.650 9.536 -3.076 1.00 83.94 329 ILE A N 1
ATOM 2566 C CA . ILE A 1 329 ? 4.726 9.761 -4.058 1.00 83.94 329 ILE A CA 1
ATOM 2567 C C . ILE A 1 329 ? 4.188 10.517 -5.282 1.00 83.94 329 ILE A C 1
ATOM 2569 O O . ILE A 1 329 ? 4.861 11.393 -5.826 1.00 83.94 329 ILE A O 1
ATOM 2573 N N . MET A 1 330 ? 2.972 10.214 -5.737 1.00 81.69 330 MET A N 1
ATOM 2574 C CA . MET A 1 330 ? 2.393 10.853 -6.919 1.00 81.69 330 MET A CA 1
ATOM 2575 C C . MET A 1 330 ? 1.934 12.292 -6.660 1.00 81.69 330 MET A C 1
ATOM 2577 O O . MET A 1 330 ? 2.036 13.107 -7.576 1.00 81.69 330 MET A O 1
ATOM 2581 N N . GLN A 1 331 ? 1.457 12.608 -5.453 1.00 81.62 331 GLN A N 1
ATOM 2582 C CA . GLN A 1 331 ? 0.864 13.909 -5.121 1.00 81.62 331 GLN A CA 1
ATOM 2583 C C . GLN A 1 331 ? 1.866 15.066 -5.013 1.00 81.62 331 GLN A C 1
ATOM 2585 O O . GLN A 1 331 ? 1.507 16.185 -5.369 1.00 81.62 331 GLN A O 1
ATOM 2590 N N . ASP A 1 332 ? 3.089 14.824 -4.534 1.00 78.94 332 ASP A N 1
ATOM 2591 C CA . ASP A 1 332 ? 4.059 15.891 -4.253 1.00 78.94 332 ASP A CA 1
ATOM 2592 C C . ASP A 1 332 ? 5.470 15.505 -4.718 1.00 78.94 332 ASP A C 1
ATOM 2594 O O . ASP A 1 332 ? 6.010 14.455 -4.361 1.00 78.94 332 ASP A O 1
ATOM 2598 N N . GLU A 1 333 ? 6.084 16.384 -5.507 1.00 77.00 333 GLU A N 1
ATOM 2599 C CA . GLU A 1 333 ? 7.451 16.233 -6.002 1.00 77.00 333 GLU A CA 1
ATOM 2600 C C . GLU A 1 333 ? 8.480 16.241 -4.860 1.00 77.00 333 GLU A C 1
ATOM 2602 O O . GLU A 1 333 ? 9.456 15.489 -4.905 1.00 77.00 333 GLU A O 1
ATOM 2607 N N . GLY A 1 334 ? 8.231 16.996 -3.782 1.00 77.19 334 GLY A N 1
ATOM 2608 C CA . GLY A 1 334 ? 9.092 17.011 -2.598 1.00 77.19 334 GLY A CA 1
ATOM 2609 C C . GLY A 1 334 ? 9.215 15.630 -1.948 1.00 77.19 334 GLY A C 1
ATOM 2610 O O . GLY A 1 334 ? 10.311 15.212 -1.569 1.00 77.19 334 GLY A O 1
ATOM 2611 N N . ASN A 1 335 ? 8.116 14.871 -1.906 1.00 79.75 335 ASN A N 1
ATOM 2612 C CA . ASN A 1 335 ? 8.104 13.511 -1.366 1.00 79.75 335 ASN A CA 1
ATOM 2613 C C . ASN A 1 335 ? 8.907 12.543 -2.232 1.00 79.75 335 ASN A C 1
ATOM 2615 O O . ASN A 1 335 ? 9.612 11.689 -1.695 1.00 79.75 335 ASN A O 1
ATOM 2619 N N . ARG A 1 336 ? 8.850 12.697 -3.563 1.00 82.69 336 ARG A N 1
ATOM 2620 C CA . ARG A 1 336 ? 9.630 11.870 -4.501 1.00 82.69 336 ARG A CA 1
ATOM 2621 C C . ARG A 1 336 ? 11.121 12.001 -4.238 1.00 82.69 336 ARG A C 1
ATOM 2623 O O . ARG A 1 336 ? 11.822 10.997 -4.186 1.00 82.69 336 ARG A O 1
ATOM 2630 N N . VAL A 1 337 ? 11.590 13.227 -4.013 1.00 81.06 337 VAL A N 1
ATOM 2631 C CA . VAL A 1 337 ? 13.003 13.499 -3.723 1.00 81.06 337 VAL A CA 1
ATOM 2632 C C . VAL A 1 337 ? 13.419 12.911 -2.374 1.00 81.06 337 VAL A C 1
ATOM 2634 O O . VAL A 1 337 ? 14.520 12.377 -2.259 1.00 81.06 337 VAL A O 1
ATOM 2637 N N . VAL A 1 338 ? 12.563 12.988 -1.350 1.00 81.94 338 VAL A N 1
ATOM 2638 C CA . VAL A 1 338 ? 12.856 12.416 -0.023 1.00 81.94 338 VAL A CA 1
ATOM 2639 C C . VAL A 1 338 ? 12.939 10.891 -0.093 1.00 81.94 338 VAL A C 1
ATOM 2641 O O . VAL A 1 338 ? 13.942 10.322 0.331 1.00 81.94 338 VAL A O 1
ATOM 2644 N N . VAL A 1 339 ? 11.930 10.241 -0.679 1.00 84.06 339 VAL A N 1
ATOM 2645 C CA . VAL A 1 339 ? 11.883 8.777 -0.836 1.00 84.06 339 VAL A CA 1
ATOM 2646 C C . VAL A 1 339 ? 13.018 8.289 -1.735 1.00 84.06 339 VAL A C 1
ATOM 2648 O O . VAL A 1 339 ? 13.674 7.306 -1.413 1.00 84.06 339 VAL A O 1
ATOM 2651 N N . GLY A 1 340 ? 13.293 8.995 -2.833 1.00 83.62 340 GLY A N 1
ATOM 2652 C CA . GLY A 1 340 ? 14.352 8.639 -3.772 1.00 83.62 340 GLY A CA 1
ATOM 2653 C C . GLY A 1 340 ? 15.761 8.742 -3.187 1.00 83.62 340 GLY A C 1
ATOM 2654 O O . GLY A 1 340 ? 16.632 7.993 -3.611 1.00 83.62 340 GLY A O 1
ATOM 2655 N N . LYS A 1 341 ? 15.992 9.631 -2.209 1.00 84.25 341 LYS A N 1
ATOM 2656 C CA . LYS A 1 341 ? 17.286 9.769 -1.515 1.00 84.25 341 LYS A CA 1
ATOM 2657 C C . LYS A 1 341 ? 17.493 8.735 -0.411 1.00 84.25 341 LYS A C 1
ATOM 2659 O O . LYS A 1 341 ? 18.638 8.416 -0.100 1.00 84.25 341 LYS A O 1
ATOM 2664 N N . ASP A 1 342 ? 16.424 8.219 0.185 1.00 85.75 342 ASP A N 1
ATOM 2665 C CA . ASP A 1 342 ? 16.519 7.228 1.255 1.00 85.75 342 ASP A CA 1
ATOM 2666 C C . ASP A 1 342 ? 16.761 5.820 0.679 1.00 85.75 342 ASP A C 1
ATOM 2668 O O . ASP A 1 342 ? 15.924 5.231 -0.003 1.00 85.75 342 ASP A O 1
ATOM 2672 N N . GLU A 1 343 ? 17.940 5.259 0.953 1.00 85.62 343 GLU A N 1
ATOM 2673 C CA . GLU A 1 343 ? 18.325 3.930 0.467 1.00 85.62 343 GLU A CA 1
ATOM 2674 C C . GLU A 1 343 ? 17.452 2.815 1.058 1.00 85.62 343 GLU A C 1
ATOM 2676 O O . GLU A 1 343 ? 17.170 1.834 0.371 1.00 85.62 343 GLU A O 1
ATOM 2681 N N . ASN A 1 344 ? 16.975 2.965 2.297 1.00 84.88 344 ASN A N 1
ATOM 2682 C CA . ASN A 1 344 ? 16.089 1.978 2.913 1.00 84.88 344 ASN A CA 1
ATOM 2683 C C . ASN A 1 344 ? 14.707 2.015 2.266 1.00 84.88 344 ASN A C 1
ATOM 2685 O O . ASN A 1 344 ? 14.157 0.963 1.951 1.00 84.88 344 ASN A O 1
ATOM 2689 N N . ALA A 1 345 ? 14.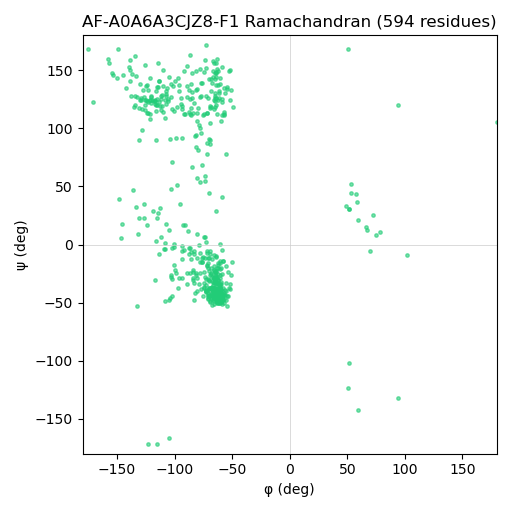189 3.212 1.989 1.00 86.38 345 ALA A N 1
ATOM 2690 C CA . ALA A 1 345 ? 12.932 3.383 1.272 1.00 86.38 345 ALA A CA 1
ATOM 2691 C C . ALA A 1 345 ? 12.963 2.715 -0.108 1.00 86.38 345 ALA A C 1
ATOM 2693 O O . ALA A 1 345 ? 12.067 1.945 -0.459 1.00 86.38 345 ALA A O 1
ATOM 2694 N N . VAL A 1 346 ? 14.036 2.955 -0.868 1.00 89.00 346 VAL A N 1
ATOM 2695 C CA . VAL A 1 346 ? 14.235 2.350 -2.188 1.00 89.00 346 VAL A CA 1
ATOM 2696 C C . VAL A 1 346 ? 14.329 0.823 -2.103 1.00 89.00 346 VAL A C 1
ATOM 2698 O O . VAL A 1 346 ? 13.676 0.137 -2.886 1.00 89.00 346 VAL A O 1
ATOM 2701 N N . ARG A 1 347 ? 15.076 0.270 -1.137 1.00 89.06 347 ARG A N 1
ATOM 2702 C CA . ARG A 1 347 ? 15.157 -1.190 -0.941 1.00 89.06 347 ARG A CA 1
ATOM 2703 C C . ARG A 1 347 ? 13.803 -1.815 -0.610 1.00 89.06 347 ARG A C 1
ATOM 2705 O O . ARG A 1 347 ? 13.495 -2.876 -1.140 1.00 89.06 347 ARG A O 1
ATOM 2712 N N . GLN A 1 348 ? 12.995 -1.159 0.220 1.00 88.31 348 GLN A N 1
ATOM 2713 C CA . GLN A 1 348 ? 11.653 -1.637 0.562 1.00 88.31 348 GLN A CA 1
ATOM 2714 C C . GLN A 1 348 ? 10.694 -1.568 -0.636 1.00 88.31 348 GLN A C 1
ATOM 2716 O O . GLN A 1 348 ? 9.906 -2.479 -0.854 1.00 88.31 348 GLN A O 1
ATOM 2721 N N . LEU A 1 349 ? 10.787 -0.533 -1.475 1.00 89.88 349 LEU A N 1
ATOM 2722 C CA . LEU A 1 349 ? 10.027 -0.486 -2.732 1.00 89.88 349 LEU A CA 1
ATOM 2723 C C . LEU A 1 349 ? 10.438 -1.609 -3.694 1.00 89.88 349 LEU A C 1
ATOM 2725 O O . LEU A 1 349 ? 9.589 -2.185 -4.368 1.00 89.88 349 LEU A O 1
ATOM 2729 N N . ILE A 1 350 ? 11.732 -1.935 -3.750 1.00 90.75 350 ILE A N 1
ATOM 2730 C CA . ILE A 1 350 ? 12.240 -3.052 -4.553 1.00 90.75 350 ILE A CA 1
ATOM 2731 C C . ILE A 1 350 ? 11.745 -4.395 -3.995 1.00 90.75 350 ILE A C 1
ATOM 2733 O O . ILE A 1 350 ? 11.338 -5.250 -4.779 1.00 90.75 350 ILE A O 1
ATOM 2737 N N . SER A 1 351 ? 11.714 -4.585 -2.669 1.00 90.62 351 SER A N 1
ATOM 2738 C CA . SER A 1 351 ? 11.224 -5.835 -2.065 1.00 90.62 351 SER A CA 1
ATOM 2739 C C . SER A 1 351 ? 9.739 -6.079 -2.334 1.00 90.62 351 SER A C 1
ATOM 2741 O O . SER A 1 351 ? 9.335 -7.230 -2.489 1.00 90.62 351 SER A O 1
ATOM 2743 N N . MET A 1 352 ? 8.938 -5.018 -2.470 1.00 90.56 352 MET A N 1
ATOM 2744 C CA . MET A 1 352 ? 7.521 -5.122 -2.833 1.00 90.56 352 MET A CA 1
ATOM 2745 C C . MET A 1 352 ? 7.286 -5.688 -4.246 1.00 90.56 352 MET A C 1
ATOM 2747 O O . MET A 1 352 ? 6.223 -6.254 -4.485 1.00 90.56 352 MET A O 1
ATOM 2751 N N . ILE A 1 353 ? 8.252 -5.585 -5.174 1.00 90.69 353 ILE A N 1
ATOM 2752 C CA . ILE A 1 353 ? 8.148 -6.206 -6.514 1.00 90.69 353 ILE A CA 1
ATOM 2753 C C . ILE A 1 353 ? 8.141 -7.738 -6.414 1.00 90.69 353 ILE A C 1
ATOM 2755 O O . ILE A 1 353 ? 7.548 -8.407 -7.252 1.00 90.69 353 ILE A O 1
ATOM 2759 N N . SER A 1 354 ? 8.788 -8.287 -5.387 1.00 88.75 354 SER A N 1
ATOM 2760 C CA . SER A 1 354 ? 8.860 -9.728 -5.130 1.00 88.75 354 SER A CA 1
ATOM 2761 C C . SER A 1 354 ? 7.756 -10.218 -4.182 1.00 88.75 354 SER A C 1
ATOM 2763 O O . SER A 1 354 ? 7.904 -11.279 -3.583 1.00 88.75 354 SER A O 1
ATOM 2765 N N . SER A 1 355 ? 6.696 -9.429 -3.979 1.00 89.06 355 SER A N 1
ATOM 2766 C CA . SER A 1 355 ? 5.563 -9.800 -3.127 1.00 89.06 355 SER A CA 1
ATOM 2767 C C . SER A 1 355 ? 4.670 -10.839 -3.810 1.00 89.06 355 SER A C 1
ATOM 2769 O O . SER A 1 355 ? 4.490 -10.790 -5.023 1.00 89.06 355 SER A O 1
ATOM 2771 N N . ASP A 1 356 ? 4.047 -11.719 -3.023 1.00 85.94 356 ASP A N 1
ATOM 2772 C CA . ASP A 1 356 ? 3.044 -12.677 -3.519 1.00 85.94 356 ASP A CA 1
ATOM 2773 C C . ASP A 1 356 ? 1.709 -11.993 -3.883 1.00 85.94 356 ASP A C 1
ATOM 2775 O O . ASP A 1 356 ? 0.879 -12.552 -4.600 1.00 85.94 356 ASP A O 1
ATOM 2779 N N . ASP A 1 357 ? 1.484 -10.775 -3.379 1.00 87.50 357 ASP A N 1
ATOM 2780 C CA . ASP A 1 357 ? 0.288 -9.989 -3.667 1.00 87.50 357 ASP A CA 1
ATOM 2781 C C . ASP A 1 357 ? 0.471 -9.147 -4.939 1.00 87.50 357 ASP A C 1
ATOM 2783 O O . ASP A 1 357 ? 1.250 -8.189 -4.983 1.00 87.50 357 ASP A O 1
ATOM 2787 N N . ARG A 1 358 ? -0.316 -9.473 -5.967 1.00 89.25 358 ARG A N 1
ATOM 2788 C CA . ARG A 1 358 ? -0.309 -8.792 -7.266 1.00 89.25 358 ARG A CA 1
ATOM 2789 C C . ARG A 1 358 ? -0.559 -7.284 -7.174 1.00 89.25 358 ARG A C 1
ATOM 2791 O O . ARG A 1 358 ? 0.051 -6.521 -7.925 1.00 89.25 358 ARG A O 1
ATOM 2798 N N . HIS A 1 359 ? -1.462 -6.839 -6.300 1.00 89.94 359 HIS A N 1
ATOM 2799 C CA . HIS A 1 359 ? -1.770 -5.414 -6.153 1.00 89.94 359 HIS A CA 1
ATOM 2800 C C . HIS A 1 359 ? -0.561 -4.664 -5.602 1.00 89.94 359 HIS A C 1
ATOM 2802 O O . HIS A 1 359 ? -0.223 -3.584 -6.079 1.00 89.94 359 HIS A O 1
ATOM 2808 N N . VAL A 1 360 ? 0.146 -5.266 -4.645 1.00 91.31 360 VAL A N 1
ATOM 2809 C CA . VAL A 1 360 ? 1.378 -4.702 -4.076 1.00 91.31 360 VAL A CA 1
ATOM 2810 C C . VAL A 1 360 ? 2.461 -4.557 -5.145 1.00 91.31 360 VAL A C 1
ATOM 2812 O O . VAL A 1 360 ? 3.090 -3.500 -5.217 1.00 91.31 360 VAL A O 1
ATOM 2815 N N . VAL A 1 361 ? 2.635 -5.562 -6.012 1.00 92.00 361 VAL A N 1
ATOM 2816 C CA . VAL A 1 361 ? 3.587 -5.508 -7.137 1.00 92.00 361 VAL A CA 1
ATOM 2817 C C . VAL A 1 361 ? 3.232 -4.378 -8.108 1.00 92.00 361 VAL A C 1
ATOM 2819 O O . VAL A 1 361 ? 4.108 -3.606 -8.505 1.00 92.00 361 VAL A O 1
ATOM 2822 N N . GLU A 1 362 ? 1.954 -4.231 -8.466 1.00 91.88 362 GLU A N 1
ATOM 2823 C CA . GLU A 1 362 ? 1.472 -3.153 -9.341 1.00 91.88 362 GLU A CA 1
ATOM 2824 C C . GLU A 1 362 ? 1.739 -1.766 -8.734 1.00 91.88 362 GLU A C 1
ATOM 2826 O O . GLU A 1 362 ? 2.321 -0.894 -9.392 1.00 91.88 362 GLU A O 1
ATOM 2831 N N . GLN A 1 363 ? 1.395 -1.574 -7.455 1.00 92.31 363 GLN A N 1
ATOM 2832 C CA . GLN A 1 363 ? 1.657 -0.325 -6.738 1.00 92.31 363 GLN A CA 1
ATOM 2833 C C . GLN A 1 363 ? 3.164 -0.029 -6.658 1.00 92.31 363 GLN A C 1
ATOM 2835 O O . GLN A 1 363 ? 3.597 1.083 -6.971 1.00 92.31 363 GLN A O 1
ATOM 2840 N N . ALA A 1 364 ? 3.989 -1.026 -6.331 1.00 93.31 364 ALA A N 1
ATOM 2841 C CA . ALA A 1 364 ? 5.441 -0.876 -6.282 1.00 93.31 364 ALA A CA 1
ATOM 2842 C C . ALA A 1 364 ? 6.018 -0.443 -7.637 1.00 93.31 364 ALA A C 1
ATOM 2844 O O . ALA A 1 364 ? 6.770 0.530 -7.713 1.00 93.31 364 ALA A O 1
ATOM 2845 N N . CYS A 1 365 ? 5.616 -1.099 -8.727 1.00 93.56 365 CYS A N 1
ATOM 2846 C CA . CYS A 1 365 ? 6.057 -0.745 -10.075 1.00 93.56 365 CYS A CA 1
ATOM 2847 C C . CYS A 1 365 ? 5.624 0.667 -10.488 1.00 93.56 365 CYS A C 1
ATOM 2849 O O . CYS A 1 365 ? 6.385 1.381 -11.146 1.00 93.56 365 CYS A O 1
ATOM 2851 N N . SER A 1 366 ? 4.423 1.096 -10.095 1.00 92.56 366 SER A N 1
ATOM 2852 C CA . SER A 1 366 ? 3.925 2.452 -10.348 1.00 92.56 366 SER A CA 1
ATOM 2853 C C . SER A 1 366 ? 4.757 3.512 -9.610 1.00 92.56 366 SER A C 1
ATOM 2855 O O . SER A 1 366 ? 5.215 4.489 -10.220 1.00 92.56 366 SER A O 1
ATOM 2857 N N . ALA A 1 367 ? 5.052 3.286 -8.322 1.00 91.88 367 ALA A N 1
ATOM 2858 C CA . ALA A 1 367 ? 5.949 4.145 -7.545 1.00 91.88 367 ALA A CA 1
ATOM 2859 C C . ALA A 1 367 ? 7.350 4.202 -8.167 1.00 91.88 367 ALA A C 1
ATOM 2861 O O . ALA A 1 367 ? 7.882 5.287 -8.397 1.00 91.88 367 ALA A O 1
ATOM 2862 N N . LEU A 1 368 ? 7.932 3.047 -8.492 1.00 92.44 368 LEU A N 1
ATOM 2863 C CA . LEU A 1 368 ? 9.276 2.945 -9.059 1.00 92.44 368 LEU A CA 1
ATOM 2864 C C . LEU A 1 368 ? 9.382 3.573 -10.449 1.00 92.44 368 LEU A C 1
ATOM 2866 O O . LEU A 1 368 ? 10.376 4.233 -10.736 1.00 92.44 368 LEU A O 1
ATOM 2870 N N . SER A 1 369 ? 8.356 3.437 -11.291 1.00 91.69 369 SER A N 1
ATOM 2871 C CA . SER A 1 369 ? 8.288 4.131 -12.585 1.00 91.69 369 SER A CA 1
ATOM 2872 C C . SER A 1 369 ? 8.241 5.648 -12.395 1.00 91.69 369 SER A C 1
ATOM 2874 O O . SER A 1 369 ? 8.892 6.386 -13.123 1.00 91.69 369 SER A O 1
ATOM 2876 N N . THR A 1 370 ? 7.514 6.128 -11.384 1.00 91.00 370 THR A N 1
ATOM 2877 C CA . THR A 1 370 ? 7.426 7.564 -11.081 1.00 91.00 370 THR A CA 1
ATOM 2878 C C . THR A 1 370 ? 8.754 8.115 -10.551 1.00 91.00 370 THR A C 1
ATOM 2880 O O . THR A 1 370 ? 9.166 9.210 -10.931 1.00 91.00 370 THR A O 1
ATOM 2883 N N . LEU A 1 371 ? 9.442 7.355 -9.697 1.00 89.19 371 LEU A N 1
ATOM 2884 C CA . LEU A 1 371 ? 10.739 7.720 -9.120 1.00 89.19 371 LEU A CA 1
ATOM 2885 C C . LEU A 1 371 ? 11.892 7.600 -10.128 1.00 89.19 371 LEU A C 1
ATOM 2887 O O . LEU A 1 371 ? 12.799 8.428 -10.134 1.00 89.19 371 LEU A O 1
ATOM 2891 N N . GLY A 1 372 ? 11.845 6.596 -11.004 1.00 84.75 372 GLY A N 1
ATOM 2892 C CA . GLY A 1 372 ? 12.890 6.288 -11.982 1.00 84.75 372 GLY A CA 1
ATOM 2893 C C . GLY A 1 372 ? 13.046 7.311 -13.110 1.00 84.75 372 GLY A C 1
ATOM 2894 O O . GLY A 1 372 ? 13.970 7.181 -13.908 1.00 84.75 372 GLY A O 1
ATOM 2895 N N . GLY A 1 373 ? 12.174 8.322 -13.186 1.00 83.88 373 GLY A N 1
ATOM 2896 C CA . GLY A 1 373 ? 12.348 9.456 -14.096 1.00 83.88 373 GLY A CA 1
ATOM 2897 C C . GLY A 1 373 ? 13.521 10.370 -13.719 1.00 83.88 373 GLY A C 1
ATOM 2898 O O . GLY A 1 373 ? 14.076 11.031 -14.594 1.00 83.88 373 GLY A O 1
ATOM 2899 N N . ASP A 1 374 ? 13.926 10.396 -12.444 1.00 86.44 374 ASP A N 1
ATOM 2900 C CA . ASP A 1 374 ? 15.122 11.113 -11.994 1.00 86.44 374 ASP A CA 1
ATOM 2901 C C . ASP A 1 374 ? 16.362 10.219 -12.148 1.00 86.44 374 ASP A C 1
ATOM 2903 O O . ASP A 1 374 ? 16.434 9.117 -11.598 1.00 86.44 374 ASP A O 1
ATOM 2907 N N . VAL A 1 375 ? 17.372 10.715 -12.866 1.00 86.12 375 VAL A N 1
ATOM 2908 C CA . VAL A 1 375 ? 18.635 10.009 -13.125 1.00 86.12 375 VAL A CA 1
ATOM 2909 C C . VAL A 1 375 ? 19.351 9.617 -11.827 1.00 86.12 375 VAL A C 1
ATOM 2911 O O . VAL A 1 375 ? 19.924 8.528 -11.749 1.00 86.12 375 VAL A O 1
ATOM 2914 N N . SER A 1 376 ? 19.311 10.466 -10.793 1.00 87.81 376 SER A N 1
ATOM 2915 C CA . SER A 1 376 ? 19.949 10.168 -9.504 1.00 87.81 376 SER A CA 1
ATOM 2916 C C . SER A 1 376 ? 19.286 8.970 -8.827 1.00 87.81 376 SER A C 1
ATOM 2918 O O . SER A 1 376 ? 19.971 8.075 -8.327 1.00 87.81 376 SER A O 1
ATOM 2920 N N . VAL A 1 377 ? 17.952 8.931 -8.842 1.00 89.00 377 VAL A N 1
ATOM 2921 C CA . VAL A 1 377 ? 17.174 7.851 -8.228 1.00 89.00 377 VAL A CA 1
ATOM 2922 C C . VAL A 1 377 ? 17.280 6.574 -9.061 1.00 89.00 377 VAL A C 1
ATOM 2924 O O . VAL A 1 377 ? 17.478 5.502 -8.500 1.00 89.00 377 VAL A O 1
ATOM 2927 N N . ALA A 1 378 ? 17.269 6.666 -10.395 1.00 89.56 378 ALA A N 1
ATOM 2928 C CA . ALA A 1 378 ? 17.502 5.529 -11.291 1.00 89.56 378 ALA A CA 1
ATOM 2929 C C . ALA A 1 378 ? 18.855 4.842 -11.032 1.00 89.56 378 ALA A C 1
ATOM 2931 O O . ALA A 1 378 ? 18.944 3.613 -10.977 1.00 89.56 378 ALA A O 1
ATOM 2932 N N . MET A 1 379 ? 19.913 5.622 -10.799 1.00 87.69 379 MET A N 1
ATOM 2933 C CA . MET A 1 379 ? 21.224 5.084 -10.427 1.00 87.69 379 MET A CA 1
ATOM 2934 C C . MET A 1 379 ? 21.210 4.410 -9.049 1.00 87.69 379 MET A C 1
ATOM 2936 O O . MET A 1 379 ? 21.855 3.375 -8.866 1.00 87.69 379 MET A O 1
ATOM 2940 N N . GLN A 1 380 ? 20.465 4.961 -8.091 1.00 89.50 380 GLN A N 1
ATOM 2941 C CA . GLN A 1 380 ? 20.291 4.366 -6.765 1.00 89.50 380 GLN A CA 1
ATOM 2942 C C . GLN A 1 380 ? 19.487 3.060 -6.814 1.00 89.50 380 GLN A C 1
ATOM 2944 O O . GLN A 1 380 ? 19.858 2.099 -6.142 1.00 89.50 380 GLN A O 1
ATOM 2949 N N . LEU A 1 381 ? 18.454 2.987 -7.657 1.00 90.88 381 LEU A N 1
ATOM 2950 C CA . LEU A 1 381 ? 17.686 1.767 -7.912 1.00 90.88 381 LEU A CA 1
ATOM 2951 C C . LEU A 1 381 ? 18.583 0.647 -8.447 1.00 90.88 381 LEU A C 1
ATOM 2953 O O . LEU A 1 381 ? 18.522 -0.479 -7.957 1.00 90.88 381 LEU A O 1
ATOM 2957 N N . LEU A 1 382 ? 19.474 0.965 -9.392 1.00 89.38 382 LEU A N 1
ATOM 2958 C CA . LEU A 1 382 ? 20.469 0.008 -9.880 1.00 89.38 382 LEU A CA 1
ATOM 2959 C C . LEU A 1 382 ? 21.482 -0.401 -8.810 1.00 89.38 382 LEU A C 1
ATOM 2961 O O . LEU A 1 382 ? 21.873 -1.560 -8.770 1.00 89.38 382 LEU A O 1
ATOM 2965 N N . LYS A 1 383 ? 21.913 0.526 -7.947 1.00 89.56 383 LYS A N 1
ATOM 2966 C CA . LYS A 1 383 ? 22.810 0.213 -6.822 1.00 89.56 383 LYS A CA 1
ATOM 2967 C C . LYS A 1 383 ? 22.154 -0.740 -5.811 1.00 89.56 383 LYS A C 1
ATOM 2969 O O . LYS A 1 383 ? 22.860 -1.485 -5.145 1.00 89.56 383 LYS A O 1
ATOM 2974 N N . CYS A 1 384 ? 20.828 -0.701 -5.696 1.00 88.50 384 CYS A N 1
ATOM 2975 C CA . CYS A 1 384 ? 20.042 -1.588 -4.838 1.00 88.50 384 CYS A CA 1
ATOM 2976 C C . CYS A 1 384 ? 19.571 -2.868 -5.556 1.00 88.50 384 CYS A C 1
ATOM 2978 O O . CYS A 1 384 ? 18.651 -3.519 -5.072 1.00 88.50 384 CYS A O 1
ATOM 2980 N N . ASP A 1 385 ? 20.169 -3.213 -6.702 1.00 89.94 385 ASP A N 1
ATOM 2981 C CA . ASP A 1 385 ? 19.920 -4.448 -7.456 1.00 89.94 385 ASP A CA 1
ATOM 2982 C C . ASP A 1 385 ? 18.463 -4.669 -7.908 1.00 89.94 385 ASP A C 1
ATOM 2984 O O . ASP A 1 385 ? 17.995 -5.804 -8.010 1.00 89.94 385 ASP A O 1
ATOM 2988 N N . ILE A 1 386 ? 17.754 -3.595 -8.292 1.00 91.38 386 ILE A N 1
ATOM 2989 C CA . ILE A 1 386 ? 16.382 -3.672 -8.843 1.00 91.38 386 ILE A CA 1
ATOM 2990 C C . ILE A 1 386 ? 16.228 -4.675 -10.002 1.00 91.38 386 ILE A C 1
ATOM 2992 O O . ILE A 1 386 ? 15.142 -5.206 -10.236 1.00 91.38 386 ILE A O 1
ATOM 2996 N N . MET A 1 387 ? 17.306 -4.955 -10.737 1.00 92.00 387 MET A N 1
ATOM 2997 C CA . MET A 1 387 ? 17.265 -5.861 -11.882 1.00 92.00 387 MET A CA 1
ATOM 2998 C C . MET A 1 387 ? 16.959 -7.309 -11.493 1.00 92.00 387 MET A C 1
ATOM 3000 O O . MET A 1 387 ? 16.338 -8.002 -12.292 1.00 92.00 387 MET A O 1
ATOM 3004 N N . GLN A 1 388 ? 17.314 -7.766 -10.287 1.00 91.81 388 GLN A N 1
ATOM 3005 C CA . GLN A 1 388 ? 17.044 -9.149 -9.879 1.00 91.81 388 GLN A CA 1
ATOM 3006 C C . GLN A 1 388 ? 15.530 -9.409 -9.685 1.00 91.81 388 GLN A C 1
ATOM 3008 O O . GLN A 1 388 ? 15.016 -10.359 -10.292 1.00 91.81 388 GLN A O 1
ATOM 3013 N N . PRO A 1 389 ? 14.770 -8.560 -8.961 1.00 91.50 389 PRO A N 1
ATOM 3014 C CA . PRO A 1 389 ? 13.310 -8.671 -8.907 1.00 91.50 389 PRO A CA 1
ATOM 3015 C C . PRO A 1 389 ? 12.643 -8.469 -10.269 1.00 91.50 389 PRO A C 1
ATOM 3017 O O . PRO A 1 389 ? 11.772 -9.247 -10.653 1.00 91.50 389 PRO A O 1
ATOM 3020 N N . VAL A 1 390 ? 13.103 -7.487 -11.053 1.00 93.06 390 VAL A N 1
ATOM 3021 C CA . VAL A 1 390 ? 12.584 -7.230 -12.408 1.00 93.06 390 VAL A CA 1
ATOM 3022 C C . VAL A 1 390 ? 12.743 -8.458 -13.306 1.00 93.06 390 VAL A C 1
ATOM 3024 O O . VAL A 1 390 ? 11.787 -8.869 -13.957 1.00 93.06 390 VAL A O 1
ATOM 3027 N N . GLU A 1 391 ? 13.918 -9.089 -13.334 1.00 92.06 391 GLU A N 1
ATOM 3028 C CA . GLU A 1 391 ? 14.160 -10.302 -14.125 1.00 92.06 391 GLU A CA 1
ATOM 3029 C C . GLU A 1 391 ? 13.289 -11.486 -13.689 1.00 92.06 391 GLU A C 1
ATOM 3031 O O . GLU A 1 391 ? 12.942 -12.330 -14.523 1.00 92.06 391 GLU A O 1
ATOM 3036 N N . THR A 1 392 ? 12.941 -11.550 -12.403 1.00 91.19 392 THR A N 1
ATOM 3037 C CA . THR A 1 392 ? 12.058 -12.580 -11.847 1.00 91.19 392 THR A CA 1
ATOM 3038 C C . THR A 1 392 ? 10.629 -12.381 -12.350 1.00 91.19 392 THR A C 1
ATOM 3040 O O . THR A 1 392 ? 10.054 -13.300 -12.932 1.00 91.19 392 THR A O 1
ATOM 3043 N N . VAL A 1 393 ? 10.095 -11.161 -12.248 1.00 90.88 393 VAL A N 1
ATOM 3044 C CA . VAL A 1 393 ? 8.730 -10.847 -12.702 1.00 90.88 393 VAL A CA 1
ATOM 3045 C C . VAL A 1 393 ? 8.606 -10.850 -14.229 1.00 90.88 393 VAL A C 1
ATOM 3047 O O . VAL A 1 393 ? 7.574 -11.252 -14.754 1.00 90.88 393 VAL A O 1
ATOM 3050 N N . LEU A 1 394 ? 9.664 -10.530 -14.986 1.00 92.12 394 LEU A N 1
ATOM 3051 C CA . LEU A 1 394 ? 9.671 -10.671 -16.455 1.00 92.12 394 LEU A CA 1
ATOM 3052 C C . LEU A 1 394 ? 9.457 -12.121 -16.937 1.00 92.12 394 LEU A C 1
ATOM 3054 O O . LEU A 1 394 ? 9.207 -12.335 -18.125 1.00 92.12 394 LEU A O 1
ATOM 3058 N N . LYS A 1 395 ? 9.579 -13.113 -16.045 1.00 91.38 395 LYS A N 1
ATOM 3059 C CA . LYS A 1 395 ? 9.289 -14.531 -16.309 1.00 91.38 395 LYS A CA 1
ATOM 3060 C C . LYS A 1 395 ? 7.912 -14.966 -15.782 1.00 91.38 395 LYS A C 1
ATOM 3062 O O . LYS A 1 395 ? 7.551 -16.125 -15.983 1.00 91.38 395 LYS A O 1
ATOM 3067 N N . SER A 1 396 ? 7.164 -14.074 -15.127 1.00 89.12 396 SER A N 1
ATOM 3068 C CA . SER A 1 396 ? 5.820 -14.344 -14.605 1.00 89.12 396 SER A CA 1
ATOM 3069 C C . SER A 1 396 ? 4.833 -14.647 -15.743 1.00 89.12 396 SER A C 1
ATOM 3071 O O . SER A 1 396 ? 4.942 -14.059 -16.825 1.00 89.12 396 SER A O 1
ATOM 3073 N N . PRO A 1 397 ? 3.865 -15.560 -15.539 1.00 88.31 397 PRO A N 1
ATOM 3074 C CA . PRO A 1 397 ? 2.787 -15.794 -16.492 1.00 88.31 397 PRO A CA 1
ATOM 3075 C C . PRO A 1 397 ? 1.695 -14.708 -16.457 1.00 88.31 397 PRO A C 1
ATOM 3077 O O . PRO A 1 397 ? 0.882 -14.664 -17.384 1.00 88.31 397 PRO A O 1
ATOM 3080 N N . ASP A 1 398 ? 1.636 -13.857 -15.422 1.00 89.81 398 ASP A N 1
ATOM 3081 C CA . ASP A 1 398 ? 0.566 -12.863 -15.282 1.00 89.81 398 ASP A CA 1
ATOM 3082 C C . ASP A 1 398 ? 0.820 -11.631 -16.176 1.00 89.81 398 ASP A C 1
ATOM 3084 O O . ASP A 1 398 ? 1.797 -10.899 -15.981 1.00 89.81 398 ASP A O 1
ATOM 3088 N N . PRO A 1 399 ? -0.063 -11.332 -17.152 1.00 90.88 399 PRO A N 1
ATOM 3089 C CA . PRO A 1 399 ? 0.098 -10.167 -18.013 1.00 90.88 399 PRO A CA 1
ATOM 3090 C C . PRO A 1 399 ? 0.096 -8.827 -17.265 1.00 90.88 399 PRO A C 1
ATOM 3092 O O . PRO A 1 399 ? 0.661 -7.871 -17.790 1.00 90.88 399 PRO A O 1
ATOM 3095 N N . VAL A 1 400 ? -0.537 -8.711 -16.096 1.00 90.44 400 VAL A N 1
ATOM 3096 C CA . VAL A 1 400 ? -0.637 -7.429 -15.379 1.00 90.44 400 VAL A CA 1
ATOM 3097 C C . VAL A 1 400 ? 0.629 -7.108 -14.597 1.00 90.44 400 VAL A C 1
ATOM 3099 O O . VAL A 1 400 ? 1.101 -5.971 -14.650 1.00 90.44 400 VAL A O 1
ATOM 3102 N N . GLU A 1 401 ? 1.245 -8.105 -13.965 1.00 91.06 401 GLU A N 1
ATOM 3103 C CA . GLU A 1 401 ? 2.581 -7.956 -13.376 1.00 91.06 401 GLU A CA 1
ATOM 3104 C C . GLU A 1 401 ? 3.615 -7.612 -14.455 1.00 91.06 401 GLU A C 1
ATOM 3106 O O . GLU A 1 401 ? 4.416 -6.691 -14.288 1.00 91.06 401 GLU A O 1
ATOM 3111 N N . LEU A 1 402 ? 3.537 -8.288 -15.610 1.00 94.12 402 LEU A N 1
ATOM 3112 C CA . LEU A 1 402 ? 4.400 -8.013 -16.758 1.00 94.12 402 LEU A CA 1
ATOM 3113 C C . LEU A 1 402 ? 4.249 -6.576 -17.265 1.00 94.12 402 LEU A C 1
ATOM 3115 O O . LEU A 1 402 ? 5.255 -5.918 -17.520 1.00 94.12 402 LEU A O 1
ATOM 3119 N N . VAL A 1 403 ? 3.020 -6.072 -17.418 1.00 94.81 403 VAL A N 1
ATOM 3120 C CA . VAL A 1 403 ? 2.772 -4.679 -17.835 1.00 94.81 403 VAL A CA 1
ATOM 3121 C C . VAL A 1 403 ? 3.392 -3.700 -16.836 1.00 94.81 403 VAL A C 1
ATOM 3123 O O . VAL A 1 403 ? 4.114 -2.788 -17.246 1.00 94.81 403 VAL A O 1
ATOM 3126 N N . SER A 1 404 ? 3.168 -3.925 -15.543 1.00 94.06 404 SER A N 1
ATOM 3127 C CA . SER A 1 404 ? 3.681 -3.086 -14.458 1.00 94.06 404 SER A CA 1
ATOM 3128 C C . SER A 1 404 ? 5.212 -3.030 -14.446 1.00 94.06 404 SER A C 1
ATOM 3130 O O . SER A 1 404 ? 5.799 -1.947 -14.477 1.00 94.06 404 SER A O 1
ATOM 3132 N N . VAL A 1 405 ? 5.883 -4.183 -14.499 1.00 95.06 405 VAL A N 1
ATOM 3133 C CA . VAL A 1 405 ? 7.352 -4.246 -14.496 1.00 95.06 405 VAL A CA 1
ATOM 3134 C C . VAL A 1 405 ? 7.956 -3.735 -15.801 1.00 95.06 405 VAL A C 1
ATOM 3136 O O . VAL A 1 405 ? 8.972 -3.039 -15.780 1.00 95.06 405 VAL A O 1
ATOM 3139 N N . LEU A 1 406 ? 7.333 -4.000 -16.952 1.00 95.75 406 LEU A N 1
ATOM 3140 C CA . LEU A 1 406 ? 7.803 -3.443 -18.221 1.00 95.75 406 LEU A CA 1
ATOM 3141 C C . LEU A 1 406 ? 7.730 -1.911 -18.232 1.00 95.75 406 LEU A C 1
ATOM 3143 O O . LEU A 1 406 ? 8.612 -1.281 -18.811 1.00 95.75 406 LEU A O 1
ATOM 3147 N N . GLN A 1 407 ? 6.745 -1.298 -17.570 1.00 94.94 407 GLN A N 1
ATOM 3148 C CA . GLN A 1 407 ? 6.671 0.159 -17.422 1.00 94.94 407 GLN A CA 1
ATOM 3149 C C . GLN A 1 407 ? 7.882 0.722 -16.652 1.00 94.94 407 GLN A C 1
ATOM 3151 O O . GLN A 1 407 ? 8.449 1.746 -17.056 1.00 94.94 407 GLN A O 1
ATOM 3156 N N . VAL A 1 408 ? 8.338 0.011 -15.612 1.00 94.69 408 VAL A N 1
ATOM 3157 C CA . VAL A 1 408 ? 9.565 0.348 -14.871 1.00 94.69 408 VAL A CA 1
ATOM 3158 C C . VAL A 1 408 ? 10.775 0.247 -15.796 1.00 94.69 408 VAL A C 1
ATOM 3160 O O . VAL A 1 408 ? 11.556 1.193 -15.893 1.00 94.69 408 VAL A O 1
ATOM 3163 N N . VAL A 1 409 ? 10.904 -0.855 -16.545 1.00 95.19 409 VAL A N 1
ATOM 3164 C CA . VAL A 1 409 ? 12.023 -1.065 -17.481 1.00 95.19 409 VAL A CA 1
ATOM 3165 C C . VAL A 1 409 ? 12.059 0.014 -18.563 1.00 95.19 409 VAL A C 1
ATOM 3167 O O . VAL A 1 409 ? 13.123 0.557 -18.848 1.00 95.19 409 VAL A O 1
ATOM 3170 N N . VAL A 1 410 ? 10.910 0.356 -19.154 1.00 95.00 410 VAL A N 1
ATOM 3171 C CA . VAL A 1 410 ? 10.789 1.413 -20.172 1.00 95.00 410 VAL A CA 1
ATOM 3172 C C . VAL A 1 410 ? 11.268 2.755 -19.623 1.00 95.00 410 VAL A C 1
ATOM 3174 O O . VAL A 1 410 ? 11.983 3.470 -20.331 1.00 95.00 410 VAL A O 1
ATOM 3177 N N . THR A 1 411 ? 10.892 3.083 -18.385 1.00 93.75 411 THR A N 1
ATOM 3178 C CA . THR A 1 411 ? 11.255 4.350 -17.736 1.00 93.75 411 THR A CA 1
ATOM 3179 C C . THR A 1 411 ? 12.735 4.403 -17.371 1.00 93.75 411 THR A C 1
ATOM 3181 O O . THR A 1 411 ? 13.417 5.367 -17.706 1.00 93.75 411 THR A O 1
ATOM 3184 N N . LEU A 1 412 ? 13.273 3.347 -16.762 1.00 92.50 412 LEU A N 1
ATOM 3185 C CA . LEU A 1 412 ? 14.689 3.303 -16.400 1.00 92.50 412 LEU A CA 1
ATOM 3186 C C . LEU A 1 412 ? 15.597 3.294 -17.640 1.00 92.50 412 LEU A C 1
ATOM 3188 O O . LEU A 1 412 ? 16.625 3.968 -17.657 1.00 92.50 412 LEU A O 1
ATOM 3192 N N . ALA A 1 413 ? 15.193 2.606 -18.713 1.00 92.00 413 ALA A N 1
ATOM 3193 C CA . ALA A 1 413 ? 15.984 2.497 -19.938 1.00 92.00 413 ALA A CA 1
ATOM 3194 C C . ALA A 1 413 ? 16.204 3.832 -20.669 1.00 92.00 413 ALA A C 1
ATOM 3196 O O . ALA A 1 413 ? 17.150 3.930 -21.446 1.00 92.00 413 ALA A O 1
ATOM 3197 N N . ILE A 1 414 ? 15.346 4.840 -20.466 1.00 88.31 414 ILE A N 1
ATOM 3198 C CA . ILE A 1 414 ? 15.519 6.172 -21.072 1.00 88.31 414 ILE A CA 1
ATOM 3199 C C . ILE A 1 414 ? 16.269 7.154 -20.160 1.00 88.31 414 ILE A C 1
ATOM 3201 O O . ILE A 1 414 ? 16.676 8.212 -20.630 1.00 88.31 414 ILE A O 1
ATOM 3205 N N . GLY A 1 415 ? 16.460 6.819 -18.877 1.00 84.06 415 GLY A N 1
ATOM 3206 C CA . GLY A 1 415 ? 17.006 7.741 -17.878 1.00 84.06 415 GLY A CA 1
ATOM 3207 C C . GLY A 1 415 ? 18.439 8.188 -18.176 1.00 84.06 415 GLY A C 1
ATOM 3208 O O . GLY A 1 415 ? 18.730 9.381 -18.189 1.00 84.06 415 GLY A O 1
ATOM 3209 N N . SER A 1 416 ? 19.345 7.247 -18.444 1.00 88.38 416 SER A N 1
ATOM 3210 C CA . SER A 1 416 ? 20.716 7.557 -18.863 1.00 88.38 416 SER A CA 1
ATOM 3211 C C . SER A 1 416 ? 21.362 6.394 -19.611 1.00 88.38 416 SER A C 1
ATOM 3213 O O . SER A 1 416 ? 20.984 5.234 -19.429 1.00 88.38 416 SER A O 1
ATOM 3215 N N . ASP A 1 417 ? 22.405 6.687 -20.391 1.00 88.38 417 ASP A N 1
ATOM 3216 C CA . ASP A 1 417 ? 23.185 5.654 -21.082 1.00 88.38 417 ASP A CA 1
ATOM 3217 C C . ASP A 1 417 ? 23.836 4.672 -20.099 1.00 88.38 417 ASP A C 1
ATOM 3219 O O . ASP A 1 417 ? 23.870 3.471 -20.356 1.00 88.38 417 ASP A O 1
ATOM 3223 N N . THR A 1 418 ? 24.293 5.154 -18.939 1.00 89.12 418 THR A N 1
ATOM 3224 C CA . THR A 1 418 ? 24.891 4.310 -17.894 1.00 89.12 418 THR A CA 1
ATOM 3225 C C . THR A 1 418 ? 23.880 3.349 -17.274 1.00 89.12 418 THR A C 1
ATOM 3227 O O . THR A 1 418 ? 24.218 2.194 -17.009 1.00 89.12 418 THR A O 1
ATOM 3230 N N . VAL A 1 419 ? 22.643 3.806 -17.053 1.00 89.75 419 VAL A N 1
ATOM 3231 C CA . VAL A 1 419 ? 21.549 2.971 -16.548 1.00 89.75 419 VAL A CA 1
ATOM 3232 C C . VAL A 1 419 ? 21.183 1.935 -17.604 1.00 89.75 419 VAL A C 1
ATOM 3234 O O . VAL A 1 419 ? 21.229 0.738 -17.327 1.00 89.75 419 VAL A O 1
ATOM 3237 N N . ALA A 1 420 ? 20.928 2.372 -18.840 1.00 91.81 420 ALA A N 1
ATOM 3238 C CA . ALA A 1 420 ? 20.583 1.492 -19.950 1.00 91.81 420 ALA A CA 1
ATOM 3239 C C . ALA A 1 420 ? 21.647 0.408 -20.187 1.00 91.81 420 ALA A C 1
ATOM 3241 O O . ALA A 1 420 ? 21.305 -0.763 -20.372 1.00 91.81 420 ALA A O 1
ATOM 3242 N N . GLN A 1 421 ? 22.932 0.772 -20.151 1.00 92.06 421 GLN A N 1
ATOM 3243 C CA . GLN A 1 421 ? 24.044 -0.163 -20.320 1.00 92.06 421 GLN A CA 1
ATOM 3244 C C . GLN A 1 421 ? 24.059 -1.242 -19.230 1.00 92.06 421 GLN A C 1
ATOM 3246 O O . GLN A 1 421 ? 24.245 -2.419 -19.531 1.00 92.06 421 GLN A O 1
ATOM 3251 N N . LYS A 1 422 ? 23.844 -0.862 -17.965 1.00 89.75 422 LYS A N 1
ATOM 3252 C CA . LYS A 1 422 ? 23.806 -1.808 -16.838 1.00 89.75 422 LYS A CA 1
ATOM 3253 C C . LYS A 1 422 ? 22.569 -2.707 -16.853 1.00 89.75 422 LYS A C 1
ATOM 3255 O O . LYS A 1 422 ? 22.649 -3.847 -16.410 1.00 89.75 422 LYS A O 1
ATOM 3260 N N . MET A 1 423 ? 21.441 -2.209 -17.357 1.00 92.50 423 MET A N 1
ATOM 3261 C CA . MET A 1 423 ? 20.187 -2.965 -17.429 1.00 92.50 423 MET A CA 1
ATOM 3262 C C . MET A 1 423 ? 20.189 -4.065 -18.497 1.00 92.50 423 MET A C 1
ATOM 3264 O O . MET A 1 423 ? 19.475 -5.056 -18.347 1.00 92.50 423 MET A O 1
ATOM 3268 N N . LEU A 1 424 ? 20.934 -3.903 -19.599 1.00 92.81 424 LEU A N 1
ATOM 3269 C CA . LEU A 1 424 ? 20.911 -4.864 -20.704 1.00 92.81 424 LEU A CA 1
ATOM 3270 C C . LEU A 1 424 ? 21.786 -6.093 -20.403 1.00 92.81 424 LEU A C 1
ATOM 3272 O O . LEU A 1 424 ? 22.908 -6.229 -20.892 1.00 92.81 424 LEU A O 1
ATOM 3276 N N . THR A 1 425 ? 21.239 -7.038 -19.643 1.00 92.06 425 THR A N 1
ATOM 3277 C CA . THR A 1 425 ? 21.830 -8.369 -19.447 1.00 92.06 425 THR A CA 1
ATOM 3278 C C . THR A 1 425 ? 21.390 -9.338 -20.554 1.00 92.06 425 THR A C 1
ATOM 3280 O O . THR A 1 425 ? 20.410 -9.114 -21.276 1.00 92.06 425 THR A O 1
ATOM 3283 N N . LYS A 1 426 ? 22.111 -10.459 -20.710 1.00 89.94 426 LYS A N 1
ATOM 3284 C CA . LYS A 1 426 ? 21.719 -11.522 -21.659 1.00 89.94 426 LYS A CA 1
ATOM 3285 C C . LYS A 1 426 ? 20.346 -12.107 -21.317 1.00 89.94 426 LYS A C 1
ATOM 3287 O O . LYS A 1 426 ? 19.601 -12.466 -22.231 1.00 89.94 426 LYS A O 1
ATOM 3292 N N . ASP A 1 427 ? 20.021 -12.193 -20.030 1.00 90.75 427 ASP A N 1
ATOM 3293 C CA . ASP A 1 427 ? 18.763 -12.750 -19.544 1.00 90.75 427 ASP A CA 1
ATOM 3294 C C . ASP A 1 427 ? 17.598 -11.780 -19.751 1.00 90.75 427 ASP A C 1
ATOM 3296 O O . ASP A 1 427 ? 16.587 -12.193 -20.320 1.00 90.75 427 ASP A O 1
ATOM 3300 N N . VAL A 1 428 ? 17.770 -10.485 -19.455 1.00 92.62 428 VAL A N 1
ATOM 3301 C CA . VAL A 1 428 ? 16.782 -9.441 -19.793 1.00 92.62 428 VAL A CA 1
ATOM 3302 C C . VAL A 1 428 ? 16.496 -9.431 -21.291 1.00 92.62 428 VAL A C 1
ATOM 3304 O O . VAL A 1 428 ? 15.336 -9.449 -21.699 1.00 92.62 428 VAL A O 1
ATOM 3307 N N . LEU A 1 429 ? 17.533 -9.473 -22.136 1.00 92.62 429 LEU A N 1
ATOM 3308 C CA . LEU A 1 429 ? 17.349 -9.519 -23.587 1.00 92.62 429 LEU A CA 1
ATOM 3309 C C . LEU A 1 429 ? 16.579 -10.772 -24.030 1.00 92.62 429 LEU A C 1
ATOM 3311 O O . LEU A 1 429 ? 15.744 -10.693 -24.935 1.00 92.62 429 LEU A O 1
ATOM 3315 N N . ARG A 1 430 ? 16.846 -11.933 -23.419 1.00 92.81 430 ARG A N 1
ATOM 3316 C CA . ARG A 1 430 ? 16.112 -13.171 -23.712 1.00 92.81 430 ARG A CA 1
ATOM 3317 C C . ARG A 1 430 ? 14.638 -13.031 -23.325 1.00 92.81 430 ARG A C 1
ATOM 3319 O O . ARG A 1 430 ? 13.785 -13.326 -24.161 1.00 92.81 430 ARG A O 1
ATOM 3326 N N . SER A 1 431 ? 14.346 -12.535 -22.123 1.00 94.25 431 SER A N 1
ATOM 3327 C CA . SER A 1 431 ? 12.977 -12.310 -21.648 1.00 94.25 431 SER A CA 1
ATOM 3328 C C . SER A 1 431 ? 12.230 -11.314 -22.536 1.00 94.25 431 SER A C 1
ATOM 3330 O O . SER A 1 431 ? 11.153 -11.628 -23.034 1.00 94.25 431 SER A O 1
ATOM 3332 N N . LEU A 1 432 ? 12.829 -10.161 -22.856 1.00 94.12 432 LEU A N 1
ATOM 3333 C CA . LEU A 1 432 ? 12.207 -9.151 -23.720 1.00 94.12 432 LEU A CA 1
ATOM 3334 C C . LEU A 1 432 ? 11.881 -9.689 -25.121 1.00 94.12 432 LEU A C 1
ATOM 3336 O O . LEU A 1 432 ? 10.823 -9.375 -25.664 1.00 94.12 432 LEU A O 1
ATOM 3340 N N . LYS A 1 433 ? 12.740 -10.534 -25.707 1.00 92.75 433 LYS A N 1
ATOM 3341 C CA . LYS A 1 433 ? 12.458 -11.185 -27.001 1.00 92.75 433 LYS A CA 1
ATOM 3342 C C . LYS A 1 433 ? 11.237 -12.101 -26.937 1.00 92.75 433 LYS A C 1
ATOM 3344 O O . LYS A 1 433 ? 10.427 -12.092 -27.863 1.00 92.75 433 LYS A O 1
ATOM 3349 N N . ILE A 1 434 ? 11.110 -12.879 -25.862 1.00 92.94 434 ILE A N 1
ATOM 3350 C CA . ILE A 1 434 ? 9.956 -13.760 -25.640 1.00 92.94 434 ILE A CA 1
ATOM 3351 C C . ILE A 1 434 ? 8.689 -12.909 -25.491 1.00 92.94 434 ILE A C 1
ATOM 3353 O O . ILE A 1 434 ? 7.697 -13.152 -26.179 1.00 92.94 434 ILE A O 1
ATOM 3357 N N . LEU A 1 435 ? 8.751 -11.853 -24.677 1.00 94.06 435 LEU A N 1
ATOM 3358 C CA . LEU A 1 435 ? 7.619 -10.967 -24.404 1.00 94.06 435 LEU A CA 1
ATOM 3359 C C . LEU A 1 435 ? 7.179 -10.139 -25.626 1.00 94.06 435 LEU A C 1
ATOM 3361 O O . LEU A 1 435 ? 5.990 -9.868 -25.791 1.00 94.06 435 LEU A O 1
ATOM 3365 N N . CYS A 1 436 ? 8.086 -9.827 -26.557 1.00 91.81 436 CYS A N 1
ATOM 3366 C CA . CYS A 1 436 ? 7.729 -9.231 -27.852 1.00 91.81 436 CYS A CA 1
ATOM 3367 C C . CYS A 1 436 ? 6.800 -10.129 -28.695 1.00 91.81 436 CYS A C 1
ATOM 3369 O O . CYS A 1 436 ? 6.116 -9.624 -29.579 1.00 91.81 436 CYS A O 1
ATOM 3371 N N . SER A 1 437 ? 6.756 -11.440 -28.428 1.00 90.31 437 SER A N 1
ATOM 3372 C CA . SER A 1 437 ? 5.853 -12.402 -29.087 1.00 90.31 437 SER A CA 1
ATOM 3373 C C . SER A 1 437 ? 4.677 -12.829 -28.195 1.00 90.31 437 SER A C 1
ATOM 3375 O O . SER A 1 437 ? 3.995 -13.805 -28.503 1.00 90.31 437 SER A O 1
ATOM 3377 N N . HIS A 1 438 ? 4.443 -12.140 -27.074 1.00 93.44 438 HIS A N 1
ATOM 3378 C CA . HIS A 1 438 ? 3.414 -12.502 -26.100 1.00 93.44 438 HIS A CA 1
ATOM 3379 C C . HIS A 1 438 ? 1.990 -12.351 -26.663 1.00 93.44 438 HIS A C 1
ATOM 3381 O O . HIS A 1 438 ? 1.770 -11.598 -27.604 1.00 93.44 438 HIS A O 1
ATOM 3387 N N . ARG A 1 439 ? 0.994 -13.037 -26.083 1.00 90.25 439 ARG A N 1
ATOM 3388 C CA . ARG A 1 439 ? -0.404 -12.974 -26.562 1.00 90.25 439 ARG A CA 1
ATOM 3389 C C . ARG A 1 439 ? -1.074 -11.621 -26.303 1.00 90.25 439 ARG A C 1
ATOM 3391 O O . ARG A 1 439 ? -1.950 -11.220 -27.059 1.00 90.25 439 ARG A O 1
ATOM 3398 N N . ASN A 1 440 ? -0.681 -10.936 -25.229 1.00 93.12 440 ASN A N 1
ATOM 3399 C CA . ASN A 1 440 ? -1.237 -9.636 -24.857 1.00 93.12 440 ASN A CA 1
ATOM 3400 C C . ASN A 1 440 ? -0.539 -8.502 -25.645 1.00 93.12 440 ASN A C 1
ATOM 3402 O O . ASN A 1 440 ? 0.680 -8.354 -25.505 1.00 93.12 440 ASN A O 1
ATOM 3406 N N . PRO A 1 441 ? -1.277 -7.683 -26.420 1.00 92.88 441 PRO A N 1
ATOM 3407 C CA . PRO A 1 441 ? -0.699 -6.615 -27.238 1.00 92.88 441 PRO A CA 1
ATOM 3408 C C . PRO A 1 441 ? -0.021 -5.514 -26.412 1.00 92.88 441 PRO A C 1
ATOM 3410 O O . PRO A 1 441 ? 0.933 -4.896 -26.881 1.00 92.88 441 PRO A O 1
ATOM 3413 N N . GLU A 1 442 ? -0.459 -5.277 -25.174 1.00 94.56 442 GLU A N 1
ATOM 3414 C CA . GLU A 1 442 ? 0.134 -4.254 -24.310 1.00 94.56 442 GLU A CA 1
ATOM 3415 C C . GLU A 1 442 ? 1.515 -4.683 -23.795 1.00 94.56 442 GLU A C 1
ATOM 3417 O O . GLU A 1 442 ? 2.466 -3.901 -23.836 1.00 94.56 442 GLU A O 1
ATOM 3422 N N . VAL A 1 443 ? 1.662 -5.963 -23.436 1.00 95.19 443 VAL A N 1
ATOM 3423 C CA . VAL A 1 443 ? 2.961 -6.572 -23.098 1.00 95.19 443 VAL A CA 1
ATOM 3424 C C . VAL A 1 443 ? 3.911 -6.502 -24.296 1.00 95.19 443 VAL A C 1
ATOM 3426 O O . VAL A 1 443 ? 5.066 -6.102 -24.139 1.00 95.19 443 VAL A O 1
ATOM 3429 N N . GLN A 1 444 ? 3.431 -6.818 -25.507 1.00 94.62 444 GLN A N 1
ATOM 3430 C CA . GLN A 1 444 ? 4.233 -6.690 -26.732 1.00 94.62 444 GLN A CA 1
ATOM 3431 C C . GLN A 1 444 ? 4.697 -5.243 -26.942 1.00 94.62 444 GLN A C 1
ATOM 3433 O O . GLN A 1 444 ? 5.884 -4.990 -27.148 1.00 94.62 444 GLN A O 1
ATOM 3438 N N . ARG A 1 445 ? 3.768 -4.282 -26.854 1.00 95.31 445 ARG A N 1
ATOM 3439 C CA . ARG A 1 445 ? 4.035 -2.851 -27.035 1.00 95.31 445 ARG A CA 1
ATOM 3440 C C . ARG A 1 445 ? 5.097 -2.350 -26.057 1.00 95.31 445 ARG A C 1
ATOM 3442 O O . ARG A 1 445 ? 6.053 -1.710 -26.490 1.00 95.31 445 ARG A O 1
ATOM 3449 N N . LEU A 1 446 ? 4.947 -2.636 -24.764 1.00 95.94 446 LEU A N 1
ATOM 3450 C CA . LEU A 1 446 ? 5.894 -2.200 -23.735 1.00 95.94 446 LEU A CA 1
ATOM 3451 C C . LEU A 1 446 ? 7.253 -2.894 -23.867 1.00 95.94 446 LEU A C 1
ATOM 3453 O O . LEU A 1 446 ? 8.279 -2.234 -23.735 1.00 95.94 446 LEU A O 1
ATOM 3457 N N . SER A 1 447 ? 7.282 -4.178 -24.231 1.00 95.94 447 SER A N 1
ATOM 3458 C CA . SER A 1 447 ? 8.534 -4.901 -24.502 1.00 95.94 447 SER A CA 1
ATOM 3459 C C . SER A 1 447 ? 9.305 -4.282 -25.669 1.00 95.94 447 SER A C 1
ATOM 3461 O O . SER A 1 447 ? 10.512 -4.062 -25.579 1.00 95.94 447 SER A O 1
ATOM 3463 N N . LEU A 1 448 ? 8.607 -3.933 -26.753 1.00 95.12 448 LEU A N 1
ATOM 3464 C CA . LEU A 1 448 ? 9.203 -3.260 -27.909 1.00 95.12 448 LEU A CA 1
ATOM 3465 C C . LEU A 1 448 ? 9.731 -1.870 -27.553 1.00 95.12 448 LEU A C 1
ATOM 3467 O O . LEU A 1 448 ? 10.813 -1.495 -28.007 1.00 95.12 448 LEU A O 1
ATOM 3471 N N . LEU A 1 449 ? 8.990 -1.125 -26.729 1.00 95.44 449 LEU A N 1
ATOM 3472 C CA . LEU A 1 449 ? 9.425 0.170 -26.214 1.00 95.44 449 LEU A CA 1
ATOM 3473 C C . LEU A 1 449 ? 10.653 0.045 -25.314 1.00 95.44 449 LEU A C 1
ATOM 3475 O O . LEU A 1 449 ? 11.562 0.854 -25.455 1.00 95.44 449 LEU A O 1
ATOM 3479 N N . ALA A 1 450 ? 10.717 -0.971 -24.452 1.00 95.94 450 ALA A N 1
ATOM 3480 C CA . ALA A 1 450 ? 11.878 -1.237 -23.611 1.00 95.94 450 ALA A CA 1
ATOM 3481 C C . ALA A 1 450 ? 13.118 -1.526 -24.467 1.00 95.94 450 ALA A C 1
ATOM 3483 O O . ALA A 1 450 ? 14.152 -0.889 -24.282 1.00 95.94 450 ALA A O 1
ATOM 3484 N N . VAL A 1 451 ? 13.001 -2.408 -25.469 1.00 95.31 451 VAL A N 1
ATOM 3485 C CA . VAL A 1 451 ? 14.092 -2.701 -26.417 1.00 95.31 451 VAL A CA 1
ATOM 3486 C C . VAL A 1 451 ? 14.521 -1.444 -27.178 1.00 95.31 451 VAL A C 1
ATOM 3488 O O . VAL A 1 451 ? 15.716 -1.191 -27.319 1.00 95.31 451 VAL A O 1
ATOM 3491 N N . GLY A 1 452 ? 13.564 -0.643 -27.652 1.00 92.50 452 GLY A N 1
ATOM 3492 C CA . GLY A 1 452 ? 13.843 0.617 -28.339 1.00 92.50 452 GLY A CA 1
ATOM 3493 C C . GLY A 1 452 ? 14.548 1.633 -27.440 1.00 92.50 452 GLY A C 1
ATOM 3494 O O . GLY A 1 452 ? 15.515 2.252 -27.872 1.00 92.50 452 GLY A O 1
ATOM 3495 N N . ASN A 1 453 ? 14.111 1.771 -26.187 1.00 94.50 453 ASN A N 1
ATOM 3496 C CA . ASN A 1 453 ? 14.722 2.685 -25.227 1.00 94.50 453 ASN A CA 1
ATOM 3497 C C . ASN A 1 453 ? 16.151 2.248 -24.870 1.00 94.50 453 ASN A C 1
ATOM 3499 O O . ASN A 1 453 ? 17.072 3.056 -24.946 1.00 94.50 453 ASN A O 1
ATOM 3503 N N . LEU A 1 454 ? 16.364 0.954 -24.609 1.00 93.75 454 LEU A N 1
ATOM 3504 C CA . LEU A 1 454 ? 17.696 0.393 -24.357 1.00 93.75 454 LEU A CA 1
ATOM 3505 C C . LEU A 1 454 ? 18.650 0.586 -25.544 1.00 93.75 454 LEU A C 1
ATOM 3507 O O . LEU A 1 454 ? 19.856 0.693 -25.335 1.00 93.75 454 LEU A O 1
ATOM 3511 N N . ALA A 1 455 ? 18.130 0.647 -26.775 1.00 92.19 455 ALA A N 1
ATOM 3512 C CA . ALA A 1 455 ? 18.908 0.862 -27.992 1.00 92.19 455 ALA A CA 1
ATOM 3513 C C . ALA A 1 455 ? 19.340 2.323 -28.226 1.00 92.19 455 ALA A C 1
ATOM 3515 O O . ALA A 1 455 ? 20.105 2.571 -29.164 1.00 92.19 455 ALA A O 1
ATOM 3516 N N . PHE A 1 456 ? 18.886 3.298 -27.426 1.00 88.50 456 PHE A N 1
ATOM 3517 C CA . PHE A 1 456 ? 19.439 4.656 -27.512 1.00 88.50 456 PHE A CA 1
ATOM 3518 C C . PHE A 1 456 ? 20.919 4.671 -27.128 1.00 88.50 456 PHE A C 1
ATOM 3520 O O . PHE A 1 456 ? 21.706 5.255 -27.874 1.00 88.50 456 PHE A O 1
ATOM 3527 N N . CYS A 1 457 ? 21.290 3.926 -26.083 1.00 90.69 457 CYS A N 1
ATOM 3528 C CA . CYS A 1 457 ? 22.677 3.693 -25.689 1.00 90.69 457 CYS A CA 1
ATOM 3529 C C . CYS A 1 457 ? 23.457 2.975 -26.808 1.00 90.69 457 CYS A C 1
ATOM 3531 O O . CYS A 1 457 ? 23.012 1.958 -27.356 1.00 90.69 457 CYS A O 1
ATOM 3533 N N . LEU A 1 458 ? 24.635 3.504 -27.153 1.00 86.44 458 LEU A N 1
ATOM 3534 C CA . LEU A 1 458 ? 25.443 3.041 -28.284 1.00 86.44 458 LEU A CA 1
ATOM 3535 C C . LEU A 1 458 ? 25.934 1.595 -28.106 1.00 86.44 458 LEU A C 1
ATOM 3537 O O . LEU A 1 458 ? 25.829 0.787 -29.033 1.00 86.44 458 LEU A O 1
ATOM 3541 N N . GLU A 1 459 ? 26.447 1.256 -26.925 1.00 89.06 459 GLU A N 1
ATOM 3542 C CA . GLU A 1 459 ? 26.945 -0.079 -26.582 1.00 89.06 459 GLU A CA 1
ATOM 3543 C C . GLU A 1 459 ? 25.833 -1.125 -26.709 1.00 89.06 459 GLU A C 1
ATOM 3545 O O . GLU A 1 459 ? 25.996 -2.141 -27.391 1.00 89.06 459 GLU A O 1
ATOM 3550 N N . ASN A 1 460 ? 24.667 -0.831 -26.134 1.00 92.38 460 ASN A N 1
ATOM 3551 C CA . ASN A 1 460 ? 23.486 -1.680 -26.231 1.00 92.38 460 ASN A CA 1
ATOM 3552 C C . ASN A 1 460 ? 23.022 -1.843 -27.677 1.00 92.38 460 ASN A C 1
ATOM 3554 O O . ASN A 1 460 ? 22.722 -2.955 -28.114 1.00 92.38 460 ASN A O 1
ATOM 3558 N N . ARG A 1 461 ? 23.004 -0.753 -28.453 1.00 89.50 461 ARG A N 1
ATOM 3559 C CA . ARG A 1 461 ? 22.620 -0.791 -29.867 1.00 89.50 461 ARG A CA 1
ATOM 3560 C C . ARG A 1 461 ? 23.497 -1.748 -30.662 1.00 89.50 461 ARG A C 1
ATOM 3562 O O . ARG A 1 461 ? 22.964 -2.528 -31.445 1.00 89.50 461 ARG A O 1
ATOM 3569 N N . ARG A 1 462 ? 24.817 -1.750 -30.444 1.00 87.50 462 ARG A N 1
ATOM 3570 C CA . ARG A 1 462 ? 25.742 -2.687 -31.114 1.00 87.50 462 ARG A CA 1
ATOM 3571 C C . ARG A 1 462 ? 25.375 -4.148 -30.826 1.00 87.50 462 ARG A C 1
ATOM 3573 O O . ARG A 1 462 ? 25.379 -4.976 -31.736 1.00 87.50 462 ARG A O 1
ATOM 3580 N N . ILE A 1 463 ? 24.987 -4.463 -29.591 1.00 88.88 463 ILE A N 1
ATOM 3581 C CA . ILE A 1 463 ? 24.540 -5.810 -29.198 1.00 88.88 463 ILE A CA 1
ATOM 3582 C C . ILE A 1 463 ? 23.187 -6.151 -29.847 1.00 88.88 463 ILE A C 1
ATOM 3584 O O . ILE A 1 463 ? 22.998 -7.243 -30.380 1.00 88.88 463 ILE A O 1
ATOM 3588 N N . LEU A 1 464 ? 22.237 -5.218 -29.856 1.00 89.62 464 LEU A N 1
ATOM 3589 C CA . LEU A 1 464 ? 20.898 -5.451 -30.408 1.00 89.62 464 LEU A CA 1
ATOM 3590 C C . LEU A 1 464 ? 20.910 -5.587 -31.940 1.00 89.62 464 LEU A C 1
ATOM 3592 O O . LEU A 1 464 ? 20.221 -6.450 -32.483 1.00 89.62 464 LEU A O 1
ATOM 3596 N N . VAL A 1 465 ? 21.736 -4.801 -32.638 1.00 85.88 465 VAL A N 1
ATOM 3597 C CA . VAL A 1 465 ? 21.904 -4.860 -34.101 1.00 85.88 465 VAL A CA 1
ATOM 3598 C C . VAL A 1 465 ? 22.602 -6.149 -34.547 1.00 85.88 465 VAL A C 1
ATOM 3600 O O . VAL A 1 465 ? 22.375 -6.612 -35.659 1.00 85.88 465 VAL A O 1
ATOM 3603 N N . THR A 1 466 ? 23.418 -6.795 -33.718 1.00 86.94 466 THR A N 1
ATOM 3604 C CA . THR A 1 466 ? 24.020 -8.091 -34.099 1.00 86.94 466 THR A CA 1
ATOM 3605 C C . THR A 1 466 ? 23.044 -9.264 -33.954 1.00 86.94 466 THR A C 1
ATOM 3607 O O . THR A 1 466 ? 23.247 -10.329 -34.533 1.00 86.94 466 THR A O 1
ATOM 3610 N N . SER A 1 467 ? 21.929 -9.076 -33.245 1.00 87.38 467 SER A N 1
ATOM 3611 C CA . SER A 1 467 ? 20.941 -10.122 -32.992 1.00 87.38 467 SER A CA 1
ATOM 3612 C C . SER A 1 467 ? 19.962 -10.318 -34.165 1.00 87.38 467 SER A C 1
ATOM 3614 O O . SER A 1 467 ? 18.887 -9.715 -34.192 1.00 87.38 467 SER A O 1
ATOM 3616 N N . ALA A 1 468 ? 20.269 -11.247 -35.077 1.00 84.75 468 ALA A N 1
ATOM 3617 C CA . ALA A 1 468 ? 19.414 -11.593 -36.225 1.00 84.75 468 ALA A CA 1
ATOM 3618 C C . ALA A 1 468 ? 17.967 -11.971 -35.836 1.00 84.75 468 ALA A C 1
ATOM 3620 O O . ALA A 1 468 ? 17.014 -11.440 -36.402 1.00 84.75 468 ALA A O 1
ATOM 3621 N N . SER A 1 469 ? 17.794 -12.785 -34.787 1.00 89.31 469 SER A N 1
ATOM 3622 C CA . SER A 1 469 ? 16.469 -13.208 -34.297 1.00 89.31 469 SER A CA 1
ATOM 3623 C C . SER A 1 469 ? 15.571 -12.049 -33.855 1.00 89.31 469 SER A C 1
ATOM 3625 O O . SER A 1 469 ? 14.353 -12.106 -34.015 1.00 89.31 469 SER A O 1
ATOM 3627 N N . LEU A 1 470 ? 16.163 -10.977 -33.318 1.00 88.62 470 LEU A N 1
ATOM 3628 C CA . LEU A 1 470 ? 15.422 -9.775 -32.931 1.00 88.62 470 LEU A CA 1
ATOM 3629 C C . LEU A 1 470 ? 14.941 -9.020 -34.171 1.00 88.62 470 LEU A C 1
ATOM 3631 O O . LEU A 1 470 ? 13.790 -8.602 -34.216 1.00 88.62 470 LEU A O 1
ATOM 3635 N N . LYS A 1 471 ? 15.796 -8.881 -35.191 1.00 86.50 471 LYS A N 1
ATOM 3636 C CA . LYS A 1 471 ? 15.440 -8.201 -36.445 1.00 86.50 471 LYS A CA 1
ATOM 3637 C C . LYS A 1 471 ? 14.291 -8.897 -37.162 1.00 86.50 471 LYS A C 1
ATOM 3639 O O . LYS A 1 471 ? 13.327 -8.242 -37.545 1.00 86.50 471 LYS A O 1
ATOM 3644 N N . GLU A 1 472 ? 14.366 -10.219 -37.301 1.00 87.38 472 GLU A N 1
ATOM 3645 C CA . GLU A 1 472 ? 13.299 -11.016 -37.917 1.00 87.38 472 GLU A CA 1
ATOM 3646 C C . GLU A 1 472 ? 11.982 -10.901 -37.144 1.00 87.38 472 GLU A C 1
ATOM 3648 O O . GLU A 1 472 ? 10.909 -10.775 -37.738 1.00 87.38 472 GLU A O 1
ATOM 3653 N N . LEU A 1 473 ? 12.049 -10.899 -35.809 1.00 89.69 473 LEU A N 1
ATOM 3654 C CA . LEU A 1 473 ? 10.877 -10.691 -34.968 1.00 89.69 473 LEU A CA 1
ATOM 3655 C C . LEU A 1 473 ? 10.260 -9.303 -35.182 1.00 89.69 473 LEU A C 1
ATOM 3657 O O . LEU A 1 473 ? 9.061 -9.212 -35.435 1.00 89.69 473 LEU A O 1
ATOM 3661 N N . LEU A 1 474 ? 11.070 -8.242 -35.145 1.00 89.19 474 LEU A N 1
ATOM 3662 C CA . LEU A 1 474 ? 10.610 -6.870 -35.368 1.00 89.19 474 LEU A CA 1
ATOM 3663 C C . LEU A 1 474 ? 9.962 -6.708 -36.747 1.00 89.19 474 LEU A C 1
ATOM 3665 O O . LEU A 1 474 ? 8.887 -6.124 -36.849 1.00 89.19 474 LEU A O 1
ATOM 3669 N N . MET A 1 475 ? 10.555 -7.291 -37.791 1.00 86.25 475 MET A N 1
ATOM 3670 C CA . MET A 1 475 ? 9.982 -7.286 -39.140 1.00 86.25 475 MET A CA 1
ATOM 3671 C C . MET A 1 475 ? 8.602 -7.941 -39.191 1.00 86.25 475 MET A C 1
ATOM 3673 O O . MET A 1 475 ? 7.686 -7.390 -39.795 1.00 86.25 475 MET A O 1
ATOM 3677 N N . ARG A 1 476 ? 8.401 -9.076 -38.514 1.00 87.88 476 ARG A N 1
ATOM 3678 C CA . ARG A 1 476 ? 7.068 -9.698 -38.437 1.00 87.88 476 ARG A CA 1
ATOM 3679 C C . ARG A 1 476 ? 6.065 -8.805 -37.699 1.00 87.88 476 ARG A C 1
ATOM 3681 O O . ARG A 1 476 ? 4.942 -8.638 -38.167 1.00 87.88 476 ARG A O 1
ATOM 3688 N N . LEU A 1 477 ? 6.483 -8.182 -36.596 1.00 89.00 477 LEU A N 1
ATOM 3689 C CA . LEU A 1 477 ? 5.634 -7.311 -35.770 1.00 89.00 477 LEU A CA 1
ATOM 3690 C C . LEU A 1 477 ? 5.281 -5.972 -36.439 1.00 89.00 477 LEU A C 1
ATOM 3692 O O . LEU A 1 477 ? 4.285 -5.352 -36.094 1.00 89.00 477 LEU A O 1
ATOM 3696 N N . THR A 1 478 ? 6.031 -5.520 -37.443 1.00 85.62 478 THR A N 1
ATOM 3697 C CA . THR A 1 478 ? 5.625 -4.341 -38.236 1.00 85.62 478 THR A CA 1
ATOM 3698 C C . THR A 1 478 ? 4.466 -4.592 -39.202 1.00 85.62 478 THR A C 1
ATOM 3700 O O . THR A 1 478 ? 3.919 -3.642 -39.755 1.00 85.62 478 THR A O 1
ATOM 3703 N N . VAL A 1 479 ? 4.078 -5.850 -39.426 1.00 85.88 479 VAL A N 1
ATOM 3704 C CA . VAL A 1 479 ? 2.983 -6.217 -40.343 1.00 85.88 479 VAL A CA 1
ATOM 3705 C C . VAL A 1 479 ? 1.749 -6.706 -39.574 1.00 85.88 479 VAL A C 1
ATOM 3707 O O . VAL A 1 479 ? 0.704 -6.959 -40.169 1.00 85.88 479 VAL A O 1
ATOM 3710 N N . THR A 1 480 ? 1.826 -6.815 -38.244 1.00 85.19 480 THR A N 1
ATOM 3711 C CA . THR A 1 480 ? 0.677 -7.223 -37.427 1.00 85.19 480 THR A CA 1
ATOM 3712 C C . THR A 1 480 ? -0.467 -6.206 -37.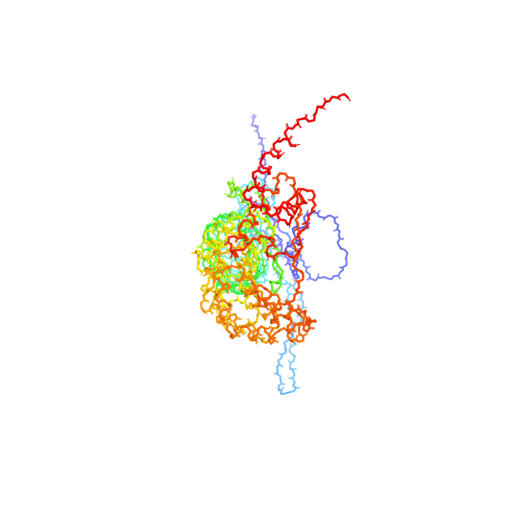505 1.00 85.19 480 THR A C 1
ATOM 3714 O O . THR A 1 480 ? -0.203 -5.002 -37.603 1.00 85.19 480 THR A O 1
ATOM 3717 N N . PRO A 1 481 ? -1.730 -6.669 -37.410 1.00 82.19 481 PRO A N 1
ATOM 3718 C CA . PRO A 1 481 ? -2.909 -5.811 -37.532 1.00 82.19 481 PRO A CA 1
ATOM 3719 C C . PRO A 1 481 ? -3.071 -4.825 -36.365 1.00 82.19 481 PRO A C 1
ATOM 3721 O O . PRO A 1 481 ? -3.747 -3.814 -36.522 1.00 82.19 481 PRO A O 1
ATOM 3724 N N . GLU A 1 482 ? -2.441 -5.084 -35.215 1.00 89.81 482 GLU A N 1
ATOM 3725 C CA . GLU A 1 482 ? -2.507 -4.209 -34.044 1.00 89.81 482 GLU A CA 1
ATOM 3726 C C . GLU A 1 482 ? -1.648 -2.941 -34.248 1.00 89.81 482 GLU A C 1
ATOM 3728 O O . GLU A 1 482 ? -0.410 -3.022 -34.269 1.00 89.81 482 GLU A O 1
ATOM 3733 N N . PRO A 1 483 ? -2.254 -1.743 -34.366 1.00 87.50 483 PRO A N 1
ATOM 3734 C CA . PRO A 1 483 ? -1.539 -0.530 -34.766 1.00 87.50 483 PRO A CA 1
ATOM 3735 C C . PRO A 1 483 ? -0.524 -0.064 -33.716 1.00 87.50 483 PRO A C 1
ATOM 3737 O O . PRO A 1 483 ? 0.520 0.497 -34.060 1.00 87.50 483 PRO A O 1
ATOM 3740 N N . ARG A 1 484 ? -0.800 -0.304 -32.427 1.00 91.00 484 ARG A N 1
ATOM 3741 C CA . ARG A 1 484 ? 0.088 0.096 -31.325 1.00 91.00 484 ARG A CA 1
ATOM 3742 C C . ARG A 1 484 ? 1.397 -0.692 -31.337 1.00 91.00 484 ARG A C 1
ATOM 3744 O O . ARG A 1 484 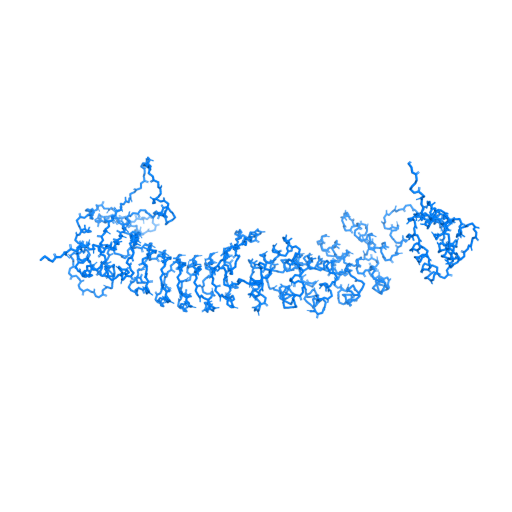? 2.464 -0.101 -31.167 1.00 91.00 484 ARG A O 1
ATOM 3751 N N . VAL A 1 485 ? 1.311 -1.999 -31.575 1.00 91.19 485 VAL A N 1
ATOM 3752 C CA . VAL A 1 485 ? 2.463 -2.910 -31.662 1.00 91.19 485 VAL A CA 1
ATOM 3753 C C . VAL A 1 485 ? 3.262 -2.626 -32.929 1.00 91.19 485 VAL A C 1
ATOM 3755 O O . VAL A 1 485 ? 4.478 -2.461 -32.858 1.00 91.19 485 VAL A O 1
ATOM 3758 N N . ASN A 1 486 ? 2.572 -2.445 -34.059 1.00 89.44 486 ASN A N 1
ATOM 3759 C CA . ASN A 1 486 ? 3.182 -2.080 -35.335 1.00 89.44 486 ASN A CA 1
ATOM 3760 C C . ASN A 1 486 ? 4.042 -0.810 -35.211 1.00 89.44 486 ASN A C 1
ATOM 3762 O O . ASN A 1 486 ? 5.235 -0.818 -35.521 1.00 89.44 486 ASN A O 1
ATOM 3766 N N . LYS A 1 487 ? 3.463 0.268 -34.664 1.00 88.69 487 LYS A N 1
ATOM 3767 C CA . LYS A 1 487 ? 4.164 1.543 -34.471 1.00 88.69 487 LYS A CA 1
ATOM 3768 C C . LYS A 1 487 ? 5.361 1.410 -33.527 1.00 88.69 487 LYS A C 1
ATOM 3770 O O . LYS A 1 487 ? 6.396 2.029 -33.774 1.00 88.69 487 LYS A O 1
ATOM 3775 N N . ALA A 1 488 ? 5.242 0.613 -32.464 1.00 91.38 488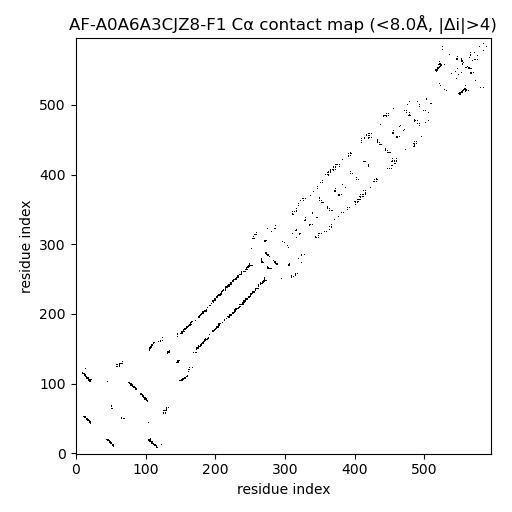 ALA A N 1
ATOM 3776 C CA . ALA A 1 488 ? 6.348 0.352 -31.546 1.00 91.38 488 ALA A CA 1
ATOM 3777 C C . ALA A 1 488 ? 7.483 -0.431 -32.231 1.00 91.38 488 ALA A C 1
ATOM 3779 O O . ALA A 1 488 ? 8.637 -0.023 -32.135 1.00 91.38 488 ALA A O 1
ATOM 3780 N N . ALA A 1 489 ? 7.169 -1.482 -32.993 1.00 90.75 489 ALA A N 1
ATOM 3781 C CA . ALA A 1 489 ? 8.157 -2.265 -33.737 1.00 90.75 489 ALA A CA 1
ATOM 3782 C C . ALA A 1 489 ? 8.871 -1.422 -34.807 1.00 90.75 489 ALA A C 1
ATOM 3784 O O . ALA A 1 489 ? 10.098 -1.465 -34.920 1.00 90.75 489 ALA A O 1
ATOM 3785 N N . ALA A 1 490 ? 8.116 -0.597 -35.538 1.00 87.62 490 ALA A N 1
ATOM 3786 C CA . ALA A 1 490 ? 8.650 0.340 -36.520 1.00 87.62 490 ALA A CA 1
ATOM 3787 C C . ALA A 1 490 ? 9.592 1.369 -35.869 1.00 87.62 490 ALA A C 1
ATOM 3789 O O . ALA A 1 490 ? 10.690 1.615 -36.372 1.00 87.62 490 ALA A O 1
ATOM 3790 N N . ARG A 1 491 ? 9.205 1.923 -34.710 1.00 89.44 491 ARG A N 1
ATOM 3791 C CA . ARG A 1 491 ? 10.063 2.815 -33.916 1.00 89.44 491 ARG A CA 1
ATOM 3792 C C . ARG A 1 491 ? 11.363 2.117 -33.508 1.00 89.44 491 ARG A C 1
ATOM 3794 O O . ARG A 1 491 ? 12.428 2.706 -33.657 1.00 89.44 491 ARG A O 1
ATOM 3801 N N . THR A 1 492 ? 11.297 0.879 -33.028 1.00 90.31 492 THR A N 1
ATOM 3802 C CA . THR A 1 492 ? 12.486 0.129 -32.600 1.00 90.31 492 THR A CA 1
ATOM 3803 C C . THR A 1 492 ? 13.431 -0.155 -33.770 1.00 90.31 492 THR A C 1
ATOM 3805 O O . THR A 1 492 ? 14.632 0.069 -33.639 1.00 90.31 492 THR A O 1
ATOM 3808 N N . LEU A 1 493 ? 12.917 -0.547 -34.943 1.00 87.19 493 LEU A N 1
ATOM 3809 C CA . LEU A 1 493 ? 13.735 -0.697 -36.158 1.00 87.19 493 LEU A CA 1
ATOM 3810 C C . LEU A 1 493 ? 14.406 0.617 -36.578 1.00 87.19 493 LEU A C 1
ATOM 3812 O O . LEU A 1 493 ? 15.572 0.607 -36.973 1.00 87.19 493 LEU A O 1
ATOM 3816 N N . ALA A 1 494 ? 13.695 1.744 -36.462 1.00 83.38 494 ALA A N 1
ATOM 3817 C CA . ALA A 1 494 ? 14.253 3.062 -36.751 1.00 83.38 494 ALA A CA 1
ATOM 3818 C C . ALA A 1 494 ? 15.431 3.398 -35.821 1.00 83.38 494 ALA A C 1
ATOM 3820 O O . ALA A 1 494 ? 16.477 3.833 -36.296 1.00 83.38 494 ALA A O 1
ATOM 3821 N N . ILE A 1 495 ? 15.289 3.147 -34.513 1.00 85.25 495 ILE A N 1
ATOM 3822 C CA . ILE A 1 495 ? 16.343 3.408 -33.514 1.00 85.25 495 ILE A CA 1
ATOM 3823 C C . ILE A 1 495 ? 17.571 2.518 -33.754 1.00 85.25 495 ILE A C 1
ATOM 3825 O O . ILE A 1 495 ? 18.706 2.978 -33.630 1.00 85.25 495 ILE A O 1
ATOM 3829 N N . LEU A 1 496 ? 17.360 1.263 -34.158 1.00 85.06 496 LEU A N 1
ATOM 3830 C CA . LEU A 1 496 ? 18.442 0.343 -34.522 1.00 85.06 496 LEU A CA 1
ATOM 3831 C C . LEU A 1 496 ? 19.162 0.737 -35.825 1.00 85.06 496 LEU A C 1
ATOM 3833 O O . LEU A 1 496 ? 20.192 0.151 -36.144 1.00 85.06 496 LEU A O 1
ATOM 3837 N N . GLY A 1 497 ? 18.658 1.730 -36.566 1.00 78.00 497 GLY A N 1
ATOM 3838 C CA . GLY A 1 497 ? 19.246 2.181 -37.828 1.00 78.00 497 GLY A CA 1
ATOM 3839 C C . GLY A 1 497 ? 18.926 1.276 -39.020 1.00 78.00 497 GLY A C 1
ATOM 3840 O O . GLY A 1 497 ? 19.474 1.474 -40.102 1.00 78.00 497 GLY A O 1
ATOM 3841 N N . GLU A 1 498 ? 18.002 0.324 -38.867 1.00 75.56 498 GLU A N 1
ATOM 3842 C CA . GLU A 1 498 ? 17.620 -0.660 -39.888 1.00 75.56 498 GLU A CA 1
ATOM 3843 C C . GLU A 1 498 ? 16.635 -0.056 -40.905 1.00 75.56 498 GLU A C 1
ATOM 3845 O O . GLU A 1 498 ? 15.515 -0.528 -41.112 1.00 75.56 498 GLU A O 1
ATOM 3850 N N . SER A 1 499 ? 17.056 1.039 -41.542 1.00 68.88 499 SER A N 1
ATOM 3851 C CA . SER A 1 499 ? 16.223 1.880 -42.412 1.00 68.88 499 SER A CA 1
ATOM 3852 C C . SER A 1 499 ? 15.692 1.142 -43.641 1.00 68.88 499 SER A C 1
ATOM 3854 O O . SER A 1 499 ? 14.585 1.428 -44.098 1.00 68.88 499 SER A O 1
ATOM 3856 N N . GLU A 1 500 ? 16.459 0.199 -44.193 1.00 67.62 500 GLU A N 1
ATOM 3857 C CA . GLU A 1 500 ? 16.013 -0.615 -45.329 1.00 67.62 500 GLU A CA 1
ATOM 3858 C C . GLU A 1 500 ? 14.890 -1.573 -44.930 1.00 67.62 500 GLU A C 1
ATOM 3860 O O . GLU A 1 500 ? 13.868 -1.663 -45.613 1.00 67.62 500 GLU A O 1
ATOM 3865 N N . TYR A 1 501 ? 15.062 -2.255 -43.799 1.00 67.56 501 TYR A N 1
ATOM 3866 C CA . TYR A 1 501 ? 14.085 -3.185 -43.248 1.00 67.56 501 TYR A CA 1
ATOM 3867 C C . TYR A 1 501 ? 12.809 -2.463 -42.827 1.00 67.56 501 TYR A C 1
ATOM 3869 O O . TYR A 1 501 ? 11.726 -2.865 -43.244 1.00 67.56 501 TYR A O 1
ATOM 3877 N N . LEU A 1 502 ? 12.932 -1.334 -42.124 1.00 67.69 502 LEU A N 1
ATOM 3878 C CA . LEU A 1 502 ? 11.804 -0.475 -41.772 1.00 67.69 502 LEU A CA 1
ATOM 3879 C C . LEU A 1 502 ? 10.994 -0.053 -43.005 1.00 67.69 502 LEU A C 1
ATOM 3881 O O . LEU A 1 502 ? 9.769 -0.125 -42.987 1.00 67.69 502 LEU A O 1
ATOM 3885 N N . ARG A 1 503 ? 11.656 0.350 -44.098 1.00 68.00 503 ARG A N 1
ATOM 3886 C CA . ARG A 1 503 ? 10.967 0.734 -45.344 1.00 68.00 503 ARG A CA 1
ATOM 3887 C C . ARG A 1 503 ? 10.234 -0.435 -45.997 1.00 68.00 503 ARG A C 1
ATOM 3889 O O . ARG A 1 503 ? 9.107 -0.246 -46.454 1.00 68.00 503 ARG A O 1
ATOM 3896 N N . ARG A 1 504 ? 10.850 -1.625 -46.027 1.00 67.88 504 ARG A N 1
ATOM 3897 C CA . ARG A 1 504 ? 10.206 -2.860 -46.517 1.00 67.88 504 ARG A CA 1
ATOM 3898 C C . ARG A 1 504 ? 8.975 -3.207 -45.676 1.00 67.88 504 ARG A C 1
ATOM 3900 O O . ARG A 1 504 ? 7.933 -3.538 -46.230 1.00 67.88 504 ARG A O 1
ATOM 3907 N N . ALA A 1 505 ? 9.095 -3.075 -44.360 1.00 64.31 505 ALA A N 1
ATOM 3908 C CA . ALA A 1 505 ? 8.047 -3.324 -43.380 1.00 64.31 505 ALA A CA 1
ATOM 3909 C C . ALA A 1 505 ? 6.822 -2.407 -43.547 1.00 64.31 505 ALA A C 1
ATOM 3911 O O . ALA A 1 505 ? 5.697 -2.888 -43.649 1.00 64.31 505 ALA A O 1
ATOM 3912 N N . ILE A 1 506 ? 7.028 -1.090 -43.647 1.00 67.38 506 ILE A N 1
ATOM 3913 C CA . ILE A 1 506 ? 5.936 -0.100 -43.738 1.00 67.38 506 ILE A CA 1
ATOM 3914 C C . ILE A 1 506 ? 5.340 0.042 -45.149 1.00 67.38 506 ILE A C 1
ATOM 3916 O O . ILE A 1 506 ? 4.570 0.969 -45.394 1.00 67.38 506 ILE A O 1
ATOM 3920 N N . ARG A 1 507 ? 5.713 -0.836 -46.098 1.00 65.38 507 ARG A N 1
ATOM 3921 C CA . ARG A 1 507 ? 5.349 -0.744 -47.530 1.00 65.38 507 ARG A CA 1
ATOM 3922 C C . ARG A 1 507 ? 5.613 0.649 -48.123 1.00 65.38 507 ARG A C 1
ATOM 3924 O O . ARG A 1 507 ? 4.881 1.117 -48.995 1.00 65.38 507 ARG A O 1
ATOM 3931 N N . GLY A 1 508 ? 6.652 1.330 -47.638 1.00 58.22 508 GLY A N 1
ATOM 3932 C CA . GLY A 1 508 ? 7.043 2.638 -48.152 1.00 58.22 508 GLY A CA 1
ATOM 3933 C C . GLY A 1 508 ? 7.505 2.523 -49.606 1.00 58.22 508 GLY A C 1
ATOM 3934 O O . GLY A 1 508 ? 8.082 1.506 -49.995 1.00 58.22 508 GLY A O 1
ATOM 3935 N N . ARG A 1 509 ? 7.272 3.563 -50.421 1.00 49.56 509 ARG A N 1
ATOM 3936 C CA . ARG A 1 509 ? 7.823 3.629 -51.787 1.00 49.56 509 ARG A CA 1
ATOM 3937 C C . ARG A 1 509 ? 9.332 3.356 -51.737 1.00 49.56 509 ARG A C 1
ATOM 3939 O O . ARG A 1 509 ? 10.033 3.939 -50.908 1.00 49.56 509 ARG A O 1
ATOM 3946 N N . GLN A 1 510 ? 9.832 2.488 -52.623 1.00 49.44 510 GLN A N 1
ATOM 3947 C CA . GLN A 1 510 ? 11.273 2.339 -52.830 1.00 49.44 510 GLN A CA 1
ATOM 3948 C C . GLN A 1 510 ? 11.831 3.709 -53.215 1.00 49.44 510 GLN A C 1
ATOM 3950 O O . GLN A 1 510 ? 11.496 4.247 -54.268 1.00 49.44 510 GLN A O 1
ATOM 3955 N N . ILE A 1 511 ? 12.635 4.300 -52.335 1.00 50.03 511 ILE A N 1
ATOM 3956 C CA . ILE A 1 511 ? 13.330 5.539 -52.664 1.00 50.03 511 ILE A CA 1
ATOM 3957 C C . ILE A 1 511 ? 14.519 5.133 -53.542 1.00 50.03 511 ILE A C 1
ATOM 3959 O O . ILE A 1 511 ? 15.262 4.233 -53.130 1.00 50.03 511 ILE A O 1
ATOM 3963 N N . PRO A 1 512 ? 14.701 5.724 -54.736 1.00 50.91 512 PRO A N 1
ATOM 3964 C CA . PRO A 1 512 ? 15.888 5.477 -55.546 1.00 50.91 512 PRO A CA 1
ATOM 3965 C C . PRO A 1 512 ? 17.157 5.705 -54.710 1.00 50.91 512 PRO A C 1
ATOM 3967 O O . PRO A 1 512 ? 17.152 6.499 -53.770 1.00 50.91 512 PRO A O 1
ATOM 3970 N N . LYS A 1 513 ? 18.239 4.984 -55.039 1.00 53.50 513 LYS A N 1
ATOM 3971 C CA . LYS A 1 513 ? 19.504 4.904 -54.271 1.00 53.50 513 LYS A CA 1
ATOM 3972 C C . LYS A 1 513 ? 20.124 6.253 -53.865 1.00 53.50 513 LYS A C 1
ATOM 3974 O O . LYS A 1 513 ? 20.998 6.266 -53.006 1.00 53.50 513 LYS A O 1
ATOM 3979 N N . GLN A 1 514 ? 19.689 7.363 -54.451 1.00 54.09 514 GLN A N 1
ATOM 3980 C CA . GLN A 1 514 ? 20.190 8.699 -54.172 1.00 54.09 514 GLN A CA 1
ATOM 3981 C C . GLN A 1 514 ? 19.065 9.549 -53.570 1.00 54.09 514 GLN A C 1
ATOM 3983 O O . GLN A 1 514 ? 18.267 10.164 -54.273 1.00 54.09 514 GLN A O 1
ATOM 3988 N N . VAL A 1 515 ? 18.963 9.518 -52.241 1.00 58.72 515 VAL A N 1
ATOM 3989 C CA . VAL A 1 515 ? 18.097 10.432 -51.487 1.00 58.72 515 VAL A CA 1
ATOM 3990 C C . VAL A 1 515 ? 18.882 11.715 -51.261 1.00 58.72 515 VAL A C 1
ATOM 3992 O O . VAL A 1 515 ? 20.024 11.636 -50.818 1.00 58.72 515 VAL A O 1
ATOM 3995 N N . LEU A 1 516 ? 18.279 12.872 -51.539 1.00 75.75 516 LEU A N 1
ATOM 3996 C CA . LEU A 1 516 ? 18.881 14.169 -51.234 1.00 75.75 516 LEU A CA 1
ATOM 3997 C C . LEU A 1 516 ? 19.039 14.300 -49.708 1.00 75.75 516 LEU A C 1
ATOM 3999 O O . LEU A 1 516 ? 18.047 14.352 -48.979 1.00 75.75 516 LEU A O 1
ATOM 4003 N N . ARG A 1 517 ? 20.275 14.315 -49.209 1.00 82.75 517 ARG A N 1
ATOM 4004 C CA . ARG A 1 517 ? 20.588 14.501 -47.787 1.00 82.75 517 ARG A CA 1
ATOM 4005 C C . ARG A 1 517 ? 20.673 15.993 -47.505 1.00 82.75 517 ARG A C 1
ATOM 4007 O O . ARG A 1 517 ? 21.585 16.658 -47.987 1.00 82.75 517 ARG A O 1
ATOM 4014 N N . ILE A 1 518 ? 19.724 16.513 -46.735 1.00 89.38 518 ILE A N 1
ATOM 4015 C CA . ILE A 1 518 ? 19.642 17.939 -46.410 1.00 89.38 518 ILE A CA 1
ATOM 4016 C C . ILE A 1 518 ? 20.091 18.151 -44.965 1.00 89.38 518 ILE A C 1
ATOM 4018 O O . ILE A 1 518 ? 19.510 17.570 -44.049 1.00 89.38 518 ILE A O 1
ATOM 4022 N N . LEU A 1 519 ? 21.090 19.006 -44.758 1.00 91.00 519 LEU A N 1
ATOM 4023 C CA . LEU A 1 519 ? 21.439 19.551 -43.450 1.00 91.00 519 LEU A CA 1
ATOM 4024 C C . LEU A 1 519 ? 20.801 20.932 -43.310 1.00 91.00 519 LEU A C 1
ATOM 4026 O O . LEU A 1 519 ? 21.127 21.836 -44.073 1.00 91.00 519 LEU A O 1
ATOM 4030 N N . SER A 1 520 ? 19.918 21.094 -42.325 1.00 90.75 520 SER A N 1
ATOM 4031 C CA . SER A 1 520 ? 19.327 22.386 -41.970 1.00 90.75 520 SER A CA 1
ATOM 4032 C C . SER A 1 520 ? 19.829 22.833 -40.599 1.00 90.75 520 SER A C 1
ATOM 4034 O O . SER A 1 520 ? 19.772 22.063 -39.641 1.00 90.75 520 SER A O 1
ATOM 4036 N N . MET A 1 521 ? 20.341 24.060 -40.512 1.00 89.19 521 MET A N 1
ATOM 4037 C CA . MET A 1 521 ? 20.907 24.634 -39.290 1.00 89.19 521 MET A CA 1
ATOM 4038 C C . MET A 1 521 ? 20.169 25.912 -38.892 1.00 89.19 521 MET A C 1
ATOM 4040 O O . MET A 1 521 ? 20.111 26.865 -39.668 1.00 89.19 521 MET A O 1
ATOM 4044 N N . ASP A 1 522 ? 19.660 25.959 -37.664 1.00 83.19 522 ASP A N 1
ATOM 4045 C CA . ASP A 1 522 ? 19.093 27.184 -37.095 1.00 83.19 522 ASP A CA 1
ATOM 4046 C C . ASP A 1 522 ? 20.196 28.105 -36.539 1.00 83.19 522 ASP A C 1
ATOM 4048 O O . ASP A 1 522 ? 21.258 27.652 -36.099 1.00 83.19 522 ASP A O 1
ATOM 4052 N N . GLY A 1 523 ? 19.962 29.415 -36.576 1.00 70.38 523 GLY A N 1
ATOM 4053 C CA . GLY A 1 523 ? 20.978 30.440 -36.354 1.00 70.38 523 GLY A CA 1
ATOM 4054 C C . GLY A 1 523 ? 20.941 31.109 -34.991 1.00 70.38 523 GLY A C 1
ATOM 4055 O O . GLY A 1 523 ? 20.994 32.335 -34.943 1.00 70.38 523 GLY A O 1
ATOM 4056 N N . GLY A 1 524 ? 20.843 30.324 -33.912 1.00 70.69 524 GLY A N 1
ATOM 4057 C CA . GLY A 1 524 ? 20.619 30.731 -32.512 1.00 70.69 524 GLY A CA 1
ATOM 4058 C C . GLY A 1 524 ? 21.631 31.691 -31.847 1.00 70.69 524 GLY A C 1
ATOM 4059 O O . GLY A 1 524 ? 21.977 31.505 -30.678 1.00 70.69 524 GLY A O 1
ATOM 4060 N N . GLY A 1 525 ? 22.126 32.717 -32.546 1.00 72.81 525 GLY A N 1
ATOM 4061 C CA . GLY A 1 525 ? 23.031 33.747 -32.031 1.00 72.81 525 GLY A CA 1
ATOM 4062 C C . GLY A 1 525 ? 24.328 33.141 -31.506 1.00 72.81 525 GLY A C 1
ATOM 4063 O O . GLY A 1 525 ? 24.798 32.144 -32.036 1.00 72.81 525 GLY A O 1
ATOM 4064 N N . MET A 1 526 ? 24.905 33.650 -30.416 1.00 66.00 526 MET A N 1
ATOM 4065 C CA . MET A 1 526 ? 26.154 33.086 -29.868 1.00 66.00 526 MET A CA 1
ATOM 4066 C C . MET A 1 526 ? 26.079 31.589 -29.479 1.00 66.00 526 MET A C 1
ATOM 4068 O O . MET A 1 526 ? 27.119 30.948 -29.343 1.00 66.00 526 MET A O 1
ATOM 4072 N N . LYS A 1 527 ? 24.880 30.988 -29.381 1.00 71.38 527 LYS A N 1
ATOM 4073 C CA . LYS A 1 527 ? 24.704 29.543 -29.132 1.00 71.38 527 LYS A CA 1
ATOM 4074 C C . LYS A 1 527 ? 24.991 28.657 -30.352 1.00 71.38 527 LYS A C 1
ATOM 4076 O O . LYS A 1 527 ? 25.127 27.450 -30.186 1.00 71.38 527 LYS A O 1
ATOM 4081 N N . GLY A 1 528 ? 25.153 29.219 -31.554 1.00 73.38 528 GLY A N 1
ATOM 4082 C CA . GLY A 1 528 ? 25.511 28.454 -32.761 1.00 73.38 528 GLY A CA 1
ATOM 4083 C C . GLY A 1 528 ? 26.891 27.780 -32.707 1.00 73.38 528 GLY A C 1
ATOM 4084 O O . GLY A 1 528 ? 27.169 26.892 -33.508 1.00 73.38 528 GLY A O 1
ATOM 4085 N N . LEU A 1 529 ? 27.728 28.112 -31.716 1.00 78.75 529 LEU A N 1
ATOM 4086 C CA . LEU A 1 529 ? 28.967 27.380 -31.435 1.00 78.75 529 LEU A CA 1
ATOM 4087 C C . LEU A 1 529 ? 28.692 25.919 -31.028 1.00 78.75 529 LEU A C 1
ATOM 4089 O O . LEU A 1 529 ? 29.484 25.034 -31.347 1.00 78.75 529 LEU A O 1
ATOM 4093 N N . ALA A 1 530 ? 27.533 25.647 -30.414 1.00 81.56 530 ALA A N 1
ATOM 4094 C CA . ALA A 1 530 ? 27.071 24.286 -30.154 1.00 81.56 530 ALA A CA 1
ATOM 4095 C C . ALA A 1 530 ? 26.810 23.517 -31.461 1.00 81.56 530 ALA A C 1
ATOM 4097 O O . ALA A 1 530 ? 27.203 22.361 -31.575 1.00 81.56 530 ALA A O 1
ATOM 4098 N N . THR A 1 531 ? 26.227 24.166 -32.475 1.00 86.06 531 THR A N 1
ATOM 4099 C CA . THR A 1 531 ? 26.024 23.569 -33.805 1.00 86.06 531 THR A CA 1
ATOM 4100 C C . THR A 1 531 ? 27.357 23.170 -34.435 1.00 86.06 531 THR A C 1
ATOM 4102 O O . THR A 1 531 ? 27.490 22.059 -34.937 1.00 86.06 531 THR A O 1
ATOM 4105 N N . VAL A 1 532 ? 28.375 24.032 -34.351 1.00 87.38 532 VAL A N 1
ATOM 4106 C CA . VAL A 1 532 ? 29.722 23.727 -34.864 1.00 87.38 532 VAL A CA 1
ATOM 4107 C C . VAL A 1 532 ? 30.347 22.537 -34.127 1.00 87.38 532 VAL A C 1
ATOM 4109 O O . VAL A 1 532 ? 30.895 21.647 -34.771 1.00 87.38 532 VAL A O 1
ATOM 4112 N N . GLN A 1 533 ? 30.222 22.478 -32.798 1.00 86.44 533 GLN A N 1
ATOM 4113 C CA . GLN A 1 533 ? 30.704 21.353 -31.982 1.00 86.44 533 GLN A CA 1
ATOM 4114 C C . GLN A 1 533 ? 30.011 20.030 -32.351 1.00 86.44 533 GLN A C 1
ATOM 4116 O O . GLN A 1 533 ? 30.681 19.017 -32.540 1.00 86.44 533 GLN A O 1
ATOM 4121 N N . ILE A 1 534 ? 28.687 20.042 -32.541 1.00 87.69 534 ILE A N 1
ATOM 4122 C CA . ILE A 1 534 ? 27.922 18.862 -32.980 1.00 87.69 534 ILE A CA 1
ATOM 4123 C C . ILE A 1 534 ? 28.412 18.378 -34.348 1.00 87.69 534 ILE A C 1
ATOM 4125 O O . ILE A 1 534 ? 28.650 17.187 -34.540 1.00 87.69 534 ILE A O 1
ATOM 4129 N N . LEU A 1 535 ? 28.606 19.295 -35.299 1.00 90.50 535 LEU A N 1
ATOM 4130 C CA . LEU A 1 535 ? 29.114 18.949 -36.625 1.00 90.50 535 LEU A CA 1
ATOM 4131 C C . LEU A 1 535 ? 30.539 18.377 -36.567 1.00 90.50 535 LEU A C 1
ATOM 4133 O O . LEU A 1 535 ? 30.855 17.490 -37.355 1.00 90.50 535 LEU A O 1
ATOM 4137 N N . LYS A 1 536 ? 31.384 18.817 -35.621 1.00 90.19 536 LYS A N 1
ATOM 4138 C CA . LYS A 1 536 ? 32.745 18.271 -35.453 1.00 90.19 536 LYS A CA 1
ATOM 4139 C C . LYS A 1 536 ? 32.707 16.817 -35.022 1.00 90.19 536 LYS A C 1
ATOM 4141 O O . LYS A 1 536 ? 33.436 16.000 -35.577 1.00 90.19 536 LYS A O 1
ATOM 4146 N N . GLU A 1 537 ? 31.830 16.485 -34.082 1.00 88.19 537 GLU A N 1
ATOM 4147 C CA . GLU A 1 537 ? 31.637 15.095 -33.668 1.00 88.19 537 GLU A CA 1
ATOM 4148 C C . GLU A 1 537 ? 31.055 14.240 -34.806 1.00 88.19 537 GLU A C 1
ATOM 4150 O O . GLU A 1 537 ? 31.441 13.081 -34.956 1.00 88.19 537 GLU A O 1
ATOM 4155 N N . ILE A 1 538 ? 30.215 14.812 -35.679 1.00 87.38 538 ILE A N 1
ATOM 4156 C CA . ILE A 1 538 ? 29.739 14.128 -36.893 1.00 87.38 538 ILE A CA 1
ATOM 4157 C C . ILE A 1 538 ? 30.892 13.862 -37.876 1.00 87.38 538 ILE A C 1
ATOM 4159 O O . ILE A 1 538 ? 31.029 12.727 -38.339 1.00 87.38 538 ILE A O 1
ATOM 4163 N N . GLU A 1 539 ? 31.738 14.852 -38.190 1.00 91.00 539 GLU A N 1
ATOM 4164 C CA . GLU A 1 539 ? 32.896 14.639 -39.080 1.00 91.00 539 GLU A CA 1
ATOM 4165 C C . GLU A 1 539 ? 33.861 13.604 -38.494 1.00 91.00 539 GLU A C 1
ATOM 4167 O O . GLU A 1 539 ? 34.292 12.683 -39.186 1.00 91.00 539 GLU A O 1
ATOM 4172 N N . LYS A 1 540 ? 34.142 13.696 -37.192 1.00 85.88 540 LYS A N 1
ATOM 4173 C CA . LYS A 1 540 ? 35.014 12.763 -36.472 1.00 85.88 540 LYS A CA 1
ATOM 4174 C C . LYS A 1 540 ? 34.456 11.341 -36.453 1.00 85.88 540 LYS A C 1
ATOM 4176 O O . LYS A 1 540 ? 35.206 10.390 -36.649 1.00 85.88 540 LYS A O 1
ATOM 4181 N N . GLY A 1 541 ? 33.149 11.187 -36.238 1.00 73.44 541 GLY A N 1
ATOM 4182 C CA . GLY A 1 541 ? 32.484 9.884 -36.199 1.00 73.44 541 GLY A CA 1
ATOM 4183 C C . GLY A 1 541 ? 32.329 9.227 -37.572 1.00 73.44 541 GLY A C 1
ATOM 4184 O O . GLY A 1 541 ? 32.282 8.003 -37.665 1.00 73.44 541 GLY A O 1
ATOM 4185 N N . THR A 1 542 ? 32.255 10.021 -38.641 1.00 81.50 542 THR A N 1
ATOM 4186 C CA . THR A 1 542 ? 32.066 9.519 -40.014 1.00 81.50 542 THR A CA 1
ATOM 4187 C C . THR A 1 542 ? 33.356 9.459 -40.831 1.00 81.50 542 THR A C 1
ATOM 4189 O O . THR A 1 542 ? 33.386 8.774 -41.854 1.00 81.50 542 THR A O 1
ATOM 4192 N N . GLY A 1 543 ? 34.406 10.171 -40.410 1.00 82.38 543 GLY A N 1
ATOM 4193 C CA . GLY A 1 543 ? 35.650 10.344 -41.163 1.00 82.38 543 GLY A CA 1
ATOM 4194 C C . GLY A 1 543 ? 35.486 11.160 -42.450 1.00 82.38 543 GLY A C 1
ATOM 4195 O O . GLY A 1 543 ? 36.378 11.144 -43.294 1.00 82.38 543 GLY A O 1
ATOM 4196 N N . LYS A 1 544 ? 34.343 11.831 -42.625 1.00 81.56 544 LYS A N 1
ATOM 4197 C CA . LYS A 1 544 ? 33.975 12.584 -43.827 1.00 81.56 544 LYS A CA 1
ATOM 4198 C C . LYS A 1 544 ? 33.602 14.007 -43.469 1.00 81.56 544 LYS A C 1
ATOM 4200 O O . LYS A 1 544 ? 33.146 14.283 -42.362 1.00 81.56 544 LYS A O 1
ATOM 4205 N N . ARG A 1 545 ? 33.758 14.907 -44.429 1.00 86.88 545 ARG A N 1
ATOM 4206 C CA . ARG A 1 545 ? 33.429 16.321 -44.256 1.00 86.88 545 ARG A CA 1
ATOM 4207 C C . ARG A 1 545 ? 31.930 16.554 -44.352 1.00 86.88 545 ARG A C 1
ATOM 4209 O O . ARG A 1 545 ? 31.238 15.843 -45.077 1.00 86.88 545 ARG A O 1
ATOM 4216 N N . ILE A 1 546 ? 31.408 17.581 -43.680 1.00 89.56 546 ILE A N 1
ATOM 4217 C CA . ILE A 1 546 ? 29.961 17.870 -43.690 1.00 89.56 546 ILE A CA 1
ATOM 4218 C C . ILE A 1 546 ? 29.417 18.027 -45.122 1.00 89.56 546 ILE A C 1
ATOM 4220 O O . ILE A 1 546 ? 28.357 17.490 -45.435 1.00 89.56 546 ILE A O 1
ATOM 4224 N N . HIS A 1 547 ? 30.159 18.670 -46.024 1.00 87.25 547 HIS A N 1
ATOM 4225 C CA . HIS A 1 547 ? 29.764 18.809 -47.433 1.00 87.25 547 HIS A CA 1
ATOM 4226 C C . HIS A 1 547 ? 29.834 17.508 -48.253 1.00 87.25 547 HIS A C 1
ATOM 4228 O O . HIS A 1 547 ? 29.243 17.430 -49.321 1.00 87.25 547 HIS A O 1
ATOM 4234 N N . GLU A 1 548 ? 30.525 16.472 -47.775 1.00 84.50 548 GLU A N 1
ATOM 4235 C CA . GLU A 1 548 ? 30.525 15.132 -48.391 1.00 84.50 548 GLU A CA 1
ATOM 4236 C C . GLU A 1 548 ? 29.356 14.275 -47.869 1.00 84.50 548 GLU A C 1
ATOM 4238 O O . GLU A 1 548 ? 28.899 13.314 -48.506 1.00 84.50 548 GLU A O 1
ATOM 4243 N N . LEU A 1 549 ? 28.878 14.606 -46.668 1.00 82.94 549 LEU A N 1
ATOM 4244 C CA . LEU A 1 549 ? 27.796 13.910 -45.982 1.00 82.94 549 LEU A CA 1
ATOM 4245 C C . LEU A 1 549 ? 26.411 14.388 -46.416 1.00 82.94 549 LEU A C 1
ATOM 4247 O O . LEU A 1 549 ? 25.475 13.588 -46.373 1.00 82.94 549 LEU A O 1
ATOM 4251 N N . PHE A 1 550 ? 26.278 15.645 -46.839 1.00 88.31 550 PHE A N 1
ATOM 4252 C CA . PHE A 1 550 ? 25.000 16.261 -47.185 1.00 88.31 550 PHE A CA 1
ATOM 4253 C C . PHE A 1 550 ? 25.046 16.889 -48.577 1.00 88.31 550 PHE A C 1
ATOM 4255 O O . PHE A 1 550 ? 25.978 17.611 -48.910 1.00 88.31 550 PHE A O 1
ATOM 4262 N N . ASP A 1 551 ? 24.015 16.619 -49.376 1.00 84.38 551 ASP A N 1
ATOM 4263 C CA . ASP A 1 551 ? 23.885 17.097 -50.755 1.00 84.38 551 ASP A CA 1
ATOM 4264 C C . ASP A 1 551 ? 23.350 18.542 -50.806 1.00 84.38 551 ASP A C 1
ATOM 4266 O O . ASP A 1 551 ? 23.597 19.273 -51.762 1.00 84.38 551 ASP A O 1
ATOM 4270 N N . LEU A 1 552 ? 22.629 18.971 -49.763 1.00 88.88 552 LEU A N 1
ATOM 4271 C CA . LEU A 1 552 ? 22.181 20.349 -49.575 1.00 88.88 552 LEU A CA 1
ATOM 4272 C C . LEU A 1 552 ? 22.444 20.777 -48.132 1.00 88.88 552 LEU A C 1
ATOM 4274 O O . LEU A 1 552 ? 21.998 20.118 -47.195 1.00 88.88 552 LEU A O 1
ATOM 4278 N N . ILE A 1 553 ? 23.122 21.906 -47.953 1.00 91.75 553 ILE A N 1
ATOM 4279 C CA . ILE A 1 553 ? 23.343 22.514 -46.641 1.00 91.75 553 ILE A CA 1
ATOM 4280 C C . ILE A 1 553 ? 22.649 23.872 -46.640 1.00 91.75 553 ILE A C 1
ATOM 4282 O O . ILE A 1 553 ? 22.955 24.732 -47.463 1.00 91.75 553 ILE A O 1
ATOM 4286 N N . CYS A 1 554 ? 21.705 24.062 -45.727 1.00 91.50 554 CYS A N 1
ATOM 4287 C CA . CYS A 1 554 ? 20.949 25.296 -45.582 1.00 91.50 554 CYS A CA 1
ATOM 4288 C C . CYS A 1 554 ? 20.852 25.715 -44.113 1.00 91.50 554 CYS A C 1
ATOM 4290 O O . CYS A 1 554 ? 21.067 24.929 -43.191 1.00 91.50 554 CYS A O 1
ATOM 4292 N N . GLY A 1 555 ? 20.524 26.979 -43.886 1.00 89.62 555 GLY A N 1
ATOM 4293 C CA . GLY A 1 555 ? 20.307 27.486 -42.544 1.00 89.62 555 GLY A CA 1
ATOM 4294 C C . GLY A 1 555 ? 19.822 28.924 -42.541 1.00 89.62 555 GLY A C 1
ATOM 4295 O O . GLY A 1 555 ? 19.851 29.607 -43.565 1.00 89.62 555 GLY A O 1
ATOM 4296 N N . THR A 1 556 ? 19.375 29.378 -41.380 1.00 87.19 556 THR A N 1
ATOM 4297 C CA . THR A 1 556 ? 18.889 30.741 -41.136 1.00 87.19 556 THR A CA 1
ATOM 4298 C C . THR A 1 556 ? 19.877 31.488 -40.245 1.00 87.19 556 THR A C 1
ATOM 4300 O O . THR A 1 556 ? 20.575 30.875 -39.440 1.00 87.19 556 THR A O 1
ATOM 4303 N N . SER A 1 557 ? 19.976 32.817 -40.382 1.00 85.88 557 SER A N 1
ATOM 4304 C CA . SER A 1 557 ? 20.850 33.661 -39.545 1.00 85.88 557 SER A CA 1
ATOM 4305 C C . SER A 1 557 ? 22.298 33.118 -39.477 1.00 85.88 557 SER A C 1
ATOM 4307 O O . SER A 1 557 ? 22.920 32.896 -40.519 1.00 85.88 557 SER A O 1
ATOM 4309 N N . THR A 1 558 ? 22.848 32.848 -38.288 1.00 82.81 558 THR A N 1
ATOM 4310 C CA . THR A 1 558 ? 24.204 32.303 -38.134 1.00 82.81 558 THR A CA 1
ATOM 4311 C C . THR A 1 558 ? 24.363 30.886 -38.696 1.00 82.81 558 THR A C 1
ATOM 4313 O O . THR A 1 558 ? 25.438 30.544 -39.190 1.00 82.81 558 THR A O 1
ATOM 4316 N N . GLY A 1 559 ? 23.292 30.089 -38.726 1.00 86.38 559 GLY A N 1
ATOM 4317 C CA . GLY A 1 559 ? 23.251 28.797 -39.411 1.00 86.38 559 GLY A CA 1
ATOM 4318 C C . GLY A 1 559 ? 23.358 28.951 -40.929 1.00 86.38 559 GLY A C 1
ATOM 4319 O O . GLY A 1 559 ? 23.997 28.136 -41.586 1.00 86.38 559 GLY A O 1
ATOM 4320 N N . GLY A 1 560 ? 22.827 30.042 -41.489 1.00 87.94 560 GLY A N 1
ATOM 4321 C CA . GLY A 1 560 ? 23.010 30.401 -42.898 1.00 87.94 560 GLY A CA 1
ATOM 4322 C C . GLY A 1 560 ? 24.468 30.726 -43.232 1.00 87.94 560 GLY A C 1
ATOM 4323 O O . GLY A 1 560 ? 24.991 30.255 -44.241 1.00 87.94 560 GLY A O 1
ATOM 4324 N N . MET A 1 561 ? 25.165 31.448 -42.347 1.00 86.19 561 MET A N 1
ATOM 4325 C CA . MET A 1 561 ? 26.606 31.684 -42.503 1.00 86.19 561 MET A CA 1
ATOM 4326 C C . MET A 1 561 ? 27.394 30.371 -42.479 1.00 86.19 561 MET A C 1
ATOM 4328 O O . MET A 1 561 ? 28.230 30.147 -43.350 1.00 86.19 561 MET A O 1
ATOM 4332 N N . LEU A 1 562 ? 27.093 29.474 -41.531 1.00 88.00 562 LEU A N 1
ATOM 4333 C CA . LEU A 1 562 ? 27.714 28.147 -41.471 1.00 88.00 562 LEU A CA 1
ATOM 4334 C C . LEU A 1 562 ? 27.413 27.314 -42.721 1.00 88.00 562 LEU A C 1
ATOM 4336 O O . LEU A 1 562 ? 28.301 26.622 -43.211 1.00 88.00 562 LEU A O 1
ATOM 4340 N N . ALA A 1 563 ? 26.201 27.408 -43.272 1.00 89.94 563 ALA A N 1
ATOM 4341 C CA . ALA A 1 563 ? 25.829 26.706 -44.495 1.00 89.94 563 ALA A CA 1
ATOM 4342 C C . ALA A 1 563 ? 26.679 27.152 -45.691 1.00 89.94 563 ALA A C 1
ATOM 4344 O O . ALA A 1 563 ? 27.183 26.312 -46.436 1.00 89.94 563 ALA A O 1
ATOM 4345 N N . VAL A 1 564 ? 26.915 28.459 -45.835 1.00 89.69 564 VAL A N 1
ATOM 4346 C CA . VAL A 1 564 ? 27.805 29.003 -46.872 1.00 89.69 564 VAL A CA 1
ATOM 4347 C C . VAL A 1 564 ? 29.258 28.595 -46.617 1.00 89.69 564 VAL A C 1
ATOM 4349 O O . VAL A 1 564 ? 29.937 28.143 -47.542 1.00 89.69 564 VAL A O 1
ATOM 4352 N N . SER A 1 565 ? 29.737 28.710 -45.376 1.00 88.94 565 SER A N 1
ATOM 4353 C CA . SER A 1 565 ? 31.116 28.364 -45.013 1.00 88.94 565 SER A CA 1
ATOM 4354 C C . SER A 1 565 ? 31.432 26.891 -45.269 1.00 88.94 565 SER A C 1
ATOM 4356 O O . SER A 1 565 ? 32.461 26.578 -45.864 1.00 88.94 565 SER A O 1
ATOM 4358 N N . LEU A 1 566 ? 30.536 25.986 -44.871 1.00 89.56 566 LEU A N 1
ATOM 4359 C CA . LEU A 1 566 ? 30.731 24.542 -44.992 1.00 89.56 566 LEU A CA 1
ATOM 4360 C C . LEU A 1 566 ? 30.397 24.016 -46.388 1.00 89.56 566 LEU A C 1
ATOM 4362 O O . LEU A 1 566 ? 31.132 23.177 -46.899 1.00 89.56 566 LEU A O 1
ATOM 4366 N N . GLY A 1 567 ? 29.307 24.493 -46.996 1.00 86.00 567 GLY A N 1
ATOM 4367 C CA . GLY A 1 567 ? 28.783 23.962 -48.256 1.00 86.00 567 GLY A CA 1
ATOM 4368 C C . GLY A 1 567 ? 29.347 24.615 -49.515 1.00 86.00 567 GLY A C 1
ATOM 4369 O O . GLY A 1 567 ? 29.523 23.930 -50.516 1.00 86.00 567 GLY A O 1
ATOM 4370 N N . ILE A 1 568 ? 29.657 25.916 -49.482 1.00 88.06 568 ILE A N 1
ATOM 4371 C CA . ILE A 1 568 ? 30.156 26.652 -50.659 1.00 88.06 568 ILE A CA 1
ATOM 4372 C C . ILE A 1 568 ? 31.656 26.913 -50.541 1.00 88.06 568 ILE A C 1
ATOM 4374 O O . ILE A 1 568 ? 32.405 26.699 -51.490 1.00 88.06 568 ILE A O 1
ATOM 4378 N N . LYS A 1 569 ? 32.108 27.398 -49.379 1.00 89.38 569 LYS A N 1
ATOM 4379 C CA . LYS A 1 569 ? 33.523 27.727 -49.146 1.00 89.38 569 LYS A CA 1
ATOM 4380 C C . LYS A 1 569 ? 34.361 26.532 -48.687 1.00 89.38 569 LYS A C 1
ATOM 4382 O O . LYS A 1 569 ? 35.576 26.675 -48.600 1.00 89.38 569 LYS A O 1
ATOM 4387 N N . LEU A 1 570 ? 33.727 25.387 -48.414 1.00 88.56 570 LEU A N 1
ATOM 4388 C CA . LEU A 1 570 ? 34.364 24.131 -47.995 1.00 88.56 570 LEU A CA 1
ATOM 4389 C C . LEU A 1 570 ? 35.325 24.298 -46.801 1.00 88.56 570 LEU A C 1
ATOM 4391 O O . LEU A 1 570 ? 36.315 23.576 -46.672 1.00 88.56 570 LEU A O 1
ATOM 4395 N N . MET A 1 571 ? 35.035 25.259 -45.920 1.00 90.12 571 MET A N 1
ATOM 4396 C CA . MET A 1 571 ? 35.856 25.567 -44.752 1.00 90.12 571 MET A CA 1
ATOM 4397 C C . MET A 1 571 ? 35.856 24.412 -43.749 1.00 90.12 571 MET A C 1
ATOM 4399 O O . MET A 1 571 ? 34.928 23.605 -43.677 1.00 90.12 571 MET A O 1
ATOM 4403 N N . THR A 1 572 ? 36.903 24.350 -42.929 1.00 89.81 572 THR A N 1
ATOM 4404 C CA . THR A 1 572 ? 36.932 23.465 -41.759 1.00 89.81 572 THR A CA 1
ATOM 4405 C C . THR A 1 572 ? 36.023 23.965 -40.655 1.00 89.81 572 THR A C 1
ATOM 4407 O O . THR A 1 572 ? 35.796 25.164 -40.502 1.00 89.81 572 THR A O 1
ATOM 4410 N N . LEU A 1 573 ? 35.515 23.034 -39.849 1.00 89.50 573 LEU A N 1
ATOM 4411 C CA . LEU A 1 573 ? 34.757 23.387 -38.656 1.00 89.50 573 LEU A CA 1
ATOM 4412 C C . LEU A 1 573 ? 35.621 24.127 -37.622 1.00 89.50 573 LEU A C 1
ATOM 4414 O O . LEU A 1 573 ? 35.075 24.895 -36.837 1.00 89.50 573 LEU A O 1
ATOM 4418 N N . ASP A 1 574 ? 36.948 23.958 -37.637 1.0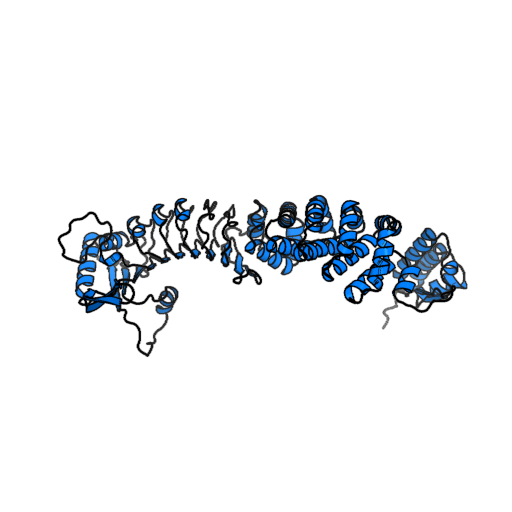0 88.56 574 ASP A N 1
ATOM 4419 C CA . ASP A 1 574 ? 37.882 24.773 -36.845 1.00 88.56 574 ASP A CA 1
ATOM 4420 C C . ASP A 1 574 ? 37.902 26.230 -37.315 1.00 88.56 574 ASP A C 1
ATOM 4422 O O . ASP A 1 574 ? 37.715 27.136 -36.506 1.00 88.56 574 ASP A O 1
ATOM 4426 N N . GLN A 1 575 ? 38.006 26.459 -38.627 1.00 87.81 575 GLN A N 1
ATOM 4427 C CA . GLN A 1 575 ? 37.887 27.799 -39.213 1.00 87.81 575 GLN A CA 1
ATOM 4428 C C . GLN A 1 575 ? 36.502 28.407 -38.965 1.00 87.81 575 GLN A C 1
ATOM 4430 O O . GLN A 1 575 ? 36.393 29.588 -38.650 1.00 87.81 575 GLN A O 1
ATOM 4435 N N . CYS A 1 576 ? 35.432 27.611 -39.060 1.00 87.12 576 CYS A N 1
ATOM 4436 C CA . CYS A 1 576 ? 34.081 28.079 -38.752 1.00 87.12 576 CYS A CA 1
ATOM 4437 C C . CYS A 1 576 ? 33.949 28.482 -37.277 1.00 87.12 576 CYS A C 1
ATOM 4439 O O . CYS A 1 576 ? 33.316 29.494 -36.985 1.00 87.12 576 CYS A O 1
ATOM 4441 N N . GLU A 1 577 ? 34.557 27.730 -36.352 1.00 87.75 577 GLU A N 1
ATOM 4442 C CA . GLU A 1 577 ? 34.583 28.069 -34.926 1.00 87.75 577 GLU A CA 1
ATOM 4443 C C . GLU A 1 577 ? 35.374 29.356 -34.661 1.00 87.75 577 GLU A C 1
ATOM 4445 O O . GLU A 1 577 ? 34.930 30.199 -33.881 1.00 87.75 577 GLU A O 1
ATOM 4450 N N . GLU A 1 578 ? 36.518 29.537 -35.320 1.00 85.62 578 GLU A N 1
ATOM 4451 C CA . GLU A 1 578 ? 37.336 30.746 -35.203 1.00 85.62 578 GLU A CA 1
ATOM 4452 C C . GLU A 1 578 ? 36.600 31.984 -35.726 1.00 85.62 578 GLU A C 1
ATOM 4454 O O . GLU A 1 578 ? 36.527 33.002 -35.032 1.00 85.62 578 GLU A O 1
ATOM 4459 N N . ILE A 1 579 ? 35.965 31.877 -36.898 1.00 81.25 579 ILE A N 1
ATOM 4460 C CA . ILE A 1 579 ? 35.095 32.927 -37.440 1.00 81.25 579 ILE A CA 1
ATOM 4461 C C . ILE A 1 579 ? 33.987 33.240 -36.436 1.00 81.25 579 ILE A C 1
ATOM 4463 O O . ILE A 1 579 ? 33.734 34.406 -36.157 1.00 81.25 579 ILE A O 1
ATOM 4467 N N . TYR A 1 580 ? 33.369 32.227 -35.829 1.00 78.50 580 TYR A N 1
ATOM 4468 C CA . TYR A 1 580 ? 32.321 32.437 -34.833 1.00 78.50 580 TYR A CA 1
ATOM 4469 C C . TYR A 1 580 ? 32.815 33.184 -33.591 1.00 78.50 580 TYR A C 1
ATOM 4471 O O . TYR A 1 580 ? 32.143 34.092 -33.104 1.00 78.50 580 TYR A O 1
ATOM 4479 N N . LYS A 1 581 ? 33.999 32.824 -33.080 1.00 79.06 581 LYS A N 1
ATOM 4480 C CA . LYS A 1 581 ? 34.611 33.455 -31.901 1.00 79.06 581 LYS A CA 1
ATOM 4481 C C . LYS A 1 581 ? 35.039 34.896 -32.173 1.00 79.06 581 LYS A C 1
ATOM 4483 O O . LYS A 1 581 ? 34.898 35.739 -31.289 1.00 79.06 581 LYS A O 1
ATOM 4488 N N . ASN A 1 582 ? 35.542 35.178 -33.371 1.00 77.50 582 ASN A N 1
ATOM 4489 C CA . ASN A 1 582 ? 36.046 36.500 -33.740 1.00 77.50 582 ASN A CA 1
ATOM 4490 C C . ASN A 1 582 ? 34.912 37.436 -34.181 1.00 77.50 582 ASN A C 1
ATOM 4492 O O . ASN A 1 582 ? 34.794 38.550 -33.675 1.00 77.50 582 ASN A O 1
ATOM 4496 N N . LEU A 1 583 ? 34.026 36.960 -35.059 1.00 71.06 583 LEU A N 1
ATOM 4497 C CA . LEU A 1 583 ? 32.875 37.715 -35.553 1.00 71.06 583 LEU A CA 1
ATOM 4498 C C . LEU A 1 583 ? 31.819 37.906 -34.459 1.00 71.06 583 LEU A C 1
ATOM 4500 O O . LEU A 1 583 ? 31.233 38.976 -34.360 1.00 71.06 583 LEU A O 1
ATOM 4504 N N . GLY A 1 584 ? 31.609 36.905 -33.597 1.00 66.12 584 GLY A N 1
ATOM 4505 C CA . GLY A 1 584 ? 30.674 37.009 -32.477 1.00 66.12 584 GLY A CA 1
ATOM 4506 C C . GLY A 1 584 ? 31.054 38.124 -31.500 1.00 66.12 584 GLY A C 1
ATOM 4507 O O . GLY A 1 584 ? 30.185 38.866 -31.054 1.00 66.12 584 GLY A O 1
ATOM 4508 N N . LYS A 1 585 ? 32.352 38.310 -31.230 1.00 67.06 585 LYS A N 1
ATOM 4509 C CA . LYS A 1 585 ? 32.840 39.439 -30.425 1.00 67.06 585 LYS A CA 1
ATOM 4510 C C . LYS A 1 585 ? 32.607 40.781 -31.116 1.00 67.06 585 LYS A C 1
ATOM 4512 O O . LYS A 1 585 ? 32.227 41.725 -30.451 1.00 67.06 585 LYS A O 1
ATOM 4517 N N . LEU A 1 586 ? 32.804 40.875 -32.427 1.00 67.88 586 LEU A N 1
ATOM 4518 C CA . LEU A 1 586 ? 32.617 42.133 -33.160 1.00 67.88 586 LEU A CA 1
ATOM 4519 C C . LEU A 1 586 ? 31.137 42.515 -33.319 1.00 67.88 586 LEU A C 1
ATOM 4521 O O . LEU A 1 586 ? 30.787 43.674 -33.161 1.00 67.88 586 LEU A O 1
ATOM 4525 N N . VAL A 1 587 ? 30.267 41.542 -33.596 1.00 64.88 587 VAL A N 1
ATOM 4526 C CA . VAL A 1 587 ? 28.844 41.776 -33.901 1.00 64.88 587 VAL A CA 1
ATOM 4527 C C . VAL A 1 587 ? 27.985 41.894 -32.639 1.00 64.88 587 VAL A C 1
ATOM 4529 O O . VAL A 1 587 ? 26.986 42.606 -32.651 1.00 64.88 587 VAL A O 1
ATOM 4532 N N . PHE A 1 588 ? 28.347 41.208 -31.547 1.00 62.81 588 PHE A N 1
ATOM 4533 C CA . PHE A 1 588 ? 27.549 41.193 -30.312 1.00 62.81 588 PHE A CA 1
ATOM 4534 C C . PHE A 1 588 ? 28.178 41.955 -29.134 1.00 62.81 588 PHE A C 1
ATOM 4536 O O . PHE A 1 588 ? 27.537 42.035 -28.087 1.00 62.81 588 PHE A O 1
ATOM 4543 N N . ALA A 1 589 ? 29.398 42.499 -29.263 1.00 60.59 589 ALA A N 1
ATOM 4544 C CA . ALA A 1 589 ? 30.017 43.319 -28.211 1.00 60.59 589 ALA A CA 1
ATOM 4545 C C . ALA A 1 589 ? 29.934 44.831 -28.455 1.00 60.59 589 ALA A C 1
ATOM 4547 O O . ALA A 1 589 ? 30.414 45.579 -27.605 1.00 60.59 589 ALA A O 1
ATOM 4548 N N . GLU A 1 590 ? 29.323 45.304 -29.547 1.00 55.50 590 GLU A N 1
ATOM 4549 C CA . GLU A 1 590 ? 28.972 46.723 -29.649 1.00 55.50 590 GLU A CA 1
ATOM 4550 C C . GLU A 1 590 ? 27.795 47.011 -28.702 1.00 55.50 590 GLU A C 1
ATOM 4552 O O . GLU A 1 590 ? 26.691 46.498 -28.918 1.00 55.50 590 GLU A O 1
ATOM 4557 N N . PRO A 1 591 ? 27.982 47.804 -27.627 1.00 54.41 591 PRO A N 1
ATOM 4558 C CA . PRO A 1 591 ? 26.843 48.306 -26.890 1.00 54.41 591 PRO A CA 1
ATOM 4559 C C . PRO A 1 591 ? 26.109 49.248 -27.838 1.00 54.41 591 PRO A C 1
ATOM 4561 O O . PRO A 1 591 ? 26.662 50.267 -28.248 1.00 54.41 591 PRO A O 1
ATOM 4564 N N . VAL A 1 592 ? 24.866 48.915 -28.193 1.00 58.38 592 VAL A N 1
ATOM 4565 C CA . VAL A 1 592 ? 23.958 49.888 -28.808 1.00 58.38 592 VAL A CA 1
ATOM 4566 C C . VAL A 1 592 ? 24.009 51.132 -27.916 1.00 58.38 592 VAL A C 1
ATOM 4568 O O . VAL A 1 592 ? 23.691 51.003 -26.725 1.00 58.38 592 VAL A O 1
ATOM 4571 N N . PRO A 1 593 ? 24.441 52.306 -28.415 1.00 49.88 593 PRO A N 1
ATOM 4572 C CA . PRO A 1 593 ? 24.365 53.523 -27.634 1.00 49.88 593 PRO A CA 1
ATOM 4573 C C . PRO A 1 593 ? 22.900 53.696 -27.255 1.00 49.88 593 PRO A C 1
ATOM 4575 O O . PRO A 1 593 ? 22.036 53.856 -28.119 1.00 49.88 593 PRO A O 1
ATOM 4578 N N . LYS A 1 594 ? 22.595 53.595 -25.961 1.00 52.97 594 LYS A N 1
ATOM 4579 C CA . LYS A 1 594 ? 21.316 54.063 -25.441 1.00 52.97 594 LYS A CA 1
ATOM 4580 C C . LYS A 1 594 ? 21.370 55.582 -25.478 1.00 52.97 594 LYS A C 1
ATOM 4582 O O . LYS A 1 594 ? 21.612 56.188 -24.445 1.00 52.97 594 LYS A O 1
ATOM 4587 N N . ASP A 1 595 ? 21.192 56.179 -26.648 1.00 52.25 595 ASP A N 1
ATOM 4588 C CA . ASP A 1 595 ? 21.085 57.626 -26.743 1.00 52.25 595 ASP A CA 1
ATOM 4589 C C . ASP A 1 595 ? 19.755 58.055 -27.367 1.00 52.25 595 ASP A C 1
ATOM 4591 O O . ASP A 1 595 ? 19.542 57.919 -28.570 1.00 52.25 595 ASP A O 1
ATOM 4595 N N . LYS A 1 596 ? 18.975 58.679 -26.469 1.00 41.84 596 LYS A N 1
ATOM 4596 C CA . LYS A 1 596 ? 17.990 59.760 -26.637 1.00 41.84 596 LYS A CA 1
ATOM 4597 C C . LYS A 1 596 ? 16.531 59.400 -26.885 1.00 41.84 596 LYS A C 1
ATOM 4599 O O . LYS A 1 596 ? 16.185 58.915 -27.980 1.00 41.84 596 LYS A O 1
#

Organism: Hibiscus syriacus (NCBI:txid106335)

Solvent-accessible surface area (backbone atoms only — not comparable to full-atom values): 32336 Å² total; per-residue (Å²): 138,84,86,82,79,80,77,76,69,66,69,32,36,38,40,38,40,41,34,23,38,71,87,74,59,73,72,63,62,66,57,60,79,76,64,93,75,85,87,84,83,93,83,76,80,53,55,75,46,78,46,76,52,58,63,85,58,58,46,65,62,48,22,53,52,51,51,54,52,48,66,70,69,52,77,79,61,42,85,39,75,48,72,50,79,41,89,40,71,104,86,43,73,40,74,49,76,44,83,40,76,46,63,73,52,38,27,37,40,40,40,38,48,50,95,42,94,61,87,83,70,48,66,53,70,28,50,56,50,44,43,44,45,61,95,61,100,63,96,72,93,65,99,57,79,57,14,77,71,59,49,51,28,30,33,42,35,45,36,49,27,56,33,58,64,66,64,70,74,71,48,67,41,84,50,35,29,36,41,36,41,27,50,26,47,28,44,54,57,60,57,66,51,23,73,38,39,35,37,41,36,41,26,46,26,47,26,46,49,66,43,69,39,52,37,55,18,37,53,23,30,34,42,34,42,26,38,24,49,29,35,58,54,74,49,64,37,68,50,24,47,47,24,29,32,42,33,37,27,58,24,67,56,74,50,69,56,61,56,69,55,30,81,51,48,32,36,44,26,41,50,49,35,40,36,42,37,47,99,77,64,81,50,67,47,76,45,75,60,86,64,98,78,49,95,69,81,78,59,97,49,98,53,53,67,51,54,56,38,40,43,72,70,68,60,47,67,26,56,65,50,23,45,45,49,32,50,51,44,71,74,34,71,71,46,36,56,55,47,52,68,34,66,55,43,46,46,48,44,46,53,27,50,69,44,94,47,67,65,25,23,40,31,28,24,53,40,47,30,65,47,16,64,40,53,71,30,35,53,49,43,57,74,65,49,44,61,60,46,48,58,53,45,61,67,52,88,51,66,66,58,34,41,28,48,33,49,27,48,33,36,35,21,64,44,36,56,70,49,18,53,70,64,67,41,76,65,50,52,51,42,39,59,54,35,50,69,43,92,49,62,65,42,19,26,39,29,30,43,25,55,32,31,28,30,70,28,66,72,42,26,58,58,56,67,69,36,60,72,57,53,56,50,36,50,55,37,31,65,45,89,52,64,66,36,14,55,28,24,42,50,26,32,53,60,65,63,41,58,69,59,39,35,64,44,70,68,49,79,85,72,65,97,77,69,86,35,71,44,78,34,72,31,64,60,89,59,38,59,57,57,47,53,54,52,48,54,50,26,67,76,66,76,46,52,70,54,79,72,26,80,40,56,41,40,42,70,57,16,28,52,49,18,44,37,37,59,74,66,63,49,51,62,66,56,52,48,50,49,48,62,55,49,45,50,64,73,68,62,62,74,75,78,90,75,134

InterPro domains:
  IPR000225 Armadillo [PF00514] (335-370)
  IPR001611 Leucine-rich repeat [PF00560] (176-196)
  IPR002641 Patatin-like phospholipase domain [PF01734] (519-584)
  IPR002641 Patatin-like phospholipase domain [PS51635] (519-596)
  IPR003591 Leucine-rich repeat, typical subtype [SM00369] (173-196)
  IPR003591 Leucine-rich repeat, typical subtype [SM00369] (240-263)
  IPR011989 Armadillo-like helical [G3DSA:1.25.10.10] (307-495)
  IPR016024 Armadillo-type fold [SSF48371] (321-522)
  IPR016035 Acyl transferase/acyl hydrolase/lysophospholipase [SSF52151] (516-589)
  IPR032675 Leucine-rich repeat domain superfamily [G3DSA:3.80.10.10] (134-303)

Sequence (596 aa):
MSWGLGWKRPSEIFRLSLNYGCEQSAEDLNDAAAESSPPQNHKERGFRIDLDWVAGDDEDQAAIRLQSKLMVVLPVPQDTVSVELREADENSVGVEMKVEKRREPLRAVTMVKAAGSGQQSDGVGVMVRLLRSNLVPSGDSGLVACGVHWRSITLLSLCGCGLTTLPVELTQLPVLEKLYLDDNKLSVLPPELGELKTLLRVDNNMLVSVPAELRQCVRLVELSLEHNKLVRPLLDFRAMAELEILRLFGNPLEFLPEILPLHKLRHLSLANIRIVADENIRSVNVQIEMENSSYFGASRYKLSAFLSLIFRFSSCHHPLLASALVKIIMQDEGNRVVVGKDENAVRQLISMISSDDRHVVEQACSALSTLGGDVSVAMQLLKCDIMQPVETVLKSPDPVELVSVLQVVVTLAIGSDTVAQKMLTKDVLRSLKILCSHRNPEVQRLSLLAVGNLAFCLENRRILVTSASLKELLMRLTVTPEPRVNKAAARTLAILGESEYLRRAIRGRQIPKQVLRILSMDGGGMKGLATVQILKEIEKGTGKRIHELFDLICGTSTGGMLAVSLGIKLMTLDQCEEIYKNLGKLVFAEPVPKDK

pLDDT: mean 79.46, std 15.79, range [24.23, 95.94]

=== Feature glossary ===
The record interleaves many kinds of information about one protein. Here is each kind framed as the question it answers.

Q: Are the domains correctly placed relative to each other?
A: Predicted aligned error is AlphaFold's pairwise confidence. Unlike pLDDT (per-residue), PAE is per-residue-pair and captures whether two parts of the structure are correctly placed relative to each other. Units are ångströms of expected positional error.

Q: Which residues are in helices, strands, or loops?
A: Eight-state secondary structure (DSSP): H is the canonical α-helix, G the tighter 3₁₀-helix, I the wider π-helix; E/B are β-structure, T and S are turns and bends, and '-' is everything else. DSSP derives these from the pattern of main-chain N–H···O=C hydrogen bonds, not from the sequence.

Q: What if only a Cα trace is available?
A: P-SEA three-state annotation labels each residue as helix, strand, or coil based purely on the geometry of the Cα trace. It serves as a fallback when the full backbone (and thus DSSP) is unavailable.

Q: What are the backbone torsion angles?
A: φ (phi) and ψ (psi) are the two rotatable backbone dihedrals per residue: φ is the C(i-1)–N–Cα–C torsion, ψ is the N–Cα–C–N(i+1) torsion, both in degrees on (−180°, 180°]. α-helical residues cluster near (−60°, −45°); β-strand residues near (−120°, +130°). A Ramachandran plot is simply a scatter of (φ, ψ) for every residue.

Q: What known structures does this most resemble?
A: Structural nearest neighbors (via Foldseek easy-search vs the PDB). Reported per hit: target PDB id, E-value, and alignment TM-score. A TM-score above ~0.5 is the conventional threshold for 'same fold'.

Q: What family and function is it annotated with?
A: Database cross-references. InterPro integrates a dozen domain/family signature databases into unified entries with residue-range hits. GO terms attach function/process/location labels with evidence codes. CATH codes position the fold in a four-level structural taxonomy. Organism is the NCBI-taxonomy species name.

Q: Which residues are buried vs exposed?
A: Solvent accessibility: the surface area of each residue that a 1.4 Å water probe can touch, in Å². When only backbone atoms are present the absolute values are lower than full-atom SASA (side chains contribute most of the area) and are flagged as backbone-only.

Q: What do the diagnostic plots show?
A: Three diagnostic plots accompany the record. The Cα contact map visualizes the tertiary structure as a 2D adjacency matrix (8 Å cutoff, sequence-local contacts suppressed). The Ramachandran plot shows the distribution of backbone (φ, ψ) torsions, with points in the α and β basins reflecting secondary structure content. The PAE plot shows AlphaFold's inter-residue confidence as a color matrix.

Q: What is the amino-acid chain?
A: The amino-acid sequence is the protein's primary structure: the linear order of residues from the N-terminus to the C-terminus, written in one-letter code. Everything else here — the 3D coordinates, the secondary structure, the domain annotations — is ultimately a consequence of this string.

Q: What do the rendered images show?
A: The six renders are orthographic views along the three Cartesian axes in both directions. Representation (cartoon, sticks, or surface) and color scheme (sequence-rainbow or by-chain) vary across proteins so the training set covers all the common visualization conventions.

Q: Where is each backbone atom in 3D?
A: The mmCIF table is the protein's shape written out atom by atom. For each backbone N, Cα, C, and carbonyl O, it records an (x, y, z) coordinate triple in Å plus the residue type, chain letter, and residue number.

Q: How mobile is each atom in the crystal?
A: For experimental (PDB) structures, the B-factor (temperature factor) quantifies the positional spread of each atom in the crystal — a combination of thermal vibration and static disorder — in units of Å². High B-factors mark flexible loops or poorly resolved regions; low B-factors mark the rigid, well-ordered core.

Q: How big and how compact is the whole molecule?
A: Three whole-structure scalars: the radius of gyration (RMS distance of Cα from centroid, in Å), the count of Cα–Cα contacts (pairs closer than 8 Å and separated by more than four residues in sequence — i.e. tertiary, not local, contacts), and the bounding-box dimensions. Together they distinguish compact globular folds from extended fibres or disordered chains.

Q: What does the local fold look like, residue by residue?
A: A 3Di character summarizes, for each residue, the relative orientation of the Cα frame of its nearest spatial neighbor. Because it encodes fold topology rather than chemistry, 3Di alignments detect remote structural similarity that sequence alignment misses.

Q: How confident is the AlphaFold model at each residue?
A: For AlphaFold models, the B-factor field carries pLDDT — the model's own estimate of local accuracy on a 0–100 scale. Regions with pLDDT<50 should be treated as essentially unmodeled; they often correspond to intrinsically disordered segments.